Protein AF-A0A943UGW1-F1 (afdb_monomer_lite)

Structure (mmCIF, N/CA/C/O backbone):
data_AF-A0A943UGW1-F1
#
_entry.id   AF-A0A943UGW1-F1
#
loop_
_atom_site.group_PDB
_atom_site.id
_atom_site.type_symbol
_atom_site.label_atom_id
_atom_site.label_alt_id
_atom_site.label_comp_id
_atom_site.label_asym_id
_atom_site.label_entity_id
_atom_site.label_seq_id
_atom_site.pdbx_PDB_ins_code
_atom_site.Cartn_x
_atom_site.Cartn_y
_atom_site.Cartn_z
_atom_site.occupancy
_atom_site.B_iso_or_equiv
_atom_site.auth_seq_id
_atom_site.auth_comp_id
_atom_site.auth_asym_id
_atom_site.auth_atom_id
_atom_site.pdbx_PDB_model_num
ATOM 1 N N . MET A 1 1 ? -48.524 35.074 48.589 1.00 34.19 1 MET A N 1
ATOM 2 C CA . MET A 1 1 ? -49.690 34.802 47.723 1.00 34.19 1 MET A CA 1
ATOM 3 C C . MET A 1 1 ? -49.495 33.424 47.123 1.00 34.19 1 MET A C 1
ATOM 5 O O . MET A 1 1 ? -48.397 33.167 46.643 1.00 34.19 1 MET A O 1
ATOM 9 N N . ALA A 1 2 ? -50.483 32.529 47.225 1.00 37.31 2 ALA A N 1
ATOM 10 C CA . ALA A 1 2 ? -50.438 31.266 46.491 1.00 37.31 2 ALA A CA 1
ATOM 11 C C . ALA A 1 2 ? -50.436 31.585 44.988 1.00 37.31 2 ALA A C 1
ATOM 13 O O . ALA A 1 2 ? -51.188 32.453 44.552 1.00 37.31 2 ALA A O 1
ATOM 14 N N . PHE A 1 3 ? -49.550 30.943 44.224 1.00 41.66 3 PHE A N 1
ATOM 15 C CA . PHE A 1 3 ? -49.362 31.214 42.793 1.00 41.66 3 PHE A CA 1
ATOM 16 C C . PHE A 1 3 ? -50.618 30.885 41.964 1.00 41.66 3 PHE A C 1
ATOM 18 O O . PHE A 1 3 ? -50.866 31.520 40.945 1.00 41.66 3 PHE A O 1
ATOM 25 N N . CYS A 1 4 ? -51.458 29.970 42.451 1.00 32.62 4 CYS A N 1
ATOM 26 C CA . CYS A 1 4 ? -52.822 29.731 41.986 1.00 32.62 4 CYS A CA 1
ATOM 27 C C . CYS A 1 4 ? -53.700 29.392 43.205 1.00 32.62 4 CYS A C 1
ATOM 29 O O . CYS A 1 4 ? -53.227 28.736 44.135 1.00 32.62 4 CYS A O 1
ATOM 31 N N . ALA A 1 5 ? -54.960 29.829 43.203 1.00 43.31 5 ALA A N 1
ATOM 32 C CA . ALA A 1 5 ? -55.982 29.439 44.174 1.00 43.31 5 ALA A CA 1
ATOM 33 C C . ALA A 1 5 ? -57.243 29.015 43.409 1.00 43.31 5 ALA A C 1
ATOM 35 O O . ALA A 1 5 ? -57.564 29.618 42.384 1.00 43.31 5 ALA A O 1
ATOM 36 N N . PHE A 1 6 ? -57.913 27.964 43.878 1.00 42.53 6 PHE A N 1
ATOM 37 C CA . PHE A 1 6 ? -59.184 27.523 43.308 1.00 42.53 6 PHE A CA 1
ATOM 38 C C . PHE A 1 6 ? -60.318 28.466 43.726 1.00 42.53 6 PHE A C 1
ATOM 40 O O . PHE A 1 6 ? -60.272 29.054 44.804 1.00 42.53 6 PHE A O 1
ATOM 47 N N . ASP A 1 7 ? -61.321 28.597 42.860 1.00 43.94 7 ASP A N 1
ATOM 48 C CA . ASP A 1 7 ? -62.597 29.238 43.179 1.00 43.94 7 ASP A CA 1
ATOM 49 C C . ASP A 1 7 ? -63.376 28.374 44.192 1.00 43.94 7 ASP A C 1
ATOM 51 O O . ASP A 1 7 ? -63.390 27.145 44.071 1.00 43.94 7 ASP A O 1
ATOM 55 N N . ASP A 1 8 ? -64.027 29.002 45.177 1.00 47.88 8 ASP A N 1
ATOM 56 C CA . ASP A 1 8 ? -64.747 28.324 46.271 1.00 47.88 8 ASP A CA 1
ATOM 57 C C . ASP A 1 8 ? -65.938 27.460 45.790 1.00 47.88 8 ASP A C 1
ATOM 59 O O . ASP A 1 8 ? -66.496 26.688 46.570 1.00 47.88 8 ASP A O 1
ATOM 63 N N . SER A 1 9 ? -66.313 27.532 44.504 1.00 50.03 9 SER A N 1
ATOM 64 C CA . SER A 1 9 ? -67.327 26.669 43.879 1.00 50.03 9 SER A CA 1
ATOM 65 C C . SER A 1 9 ? -66.772 25.451 43.117 1.00 50.03 9 SER A C 1
ATOM 67 O O . SER A 1 9 ? -67.551 24.630 42.636 1.00 50.03 9 SER A O 1
ATOM 69 N N . ALA A 1 10 ? -65.446 25.280 43.030 1.00 49.12 10 ALA A N 1
ATOM 70 C CA . ALA A 1 10 ? -64.809 24.182 42.285 1.00 49.12 10 ALA A CA 1
ATOM 71 C C . ALA A 1 10 ? -64.511 22.925 43.132 1.00 49.12 10 ALA A C 1
ATOM 73 O O . ALA A 1 10 ? -63.944 21.948 42.636 1.00 49.12 10 ALA A O 1
ATOM 74 N N . ALA A 1 11 ? -64.869 22.929 44.417 1.00 44.19 11 ALA A N 1
ATOM 75 C CA . ALA A 1 11 ? -64.666 21.787 45.295 1.00 44.19 11 ALA A CA 1
ATOM 76 C C . ALA A 1 11 ? -65.793 20.752 45.114 1.00 44.19 11 ALA A C 1
ATOM 78 O O . ALA A 1 11 ? -66.938 21.002 45.477 1.00 44.19 11 ALA A O 1
ATOM 79 N N . LEU A 1 12 ? -65.407 19.566 44.630 1.00 49.34 12 LEU A N 1
ATOM 80 C CA . LEU A 1 12 ? -66.184 18.322 44.495 1.00 49.34 12 LEU A CA 1
ATOM 81 C C . LEU A 1 12 ? -67.041 18.145 43.230 1.00 49.34 12 LEU A C 1
ATOM 83 O O . LEU A 1 12 ? -68.251 17.965 43.311 1.00 49.34 12 LEU A O 1
ATOM 87 N N . PHE A 1 13 ? -66.385 18.005 42.076 1.00 47.66 13 PHE A N 1
ATOM 88 C CA . PHE A 1 13 ? -66.838 17.066 41.042 1.00 47.66 13 PHE A CA 1
ATOM 89 C C . PHE A 1 13 ? -65.620 16.311 40.485 1.00 47.66 13 PHE A C 1
ATOM 91 O O . PHE A 1 13 ? -64.728 16.928 39.916 1.00 47.66 13 PHE A O 1
ATOM 98 N N . ASP A 1 14 ? -65.571 14.992 40.703 1.00 59.84 14 ASP A N 1
ATOM 99 C CA . ASP A 1 14 ? -64.678 14.030 40.022 1.00 59.84 14 ASP A CA 1
ATOM 100 C C . ASP A 1 14 ? -63.171 14.379 39.970 1.00 59.84 14 ASP A C 1
ATOM 102 O O . ASP A 1 14 ? -62.486 14.174 38.969 1.00 59.84 14 ASP A O 1
ATOM 106 N N . SER A 1 15 ? -62.626 14.925 41.061 1.00 72.06 15 SER A N 1
ATOM 107 C CA . SER A 1 15 ? -61.204 15.260 41.168 1.00 72.06 15 SER A CA 1
ATOM 108 C C . SER A 1 15 ? -60.415 14.191 41.928 1.00 72.06 15 SER A C 1
ATOM 110 O O . SER A 1 15 ? -60.808 13.746 43.003 1.00 72.06 15 SER A O 1
ATOM 112 N N . THR A 1 16 ? -59.250 13.811 41.393 1.00 80.62 16 THR A N 1
ATOM 113 C CA . THR A 1 16 ? -58.281 12.945 42.083 1.00 80.62 16 THR A CA 1
ATOM 114 C C . THR A 1 16 ? -57.236 13.814 42.790 1.00 80.62 16 THR A C 1
ATOM 116 O O . THR A 1 16 ? -56.400 14.422 42.114 1.00 80.62 16 THR A O 1
ATOM 119 N N . PRO A 1 17 ? -57.257 13.923 44.131 1.00 80.94 17 PRO A N 1
ATOM 120 C CA . PRO A 1 17 ? -56.311 14.764 44.852 1.00 80.94 17 PRO A CA 1
ATOM 121 C C . PRO A 1 17 ? -54.914 14.132 44.857 1.00 80.94 17 PRO A C 1
ATOM 123 O O . PRO A 1 17 ? -54.716 13.029 45.364 1.00 80.94 17 PRO A O 1
ATOM 126 N N . VAL A 1 18 ? -53.930 14.863 44.330 1.00 84.50 18 VAL A N 1
ATOM 127 C CA . VAL A 1 18 ? -52.515 14.466 44.322 1.00 84.50 18 VAL A CA 1
ATOM 128 C C . VAL A 1 18 ? -51.774 15.225 45.420 1.00 84.50 18 VAL A C 1
ATOM 130 O O . VAL A 1 18 ? -51.888 16.444 45.531 1.00 84.50 18 VAL A O 1
ATOM 133 N N . GLU A 1 19 ? -51.002 14.520 46.247 1.00 80.81 19 GLU A N 1
ATOM 134 C CA . GLU A 1 19 ? -50.220 15.160 47.306 1.00 80.81 19 GLU A CA 1
ATOM 135 C C . GLU A 1 19 ? -49.104 16.042 46.717 1.00 80.81 19 GLU A C 1
ATOM 137 O O . GLU A 1 19 ? -48.306 15.579 45.905 1.00 80.81 19 GLU A O 1
ATOM 142 N N . ASN A 1 20 ? -48.973 17.292 47.181 1.00 77.94 20 ASN A N 1
ATOM 143 C CA . ASN A 1 20 ? -47.905 18.197 46.721 1.00 77.94 20 ASN A CA 1
ATOM 144 C C . ASN A 1 20 ? -46.498 17.600 46.900 1.00 77.94 20 ASN A C 1
ATOM 146 O O . ASN A 1 20 ? -45.624 17.859 46.084 1.00 77.94 20 ASN A O 1
ATOM 150 N N . MET A 1 21 ? -46.300 16.764 47.926 1.00 73.75 21 MET A N 1
ATOM 151 C CA . MET A 1 21 ? -45.043 16.044 48.163 1.00 73.75 21 MET A CA 1
ATOM 152 C C . MET A 1 21 ? -44.702 15.077 47.021 1.00 73.75 21 MET A C 1
ATOM 154 O O . MET A 1 21 ? -43.543 14.966 46.634 1.00 73.75 21 MET A O 1
ATOM 158 N N . PHE A 1 22 ? -45.703 14.403 46.444 1.00 81.75 22 PHE A N 1
ATOM 159 C CA . PHE A 1 22 ? -45.497 13.559 45.267 1.00 81.75 22 PHE A CA 1
ATOM 160 C C . PHE A 1 22 ? -44.980 14.400 44.096 1.00 81.75 22 PHE A C 1
ATOM 162 O O . PHE A 1 22 ? -43.992 14.042 43.460 1.00 81.75 22 PHE A O 1
ATOM 169 N N . ILE A 1 23 ? -45.613 15.551 43.861 1.00 78.38 23 ILE A N 1
ATOM 170 C CA . ILE A 1 23 ? -45.282 16.467 42.764 1.00 78.38 23 ILE A CA 1
ATOM 171 C C . ILE A 1 23 ? -43.858 17.010 42.909 1.00 78.38 23 ILE A C 1
ATOM 173 O O . ILE A 1 23 ? -43.111 17.015 41.935 1.00 78.38 23 ILE A O 1
ATOM 177 N N . THR A 1 24 ? -43.474 17.469 44.101 1.00 71.50 24 THR A N 1
ATOM 178 C CA . THR A 1 24 ? -42.177 18.126 44.304 1.00 71.50 24 THR A CA 1
ATOM 179 C C . THR A 1 24 ? -41.014 17.147 44.406 1.00 71.50 24 THR A C 1
ATOM 181 O O . THR A 1 24 ? -39.932 17.464 43.924 1.00 71.50 24 THR A O 1
ATOM 184 N N . GLU A 1 25 ? -41.212 15.964 44.998 1.00 68.31 25 GLU A N 1
ATOM 185 C CA . GLU A 1 25 ? -40.101 15.051 45.303 1.00 68.31 25 GLU A CA 1
ATOM 186 C C . GLU A 1 25 ? -39.972 13.873 44.334 1.00 68.31 25 GLU A C 1
ATOM 188 O O . GLU A 1 25 ? -38.848 13.479 44.009 1.00 68.31 25 GLU A O 1
ATOM 193 N N . TYR A 1 26 ? -41.091 13.326 43.856 1.00 78.19 26 TYR A N 1
ATOM 194 C CA . TYR A 1 26 ? -41.121 12.053 43.130 1.00 78.19 26 TYR A CA 1
ATOM 195 C C . TYR A 1 26 ? -41.411 12.243 41.638 1.00 78.19 26 TYR A C 1
ATOM 197 O O . TYR A 1 26 ? -40.672 11.753 40.786 1.00 78.19 26 TYR A O 1
ATOM 205 N N . MET A 1 27 ? -42.438 13.027 41.307 1.00 81.31 27 MET A N 1
ATOM 206 C CA . MET A 1 27 ? -42.908 13.225 39.935 1.00 81.31 27 MET A CA 1
ATOM 207 C C . MET A 1 27 ? -41.826 13.792 39.006 1.00 81.31 27 MET A C 1
ATOM 209 O O . MET A 1 27 ? -41.733 13.373 37.858 1.00 81.31 27 MET A O 1
ATOM 213 N N . LEU A 1 28 ? -40.987 14.716 39.491 1.00 73.31 28 LEU A N 1
ATOM 214 C CA . LEU A 1 28 ? -39.965 15.388 38.672 1.00 73.31 28 LEU A CA 1
ATOM 215 C C . LEU A 1 28 ? -38.855 14.453 38.163 1.00 73.31 28 LEU A C 1
ATOM 217 O O . LEU A 1 28 ? -38.166 14.802 37.207 1.00 73.31 28 LEU A O 1
ATOM 221 N N . ARG A 1 29 ? -38.649 13.302 38.816 1.00 72.56 29 ARG A N 1
ATOM 222 C CA . ARG A 1 29 ? -37.562 12.350 38.521 1.00 72.56 29 ARG A CA 1
ATOM 223 C C . ARG A 1 29 ? -38.050 11.063 37.851 1.00 72.56 29 ARG A C 1
ATOM 225 O O . ARG A 1 29 ? -37.226 10.275 37.394 1.00 72.56 29 ARG A O 1
ATOM 232 N N . ALA A 1 30 ? -39.361 10.842 37.806 1.00 75.38 30 ALA A N 1
ATOM 233 C CA . ALA A 1 30 ? -39.951 9.621 37.281 1.00 75.38 30 ALA A CA 1
ATOM 234 C C . ALA A 1 30 ? -40.209 9.700 35.764 1.00 75.38 30 ALA A C 1
ATOM 236 O O . ALA A 1 30 ? -40.543 10.773 35.254 1.00 75.38 30 ALA A O 1
ATOM 237 N N . PRO A 1 31 ? -40.108 8.573 35.028 1.00 82.50 31 PRO A N 1
ATOM 238 C CA . PRO A 1 31 ? -40.542 8.505 33.636 1.00 82.50 31 PRO A CA 1
ATOM 239 C C . PRO A 1 31 ? -42.007 8.930 33.489 1.00 82.50 31 PRO A C 1
ATOM 241 O O . PRO A 1 31 ? -42.850 8.575 34.315 1.00 82.50 31 PRO A O 1
ATOM 244 N N . GLY A 1 32 ? -42.331 9.655 32.415 1.00 81.81 32 GLY A N 1
ATOM 245 C CA . GLY A 1 32 ? -43.675 10.208 32.208 1.00 81.81 32 GLY A CA 1
ATOM 246 C C . GLY A 1 32 ? -44.781 9.149 32.247 1.00 81.81 32 GLY A C 1
ATOM 247 O O . GLY A 1 32 ? -45.823 9.373 32.859 1.00 81.81 32 GLY A O 1
ATOM 248 N N . ASP A 1 33 ? -44.540 7.969 31.677 1.00 87.38 33 ASP A N 1
ATOM 249 C CA . ASP A 1 33 ? -45.514 6.872 31.689 1.00 87.38 33 ASP A CA 1
ATOM 250 C C . ASP A 1 33 ? -45.711 6.275 33.087 1.00 87.38 33 ASP A C 1
ATOM 252 O O . ASP A 1 33 ? -46.815 5.876 33.446 1.00 87.38 33 ASP A O 1
ATOM 256 N N . PHE A 1 34 ? -44.688 6.309 33.940 1.00 87.25 34 PHE A N 1
ATOM 257 C CA . PHE A 1 34 ? -44.793 5.796 35.306 1.00 87.25 34 PHE A CA 1
ATOM 258 C C . PHE A 1 34 ? -45.604 6.764 36.172 1.00 87.25 34 PHE A C 1
ATOM 260 O O . PHE A 1 34 ? -46.391 6.332 37.016 1.00 87.25 34 PHE A O 1
ATOM 267 N N . VAL A 1 35 ? -45.476 8.073 35.917 1.00 90.00 35 VAL A N 1
ATOM 268 C CA . VAL A 1 35 ? -46.341 9.104 36.510 1.00 90.00 35 VAL A CA 1
ATOM 269 C C . VAL A 1 35 ? -47.793 8.902 36.077 1.00 90.00 35 VAL A C 1
ATOM 271 O O . VAL A 1 35 ? -48.682 8.956 36.927 1.00 90.00 35 VAL A O 1
ATOM 274 N N . LYS A 1 36 ? -48.050 8.610 34.792 1.00 90.50 36 LYS A N 1
ATOM 275 C CA . LYS A 1 36 ? -49.406 8.300 34.301 1.00 90.50 36 LYS A CA 1
ATOM 276 C C . LYS A 1 36 ? -50.005 7.099 35.032 1.00 90.50 36 LYS A C 1
ATOM 278 O O . LYS A 1 36 ? -51.126 7.205 35.524 1.00 90.50 36 LYS A O 1
ATOM 283 N N . VAL A 1 37 ? -49.250 6.003 35.165 1.00 89.88 37 VAL A N 1
ATOM 284 C CA . VAL A 1 37 ? -49.693 4.805 35.901 1.00 89.88 37 VAL A CA 1
ATOM 285 C C . VAL A 1 37 ? -50.018 5.143 37.357 1.00 89.88 37 VAL A C 1
ATOM 287 O O . VAL A 1 37 ? -51.068 4.739 37.852 1.00 89.88 37 VAL A O 1
ATOM 290 N N . TYR A 1 38 ? -49.178 5.931 38.037 1.00 88.06 38 TYR A N 1
ATOM 291 C CA . TYR A 1 38 ? -49.428 6.328 39.426 1.00 88.06 38 TYR A CA 1
ATOM 292 C C . TYR A 1 38 ? -50.707 7.153 39.582 1.00 88.06 38 TYR A C 1
ATOM 294 O O . TYR A 1 38 ? -51.528 6.863 40.449 1.00 88.06 38 TYR A O 1
ATOM 302 N N . LEU A 1 39 ? -50.895 8.173 38.740 1.00 89.44 39 LEU A N 1
ATOM 303 C CA . LEU A 1 39 ? -52.069 9.046 38.798 1.00 89.44 39 LEU A CA 1
ATOM 304 C C . LEU A 1 39 ? -53.357 8.293 38.453 1.00 89.44 39 LEU A C 1
ATOM 306 O O . LEU A 1 39 ? -54.382 8.512 39.098 1.00 89.44 39 LEU A O 1
ATOM 310 N N . TYR A 1 40 ? -53.300 7.379 37.483 1.00 87.31 40 TYR A N 1
ATOM 311 C CA . TYR A 1 40 ? -54.434 6.532 37.126 1.00 87.31 40 TYR A CA 1
ATOM 312 C C . TYR A 1 40 ? -54.786 5.554 38.252 1.00 87.31 40 TYR A C 1
ATOM 314 O O . TYR A 1 40 ? -55.949 5.440 38.634 1.00 87.31 40 TYR A O 1
ATOM 322 N N . ALA A 1 41 ? -53.784 4.905 38.852 1.00 85.50 41 ALA A N 1
ATOM 323 C CA . ALA A 1 41 ? -53.982 4.044 40.014 1.00 85.50 41 ALA A CA 1
ATOM 324 C C . ALA A 1 41 ? -54.555 4.822 41.211 1.00 85.50 41 ALA A C 1
ATOM 326 O O . ALA A 1 41 ? -55.469 4.344 41.879 1.00 85.50 41 ALA A O 1
ATOM 327 N N . LEU A 1 42 ? -54.072 6.046 41.448 1.00 85.88 42 LEU A N 1
ATOM 328 C CA . LEU A 1 42 ? -54.582 6.932 42.493 1.00 85.88 42 LEU A CA 1
ATOM 329 C C . LEU A 1 42 ? -56.050 7.304 42.248 1.00 85.88 42 LEU A C 1
ATOM 331 O O . LEU A 1 42 ? -56.855 7.254 43.175 1.00 85.88 42 LEU A O 1
ATOM 335 N N . MET A 1 43 ? -56.412 7.619 41.005 1.00 86.25 43 MET A N 1
ATOM 336 C CA . MET A 1 43 ? -57.791 7.900 40.605 1.00 86.25 43 MET A CA 1
ATOM 337 C C . MET A 1 43 ? -58.704 6.695 40.852 1.00 86.25 43 MET A C 1
ATOM 339 O O . MET A 1 43 ? -59.758 6.853 41.465 1.00 86.25 43 MET A O 1
ATOM 343 N N . LEU A 1 44 ? -58.261 5.481 40.509 1.00 81.31 44 LEU A N 1
ATOM 344 C CA . LEU A 1 44 ? -58.990 4.247 40.818 1.00 81.31 44 LEU A CA 1
ATOM 345 C C . LEU A 1 44 ? -59.154 3.994 42.327 1.00 81.31 44 LEU A C 1
ATOM 347 O O . LEU A 1 44 ? -60.157 3.412 42.737 1.00 81.31 44 LEU A O 1
ATOM 351 N N . CYS A 1 45 ? -58.216 4.440 43.173 1.00 78.06 45 CYS A N 1
ATOM 352 C CA . CYS A 1 45 ? -58.374 4.358 44.629 1.00 78.06 45 CYS A CA 1
ATOM 353 C C . CYS A 1 45 ? -59.493 5.274 45.156 1.00 78.06 45 CYS A C 1
ATOM 355 O O . CYS A 1 45 ? -60.193 4.890 46.092 1.00 78.06 45 CYS A O 1
ATOM 357 N N . TYR A 1 46 ? -59.667 6.466 44.573 1.00 72.94 46 TYR A N 1
ATOM 358 C CA . TYR A 1 46 ? -60.736 7.403 44.948 1.00 72.94 46 TYR A CA 1
ATOM 359 C C . TYR A 1 46 ? -62.076 7.084 44.274 1.00 72.94 46 TYR A C 1
ATOM 361 O O . TYR A 1 46 ? -63.130 7.349 44.853 1.00 72.94 46 TYR A O 1
ATOM 369 N N . HIS A 1 47 ? -62.039 6.465 43.093 1.00 78.62 47 HIS A N 1
ATOM 370 C CA . HIS A 1 47 ? -63.207 6.117 42.286 1.00 78.62 47 HIS A CA 1
ATOM 371 C C . HIS A 1 47 ? -63.163 4.630 41.874 1.00 78.62 47 HIS A C 1
ATOM 373 O O . HIS A 1 47 ? -62.905 4.315 40.708 1.00 78.62 47 HIS A O 1
ATOM 379 N N . PRO A 1 48 ? -63.406 3.684 42.807 1.00 71.06 48 PRO A N 1
ATOM 380 C CA . PRO A 1 48 ? -63.281 2.260 42.517 1.00 71.06 48 PRO A CA 1
ATOM 381 C C . PRO A 1 48 ? -64.279 1.807 41.451 1.00 71.06 48 PRO A C 1
ATOM 383 O O . PRO A 1 48 ? -65.488 2.010 41.584 1.00 71.06 48 PRO A O 1
ATOM 386 N N . THR A 1 49 ? -63.789 1.130 40.413 1.00 68.44 49 THR A N 1
ATOM 387 C CA . THR A 1 49 ? -64.636 0.549 39.365 1.00 68.44 49 THR A CA 1
ATOM 388 C C . THR A 1 49 ? -64.743 -0.976 39.510 1.00 68.44 49 THR A C 1
ATOM 390 O O . THR A 1 49 ? -63.804 -1.631 39.964 1.00 68.44 49 THR A O 1
ATOM 393 N N . PRO A 1 50 ? -65.852 -1.613 39.080 1.00 57.56 50 PRO A N 1
ATOM 394 C CA . PRO A 1 50 ? -66.027 -3.069 39.193 1.00 57.56 50 PRO A CA 1
ATOM 395 C C . PRO A 1 50 ? -65.051 -3.915 38.350 1.00 57.56 50 PRO A C 1
ATOM 397 O O . PRO A 1 50 ? -65.088 -5.140 38.431 1.00 57.56 50 PRO A O 1
ATOM 400 N N . ARG A 1 51 ? -64.219 -3.291 37.500 1.00 58.28 51 ARG A N 1
ATOM 401 C CA . ARG A 1 51 ? -63.286 -3.949 36.563 1.00 58.28 51 ARG A CA 1
ATOM 402 C C . ARG A 1 51 ? -61.820 -3.554 36.792 1.00 58.28 51 ARG A C 1
ATOM 404 O O . ARG A 1 51 ? -61.046 -3.519 35.833 1.00 58.28 51 ARG A O 1
ATOM 411 N N . MET A 1 52 ? -61.427 -3.261 38.032 1.00 67.81 52 MET A N 1
ATOM 412 C CA . MET A 1 52 ? -60.027 -2.983 38.374 1.00 67.81 52 MET A CA 1
ATOM 413 C C . MET A 1 52 ? -59.169 -4.243 38.196 1.00 67.81 52 MET A C 1
ATOM 415 O O . MET A 1 52 ? -59.169 -5.138 39.036 1.00 67.81 52 MET A O 1
ATOM 419 N N . SER A 1 53 ? -58.452 -4.312 37.076 1.00 78.31 53 SER A N 1
ATOM 420 C CA . SER A 1 53 ? -57.449 -5.338 36.797 1.00 78.31 53 SER A CA 1
ATOM 421 C C . SER A 1 53 ? -56.249 -4.703 36.107 1.00 78.31 53 SER A C 1
ATOM 423 O O . SER A 1 53 ? -56.385 -3.656 35.466 1.00 78.31 53 SER A O 1
ATOM 425 N N . LEU A 1 54 ? -55.089 -5.350 36.218 1.00 80.38 54 LEU A N 1
ATOM 426 C CA . LEU A 1 54 ? -53.866 -4.914 35.547 1.00 80.38 54 LEU A CA 1
ATOM 427 C C . LEU A 1 54 ? -54.073 -4.834 34.020 1.00 80.38 54 LEU A C 1
ATOM 429 O O . LEU A 1 54 ? -53.730 -3.824 33.413 1.00 80.38 54 LEU A O 1
ATOM 433 N N . SER A 1 55 ? -54.774 -5.812 33.434 1.00 84.81 55 SER A N 1
ATOM 434 C CA . SER A 1 55 ? -55.162 -5.838 32.016 1.00 84.81 55 SER A CA 1
ATOM 435 C C . SER A 1 55 ? -56.073 -4.680 31.598 1.00 84.81 55 SER A C 1
ATOM 437 O O . SER A 1 55 ? -55.952 -4.158 30.490 1.00 84.81 55 SER A O 1
ATOM 439 N N . SER A 1 56 ? -57.015 -4.279 32.461 1.00 83.62 56 SER A N 1
ATOM 440 C CA . SER A 1 56 ? -57.891 -3.129 32.192 1.00 83.62 56 SER A CA 1
ATOM 441 C C . SER A 1 56 ? -57.071 -1.843 32.138 1.00 83.62 56 SER A C 1
ATOM 443 O O . SER A 1 56 ? -57.182 -1.087 31.183 1.00 83.62 56 SER A O 1
ATOM 445 N N . MET A 1 57 ? -56.192 -1.639 33.121 1.00 87.81 57 MET A N 1
ATOM 446 C CA . MET A 1 57 ? -55.372 -0.434 33.212 1.00 87.81 57 MET A CA 1
ATOM 447 C C . MET A 1 57 ? -54.330 -0.344 32.094 1.00 87.81 57 MET A C 1
ATOM 449 O O . MET A 1 57 ? -54.130 0.732 31.545 1.00 87.81 57 MET A O 1
ATOM 453 N N . ALA A 1 58 ? -53.714 -1.467 31.717 1.00 88.94 58 ALA A N 1
ATOM 454 C CA . ALA A 1 58 ? -52.826 -1.546 30.560 1.00 88.94 58 ALA A CA 1
ATOM 455 C C . ALA A 1 58 ? -53.542 -1.090 29.278 1.00 88.94 58 ALA A C 1
ATOM 457 O O . ALA A 1 58 ? -53.032 -0.251 28.540 1.00 88.94 58 ALA A O 1
ATOM 458 N N . ARG A 1 59 ? -54.783 -1.551 29.069 1.00 88.62 59 ARG A N 1
ATOM 459 C CA . ARG A 1 59 ? -55.615 -1.111 27.943 1.00 88.62 59 ARG A CA 1
ATOM 460 C C . ARG A 1 59 ? -55.962 0.377 28.009 1.00 88.62 59 ARG A C 1
ATOM 462 O O . ARG A 1 59 ? -55.895 1.045 26.984 1.00 88.62 59 ARG A O 1
ATOM 469 N N . ASP A 1 60 ? -56.354 0.879 29.177 1.00 87.44 60 ASP A N 1
ATOM 470 C CA . ASP A 1 60 ? -56.798 2.270 29.341 1.00 87.44 60 ASP A CA 1
ATOM 471 C C . ASP A 1 60 ? -55.642 3.276 29.181 1.00 87.44 60 ASP A C 1
ATOM 473 O O . ASP A 1 60 ? -55.859 4.406 28.742 1.00 87.44 60 ASP A O 1
ATOM 477 N N . LEU A 1 61 ? -54.416 2.863 29.517 1.00 89.12 61 LEU A N 1
ATOM 478 C CA . LEU A 1 61 ? -53.203 3.680 29.423 1.00 89.12 61 LEU A CA 1
ATOM 479 C C . LEU A 1 61 ? -52.427 3.502 28.112 1.00 89.12 61 LEU A C 1
ATOM 481 O O . LEU A 1 61 ? -51.431 4.199 27.926 1.00 89.12 61 LEU A O 1
ATOM 485 N N . ASP A 1 62 ? -52.879 2.613 27.222 1.00 91.88 62 ASP A N 1
ATOM 486 C CA . ASP A 1 62 ? -52.171 2.225 25.991 1.00 91.88 62 ASP A CA 1
ATOM 487 C C . ASP A 1 62 ? -50.745 1.705 26.274 1.00 91.88 62 ASP A C 1
ATOM 489 O O . ASP A 1 62 ? -49.753 2.143 25.696 1.00 91.88 62 ASP A O 1
ATOM 493 N N . MET A 1 63 ? -50.643 0.784 27.238 1.00 91.69 63 MET A N 1
ATOM 494 C CA . MET A 1 63 ? -49.396 0.189 27.733 1.00 91.69 63 MET A CA 1
ATOM 495 C C . MET A 1 63 ? -49.500 -1.341 27.761 1.00 91.69 63 MET A C 1
ATOM 497 O O . MET A 1 63 ? -50.598 -1.901 27.779 1.00 91.69 63 MET A O 1
ATOM 501 N N . THR A 1 64 ? -48.367 -2.050 27.800 1.00 91.06 64 THR A N 1
ATOM 502 C CA . THR A 1 64 ? -48.386 -3.498 28.068 1.00 91.06 64 THR A CA 1
ATOM 503 C C . THR A 1 64 ? -48.597 -3.774 29.559 1.00 91.06 64 THR A C 1
ATOM 505 O O . THR A 1 64 ? -48.302 -2.939 30.415 1.00 91.06 64 THR A O 1
ATOM 508 N N . GLU A 1 65 ? -49.096 -4.964 29.900 1.00 86.50 65 GLU A N 1
ATOM 509 C CA . GLU A 1 65 ? -49.211 -5.396 31.302 1.00 86.50 65 GLU A CA 1
ATOM 510 C C . GLU A 1 65 ? -47.851 -5.364 32.020 1.00 86.50 65 GLU A C 1
ATOM 512 O O . GLU A 1 65 ? -47.758 -4.912 33.161 1.00 86.50 65 GLU A O 1
ATOM 517 N N . GLU A 1 66 ? -46.788 -5.740 31.309 1.00 82.75 66 GLU A N 1
ATOM 518 C CA . GLU A 1 66 ? -45.409 -5.689 31.793 1.00 82.75 66 GLU A CA 1
ATOM 519 C C . GLU A 1 66 ? -44.961 -4.250 32.099 1.00 82.75 66 GLU A C 1
ATOM 521 O O . GLU A 1 66 ? -44.337 -4.008 33.130 1.00 82.75 66 GLU A O 1
ATOM 526 N N . ASP A 1 67 ? -45.305 -3.265 31.260 1.00 84.00 67 ASP A N 1
ATOM 527 C CA . ASP A 1 67 ? -45.003 -1.845 31.508 1.00 84.00 67 ASP A CA 1
ATOM 528 C C . ASP A 1 67 ? -45.687 -1.317 32.770 1.00 84.00 67 ASP A C 1
ATOM 530 O O . ASP A 1 67 ? -45.080 -0.606 33.576 1.00 84.00 67 ASP A O 1
ATOM 534 N N . VAL A 1 68 ? -46.955 -1.682 32.951 1.00 86.56 68 VAL A N 1
ATOM 535 C CA . VAL A 1 68 ? -47.750 -1.285 34.113 1.00 86.56 68 VAL A CA 1
ATOM 536 C C . VAL A 1 68 ? -47.202 -1.928 35.389 1.00 86.56 68 VAL A C 1
ATOM 538 O O . VAL A 1 68 ? -47.074 -1.262 36.419 1.00 86.56 68 VAL A O 1
ATOM 541 N N . GLU A 1 69 ? -46.815 -3.203 35.328 1.00 81.88 69 GLU A N 1
ATOM 542 C CA . GLU A 1 69 ? -46.178 -3.895 36.447 1.00 81.88 69 GLU A CA 1
ATOM 543 C C . GLU A 1 69 ? -44.805 -3.289 36.780 1.00 81.88 69 GLU A C 1
ATOM 545 O O . GLU A 1 69 ? -44.490 -3.068 37.953 1.00 81.88 69 GLU A O 1
ATOM 550 N N . ARG A 1 70 ? -44.003 -2.942 35.763 1.00 78.69 70 ARG A N 1
ATOM 551 C CA . ARG A 1 70 ? -42.725 -2.232 35.934 1.00 78.69 70 ARG A CA 1
ATOM 552 C C . ARG A 1 70 ? -42.912 -0.883 36.621 1.00 78.69 70 ARG A C 1
ATOM 554 O O . ARG A 1 70 ? -42.154 -0.567 37.538 1.00 78.69 70 ARG A O 1
ATOM 561 N N . ALA A 1 71 ? -43.936 -0.121 36.242 1.00 81.19 71 ALA A N 1
ATOM 562 C CA . ALA A 1 71 ? -44.256 1.142 36.896 1.00 81.19 71 ALA A CA 1
ATOM 563 C C . ALA A 1 71 ? -44.644 0.942 38.374 1.00 81.19 71 ALA A C 1
ATOM 565 O O . ALA A 1 71 ? -44.175 1.684 39.236 1.00 81.19 71 ALA A O 1
ATOM 566 N N . PHE A 1 72 ? -45.430 -0.086 38.715 1.00 80.75 72 PHE A N 1
ATOM 567 C CA . PHE A 1 72 ? -45.727 -0.385 40.121 1.00 80.75 72 PHE A CA 1
ATOM 568 C C . PHE A 1 72 ? -44.508 -0.842 40.919 1.00 80.75 72 PHE A C 1
ATOM 570 O O . PHE A 1 72 ? -44.357 -0.414 42.063 1.00 80.75 72 PHE A O 1
ATOM 577 N N . LYS A 1 73 ? -43.624 -1.659 40.336 1.00 76.25 73 LYS A N 1
ATOM 578 C CA . LYS A 1 73 ? -42.352 -2.052 40.967 1.00 76.25 73 LYS A CA 1
ATOM 579 C C . LYS A 1 73 ? -41.462 -0.837 41.224 1.00 76.25 73 LYS A C 1
ATOM 581 O O . LYS A 1 73 ? -40.913 -0.699 42.314 1.00 76.25 73 LYS A O 1
ATOM 586 N N . TYR A 1 74 ? -41.395 0.092 40.271 1.00 76.44 74 TYR A N 1
ATOM 587 C CA . TYR A 1 74 ? -40.694 1.364 40.440 1.00 76.44 74 TYR A CA 1
ATOM 588 C C . TYR A 1 74 ? -41.232 2.165 41.635 1.00 76.44 74 TYR A C 1
ATOM 590 O O . TYR A 1 74 ? -40.462 2.577 42.502 1.00 76.44 74 TYR A O 1
ATOM 598 N N . TRP A 1 75 ? -42.555 2.328 41.745 1.00 77.81 75 TRP A N 1
ATOM 599 C CA . TRP A 1 75 ? -43.157 3.039 42.878 1.00 77.81 75 TRP A CA 1
ATOM 600 C C . TRP A 1 75 ? -43.081 2.264 44.199 1.00 77.81 75 TRP A C 1
ATOM 602 O O . TRP A 1 75 ? -43.087 2.872 45.271 1.00 77.81 75 TRP A O 1
ATOM 612 N N . ALA A 1 76 ? -42.978 0.935 44.150 1.00 71.56 76 ALA A N 1
ATOM 613 C CA . ALA A 1 76 ? -42.779 0.109 45.333 1.00 71.56 76 ALA A CA 1
ATOM 614 C C . ALA A 1 76 ? -41.386 0.286 45.956 1.00 71.56 76 ALA A C 1
ATOM 616 O O . ALA A 1 76 ? -41.284 0.360 47.187 1.00 71.56 76 ALA A O 1
ATOM 617 N N . ARG A 1 77 ? -40.354 0.466 45.121 1.00 64.25 77 ARG A N 1
ATOM 618 C CA . ARG A 1 77 ? -38.984 0.798 45.545 1.00 64.25 77 ARG A CA 1
ATOM 619 C C . ARG A 1 77 ? -38.924 2.125 46.294 1.00 64.25 77 ARG A C 1
ATOM 621 O O . ARG A 1 77 ? -38.275 2.233 47.332 1.00 64.25 77 ARG A O 1
ATOM 628 N N . ASP A 1 78 ? -39.649 3.119 45.790 1.00 65.00 78 ASP A N 1
ATOM 629 C CA . ASP A 1 78 ? -39.707 4.464 46.370 1.00 65.00 78 ASP A CA 1
ATOM 630 C C . ASP A 1 78 ? -40.670 4.543 47.581 1.00 65.00 78 ASP A C 1
ATOM 632 O O . ASP A 1 78 ? -40.862 5.607 48.175 1.00 65.00 78 ASP A O 1
ATOM 636 N N . GLY A 1 79 ? -41.261 3.404 47.975 1.00 67.38 79 GLY A N 1
ATOM 637 C CA . GLY A 1 79 ? -42.120 3.242 49.152 1.00 67.38 79 GLY A CA 1
ATOM 638 C C . GLY A 1 79 ? -43.562 3.717 48.965 1.00 67.38 79 GLY A C 1
ATOM 639 O O . GLY A 1 79 ? -44.355 3.640 49.900 1.00 67.38 79 GLY A O 1
ATOM 640 N N . LEU A 1 80 ? -43.917 4.184 47.768 1.00 72.88 80 LEU A N 1
ATOM 641 C CA . LEU A 1 80 ? -45.225 4.749 47.430 1.00 72.88 80 LEU A CA 1
ATOM 642 C C . LEU A 1 80 ? -46.306 3.679 47.234 1.00 72.88 80 LEU A C 1
ATOM 644 O O . LEU A 1 80 ? -47.486 3.943 47.467 1.00 72.88 80 LEU A O 1
ATOM 648 N N . VAL A 1 81 ? -45.911 2.474 46.818 1.00 76.19 81 VAL A N 1
ATOM 649 C CA . VAL A 1 81 ? -46.816 1.351 46.536 1.00 76.19 81 VAL A CA 1
ATOM 650 C C . VAL A 1 81 ? -46.346 0.078 47.251 1.00 76.19 81 VAL A C 1
ATOM 652 O O . VAL A 1 81 ? -45.159 -0.137 47.481 1.00 76.19 81 VAL A O 1
ATOM 655 N N . ARG A 1 82 ? -47.272 -0.813 47.610 1.00 71.88 82 ARG A N 1
ATOM 656 C CA . ARG A 1 82 ? -46.960 -2.192 48.014 1.00 71.88 82 ARG A CA 1
ATOM 657 C C . ARG A 1 82 ? -47.884 -3.179 47.332 1.00 71.88 82 ARG A C 1
ATOM 659 O O . ARG A 1 82 ? -49.091 -2.971 47.280 1.00 71.88 82 ARG A O 1
ATOM 666 N N . GLN A 1 83 ? -47.311 -4.277 46.863 1.00 70.25 83 GLN A N 1
ATOM 667 C CA . GLN A 1 83 ? -48.066 -5.430 46.399 1.00 70.25 83 GLN A CA 1
ATOM 668 C C . GLN A 1 83 ? -48.566 -6.233 47.606 1.00 70.25 83 GLN A C 1
ATOM 670 O O . GLN A 1 83 ? -47.794 -6.553 48.509 1.00 70.25 83 GLN A O 1
ATOM 675 N N . VAL A 1 84 ? -49.870 -6.505 47.650 1.00 64.44 84 VAL A N 1
ATOM 676 C CA . VAL A 1 84 ? -50.544 -7.177 48.781 1.00 64.44 84 VAL A CA 1
ATOM 677 C C . VAL A 1 84 ? -51.078 -8.562 48.393 1.00 64.44 84 VAL A C 1
ATOM 679 O O . VAL A 1 84 ? -51.398 -9.364 49.265 1.00 64.44 84 VAL A O 1
ATOM 682 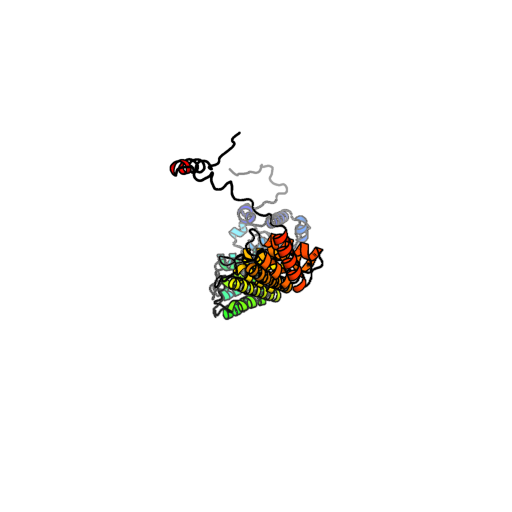N N . GLY A 1 85 ? -51.114 -8.890 47.099 1.00 57.66 85 GLY A N 1
ATOM 683 C CA . GLY A 1 85 ? -51.545 -10.200 46.612 1.00 57.66 85 GLY A CA 1
ATOM 684 C C . GLY A 1 85 ? -50.868 -10.569 45.298 1.00 57.66 85 GLY A C 1
ATOM 685 O O . GLY A 1 85 ? -50.602 -9.685 44.483 1.00 57.66 85 GLY A O 1
ATOM 686 N N . ASP A 1 86 ? -50.606 -11.864 45.115 1.00 55.09 86 ASP A N 1
ATOM 687 C CA . ASP A 1 86 ? -49.974 -12.419 43.909 1.00 55.09 86 ASP A CA 1
ATOM 688 C C . ASP A 1 86 ? -51.000 -12.959 42.901 1.00 55.09 86 ASP A C 1
ATOM 690 O O . ASP A 1 86 ? -50.712 -13.021 41.710 1.00 55.09 86 ASP A O 1
ATOM 694 N N . ASN A 1 87 ? -52.213 -13.331 43.342 1.00 52.28 87 ASN A N 1
ATOM 695 C CA . ASN A 1 87 ? -53.280 -13.770 42.437 1.00 52.28 87 ASN A CA 1
ATOM 696 C C . ASN A 1 87 ? -54.695 -13.626 43.059 1.00 52.28 87 ASN A C 1
ATOM 698 O O . ASN A 1 87 ? -55.071 -14.452 43.895 1.00 52.28 87 ASN A O 1
ATOM 702 N N . PRO A 1 88 ? -55.504 -12.623 42.667 1.00 55.38 88 PRO A N 1
ATOM 703 C CA . PRO A 1 88 ? -55.193 -11.588 41.681 1.00 55.38 88 PRO A CA 1
ATOM 704 C C . PRO A 1 88 ? -54.158 -10.587 42.214 1.00 55.38 88 PRO A C 1
ATOM 706 O O . PRO A 1 88 ? -54.147 -10.266 43.404 1.00 55.38 88 PRO A O 1
ATOM 709 N N . VAL A 1 89 ? -53.296 -10.092 41.321 1.00 63.16 89 VAL A N 1
ATOM 710 C CA . VAL A 1 89 ? -52.296 -9.069 41.650 1.00 63.16 89 VAL A CA 1
ATOM 711 C C . VAL A 1 89 ? -53.008 -7.812 42.149 1.00 63.16 89 VAL A C 1
ATOM 713 O O . VAL A 1 89 ? -53.833 -7.234 41.440 1.00 63.16 89 VAL A O 1
ATOM 716 N N . SER A 1 90 ? -52.706 -7.394 43.380 1.00 66.62 90 SER A N 1
ATOM 717 C CA . SER A 1 90 ? -53.309 -6.205 43.993 1.00 66.62 90 SER A CA 1
ATOM 718 C C . SER A 1 90 ? -52.247 -5.308 44.612 1.00 66.62 90 SER A C 1
ATOM 720 O O . SER A 1 90 ? -51.350 -5.787 45.312 1.00 66.62 90 SER A O 1
ATOM 722 N N . PHE A 1 91 ? -52.373 -4.005 44.374 1.00 73.25 91 PHE A N 1
ATOM 723 C CA . PHE A 1 91 ? -51.457 -2.985 44.867 1.00 73.25 91 PHE A CA 1
ATOM 724 C C . PHE A 1 91 ? -52.176 -2.047 45.838 1.00 73.25 91 PHE A C 1
ATOM 726 O O . PHE A 1 91 ? -53.356 -1.745 45.679 1.00 73.25 91 PHE A O 1
ATOM 733 N N . THR A 1 92 ? -51.463 -1.578 46.855 1.00 73.19 92 THR A N 1
ATOM 734 C CA . THR A 1 92 ? -51.924 -0.571 47.812 1.00 73.19 92 THR A CA 1
ATOM 735 C C . THR A 1 92 ? -51.006 0.638 47.732 1.00 73.19 92 THR A C 1
ATOM 737 O O . THR A 1 92 ? -49.794 0.498 47.896 1.00 73.19 92 THR A O 1
ATOM 740 N N . LEU A 1 93 ? -51.578 1.814 47.472 1.00 75.81 93 LEU A N 1
ATOM 741 C CA . LEU A 1 93 ? -50.864 3.090 47.523 1.00 75.81 93 LEU A CA 1
ATOM 742 C C . LEU A 1 93 ? -50.811 3.578 48.975 1.00 75.81 93 LEU A C 1
ATOM 744 O O . LEU A 1 93 ? -51.805 3.500 49.701 1.00 75.81 93 LEU A O 1
ATOM 748 N N . PHE A 1 94 ? -49.661 4.093 49.402 1.00 69.62 94 PHE A N 1
ATOM 749 C CA . PHE A 1 94 ? -49.495 4.663 50.736 1.00 69.62 94 PHE A CA 1
ATOM 750 C C . PHE A 1 94 ? -49.638 6.179 50.738 1.00 69.62 94 PHE A C 1
ATOM 752 O O . PHE A 1 94 ? -49.249 6.871 49.802 1.00 69.62 94 PHE A O 1
ATOM 759 N N . ASN A 1 95 ? -50.143 6.701 51.855 1.00 64.19 95 ASN A N 1
ATOM 760 C CA . ASN A 1 95 ? -50.166 8.133 52.104 1.00 64.19 95 ASN A CA 1
ATOM 761 C C . ASN A 1 95 ? -48.753 8.647 52.443 1.00 64.19 95 ASN A C 1
ATOM 763 O O . ASN A 1 95 ? -48.103 8.140 53.365 1.00 64.19 95 ASN A O 1
ATOM 767 N N . LEU A 1 96 ? -48.291 9.689 51.745 1.00 63.16 96 LEU A N 1
ATOM 768 C CA . LEU A 1 96 ? -46.927 10.218 51.896 1.00 63.16 96 LEU A CA 1
ATOM 769 C C . LEU A 1 96 ? -46.686 10.880 53.265 1.00 63.16 96 LEU A C 1
ATOM 771 O O . LEU A 1 96 ? -45.568 10.834 53.794 1.00 63.16 96 LEU A O 1
ATOM 775 N N . LYS A 1 97 ? -47.729 11.428 53.909 1.00 54.19 97 LYS A N 1
ATOM 776 C CA . LYS A 1 97 ? -47.633 11.918 55.300 1.00 54.19 97 LYS A CA 1
ATOM 777 C C . LYS A 1 97 ? -47.467 10.773 56.298 1.00 54.19 97 LYS A C 1
ATOM 779 O O . LYS A 1 97 ? -46.794 10.930 57.311 1.00 54.19 97 LYS A O 1
ATOM 784 N N . GLN A 1 98 ? -48.034 9.603 56.012 1.00 51.12 98 GLN A N 1
ATOM 785 C CA . GLN A 1 98 ? -47.857 8.420 56.850 1.00 51.12 98 GLN A CA 1
ATOM 786 C C . GLN A 1 98 ? -46.475 7.781 56.637 1.00 51.12 98 GLN A C 1
ATOM 788 O O . GLN A 1 98 ? -45.843 7.372 57.607 1.00 51.12 98 GLN A O 1
ATOM 793 N N . LEU A 1 99 ? -45.930 7.774 55.418 1.00 52.78 99 LEU A N 1
ATOM 794 C CA . LEU A 1 99 ? -44.561 7.299 55.152 1.00 52.78 99 LEU A CA 1
ATOM 795 C C . LEU A 1 99 ? -43.492 8.126 55.889 1.00 52.78 99 LEU A C 1
ATOM 797 O O . LEU A 1 99 ? -42.577 7.559 56.491 1.00 52.78 99 LEU A O 1
ATOM 801 N N . THR A 1 100 ? -43.655 9.451 55.926 1.00 49.84 100 THR A N 1
ATOM 802 C CA . THR A 1 100 ? -42.763 10.365 56.666 1.00 49.84 100 THR A CA 1
ATOM 803 C C . THR A 1 100 ? -42.876 10.221 58.189 1.00 49.84 100 THR A C 1
ATOM 805 O O . THR A 1 100 ? -41.872 10.366 58.885 1.00 49.84 100 THR A O 1
ATOM 808 N N . LEU A 1 101 ? -44.060 9.880 58.712 1.00 45.12 101 LEU A N 1
ATOM 809 C CA . LEU A 1 101 ? -44.295 9.656 60.146 1.00 45.12 101 LEU A CA 1
ATOM 810 C C . LEU A 1 101 ? -43.901 8.252 60.634 1.00 45.12 101 LEU A C 1
ATOM 812 O O . LEU A 1 101 ? -43.489 8.108 61.782 1.00 45.12 101 LEU A O 1
ATOM 816 N N . THR A 1 102 ? -44.021 7.219 59.793 1.00 45.94 102 THR A N 1
ATOM 817 C CA . THR A 1 102 ? -43.871 5.816 60.229 1.00 45.94 102 THR A CA 1
ATOM 818 C C . THR A 1 102 ? -42.545 5.164 59.826 1.00 45.94 102 THR A C 1
ATOM 820 O O . THR A 1 102 ? -42.286 4.059 60.293 1.00 45.94 102 THR A O 1
ATOM 823 N N . ARG A 1 103 ? -41.703 5.791 58.977 1.00 46.00 103 ARG A N 1
ATOM 824 C CA . ARG A 1 103 ? -40.481 5.162 58.407 1.00 46.00 103 ARG A CA 1
ATOM 825 C C . ARG A 1 103 ? -40.726 3.700 57.980 1.00 46.00 103 ARG A C 1
ATOM 827 O O . ARG A 1 103 ? -39.925 2.811 58.257 1.00 46.00 103 ARG A O 1
ATOM 834 N N . ALA A 1 104 ? -41.877 3.425 57.371 1.00 42.78 104 ALA A N 1
ATOM 835 C CA . ALA A 1 104 ? -42.253 2.066 57.003 1.00 42.78 104 ALA A CA 1
ATOM 836 C C . ALA A 1 104 ? -41.536 1.677 55.702 1.00 42.78 104 ALA A C 1
ATOM 838 O O . ALA A 1 104 ? -42.035 1.915 54.608 1.00 42.78 104 ALA A O 1
ATOM 839 N N . GLU A 1 105 ? -40.335 1.124 55.841 1.00 45.06 105 GLU A N 1
ATOM 840 C CA . GLU A 1 105 ? -39.510 0.615 54.744 1.00 45.06 105 GLU A CA 1
ATOM 841 C C . GLU A 1 105 ? -40.092 -0.694 54.172 1.00 45.06 105 GLU A C 1
ATOM 843 O O . GLU A 1 105 ? -40.568 -1.547 54.925 1.00 45.06 105 GLU A O 1
ATOM 848 N N . ASN A 1 106 ? -40.050 -0.872 52.845 1.00 40.09 106 ASN A N 1
ATOM 849 C CA . ASN A 1 106 ? -40.421 -2.125 52.174 1.00 40.09 106 ASN A CA 1
ATOM 850 C C . ASN A 1 106 ? -39.291 -3.171 52.357 1.00 40.09 106 ASN A C 1
ATOM 852 O O . ASN A 1 106 ? -38.175 -2.939 51.888 1.00 40.09 106 ASN A O 1
ATOM 856 N N . PRO A 1 107 ? -39.532 -4.329 53.005 1.00 39.22 107 PRO A N 1
ATOM 857 C CA . PRO A 1 107 ? -38.477 -5.315 53.282 1.00 39.22 107 PRO A CA 1
ATOM 858 C C . PRO A 1 107 ? -37.994 -6.110 52.053 1.00 39.22 107 PRO A C 1
ATOM 860 O O . PRO A 1 107 ? -36.875 -6.614 52.061 1.00 39.22 107 PRO A O 1
ATOM 863 N N . GLY A 1 108 ? -38.827 -6.242 51.010 1.00 37.44 108 GLY A N 1
ATOM 864 C CA . GLY A 1 108 ? -38.570 -7.104 49.844 1.00 37.44 108 GLY A CA 1
ATOM 865 C C . GLY A 1 108 ? -37.48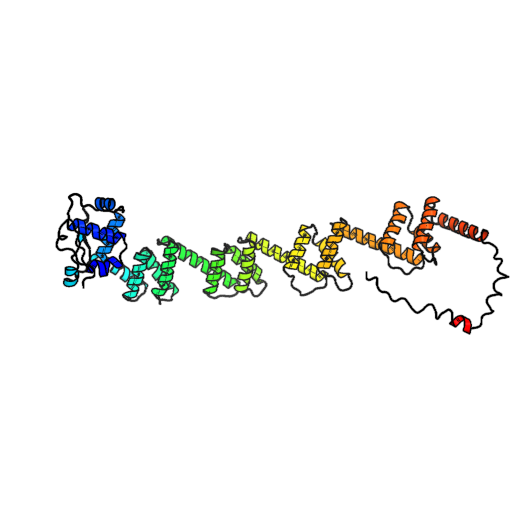5 -6.586 48.892 1.00 37.44 108 GLY A C 1
ATOM 866 O O . GLY A 1 108 ? -36.574 -7.335 48.549 1.00 37.44 108 GLY A O 1
ATOM 867 N N . ASP A 1 109 ? -37.524 -5.295 48.546 1.00 42.09 109 ASP A N 1
ATOM 868 C CA . ASP A 1 109 ? -36.531 -4.663 47.657 1.00 42.09 109 ASP A CA 1
ATOM 869 C C . ASP A 1 109 ? -35.159 -4.493 48.325 1.00 42.09 109 ASP A C 1
ATOM 871 O O . ASP A 1 109 ? -34.125 -4.592 47.662 1.00 42.09 109 ASP A O 1
ATOM 875 N N . LYS A 1 110 ? -35.124 -4.311 49.656 1.00 46.09 110 LYS A N 1
ATOM 876 C CA . LYS A 1 110 ? -33.866 -4.332 50.417 1.00 46.09 110 LYS A CA 1
ATOM 877 C C . LYS A 1 110 ? -33.191 -5.699 50.341 1.00 46.09 110 LYS A C 1
ATOM 879 O O . LYS A 1 110 ? -31.987 -5.751 50.138 1.00 46.09 110 LYS A O 1
ATOM 884 N N . LEU A 1 111 ? -33.945 -6.792 50.474 1.00 42.56 111 LEU A N 1
ATOM 885 C CA . LEU A 1 111 ? -33.374 -8.140 50.553 1.00 42.56 111 LEU A CA 1
ATOM 886 C C . LEU A 1 111 ? -32.801 -8.631 49.210 1.00 42.56 111 LEU A C 1
ATOM 888 O O . LEU A 1 111 ? -31.810 -9.360 49.201 1.00 42.56 111 LEU A O 1
ATOM 892 N N . TYR A 1 112 ? -33.414 -8.243 48.086 1.00 47.12 112 TYR A N 1
ATOM 893 C CA . TYR A 1 112 ? -32.954 -8.619 46.745 1.00 47.12 112 TYR A CA 1
ATOM 894 C C . TYR A 1 112 ? -31.698 -7.832 46.333 1.00 47.12 112 TYR A C 1
ATOM 896 O O . TYR A 1 112 ? -30.694 -8.433 45.956 1.00 47.12 112 TYR A O 1
ATOM 904 N N . ASN A 1 113 ? -31.692 -6.509 46.540 1.00 66.06 113 ASN A N 1
ATOM 905 C CA . ASN A 1 113 ? -30.517 -5.671 46.279 1.00 66.06 113 ASN A CA 1
ATOM 906 C C . ASN A 1 113 ? -29.353 -6.012 47.233 1.00 66.06 113 ASN A C 1
ATOM 908 O O . ASN A 1 113 ? -28.195 -6.056 46.831 1.00 66.06 113 ASN A O 1
ATOM 912 N N . GLN A 1 114 ? -29.652 -6.364 48.488 1.00 71.38 114 GLN A N 1
ATOM 913 C CA . GLN A 1 114 ? -28.631 -6.747 49.462 1.00 71.38 114 GLN A CA 1
ATOM 914 C C . GLN A 1 114 ? -27.818 -7.972 49.020 1.00 71.38 114 GLN A C 1
ATOM 916 O O . GLN A 1 114 ? -26.597 -7.936 49.121 1.00 71.38 114 GLN A O 1
ATOM 921 N N . LYS A 1 115 ? -28.450 -9.024 48.481 1.00 78.69 115 LYS A N 1
ATOM 922 C CA . LYS A 1 115 ? -27.722 -10.217 48.005 1.00 78.69 115 LYS A CA 1
ATOM 923 C C . LYS A 1 115 ? -26.779 -9.904 46.845 1.00 78.69 115 LYS A C 1
ATOM 925 O O . LYS A 1 115 ? -25.650 -10.384 46.829 1.00 78.69 115 LYS A O 1
ATOM 930 N N . PHE A 1 116 ? -27.240 -9.103 45.888 1.00 84.44 116 PHE A N 1
ATOM 931 C CA . PHE A 1 116 ? -26.426 -8.682 44.752 1.00 84.44 116 PHE A CA 1
ATOM 932 C C . PHE A 1 116 ? -25.225 -7.835 45.205 1.00 84.44 116 PHE A C 1
ATOM 934 O O . PHE A 1 116 ? -24.091 -8.098 44.802 1.00 84.44 116 PHE A O 1
ATOM 941 N N . ILE A 1 117 ? -25.448 -6.868 46.103 1.00 86.62 117 ILE A N 1
ATOM 942 C CA . ILE A 1 117 ? -24.374 -6.036 46.660 1.00 86.62 117 ILE A CA 1
ATOM 943 C C . ILE A 1 117 ? -23.395 -6.869 47.492 1.00 86.62 117 ILE A C 1
ATOM 945 O O . ILE A 1 117 ? -22.192 -6.678 47.352 1.00 86.62 117 ILE A O 1
ATOM 949 N N . GLU A 1 118 ? -23.866 -7.836 48.282 1.00 87.25 118 GLU A N 1
ATOM 950 C CA . GLU A 1 118 ? -22.998 -8.772 49.012 1.00 87.25 118 GLU A CA 1
ATOM 951 C C . GLU A 1 118 ? -22.088 -9.572 48.062 1.00 87.25 118 GLU A C 1
ATOM 953 O O . GLU A 1 118 ? -20.909 -9.784 48.361 1.00 87.25 118 GLU A O 1
ATOM 958 N N . GLU A 1 119 ? -22.596 -9.994 46.900 1.00 87.69 119 GLU A N 1
ATOM 959 C CA . GLU A 1 119 ? -21.788 -10.682 45.888 1.00 87.69 119 GLU A CA 1
ATOM 960 C C . GLU A 1 119 ? -20.786 -9.729 45.216 1.00 87.69 119 GLU A C 1
ATOM 962 O O . GLU A 1 119 ? -19.608 -10.066 45.072 1.00 87.69 119 GLU A O 1
ATOM 967 N N . ALA A 1 120 ? -21.206 -8.506 44.881 1.00 89.31 120 ALA A N 1
ATOM 968 C CA . ALA A 1 120 ? -20.322 -7.474 44.343 1.00 89.31 120 ALA A CA 1
ATOM 969 C C . ALA A 1 120 ? -19.187 -7.123 45.326 1.00 89.31 120 ALA A C 1
ATOM 971 O O . ALA A 1 120 ? -18.017 -7.067 44.939 1.00 89.31 120 ALA A O 1
ATOM 972 N N . GLU A 1 121 ? -19.494 -6.955 46.615 1.00 91.69 121 GLU A N 1
ATOM 973 C CA . GLU A 1 121 ? -18.512 -6.733 47.681 1.00 91.69 121 GLU A CA 1
ATOM 974 C C . GLU A 1 121 ? -17.576 -7.934 47.860 1.00 91.69 121 GLU A C 1
ATOM 976 O O . GLU A 1 121 ? -16.368 -7.754 48.054 1.00 91.69 121 GLU A O 1
ATOM 981 N N . ARG A 1 122 ? -18.092 -9.167 47.739 1.00 91.25 122 ARG A N 1
ATOM 982 C CA . ARG A 1 122 ? -17.278 -10.392 47.783 1.00 91.25 122 ARG A CA 1
ATOM 983 C C . ARG A 1 122 ? -16.261 -10.430 46.643 1.00 91.25 122 ARG A C 1
ATOM 985 O O . ARG A 1 122 ? -15.091 -10.731 46.894 1.00 91.25 122 ARG A O 1
ATOM 992 N N . ILE A 1 123 ? -16.678 -10.103 45.419 1.00 90.19 123 ILE A N 1
ATOM 993 C CA . ILE A 1 123 ? -15.795 -10.031 44.243 1.00 90.19 123 ILE A CA 1
ATOM 994 C C . ILE A 1 123 ? -14.724 -8.956 44.446 1.00 90.19 123 ILE A C 1
ATOM 996 O O . ILE A 1 123 ? -13.533 -9.212 44.246 1.00 90.19 123 ILE A O 1
ATOM 1000 N N . LEU A 1 124 ? -15.135 -7.766 44.890 1.00 89.50 124 LEU A N 1
ATOM 1001 C CA . LEU A 1 124 ? -14.255 -6.613 45.089 1.00 89.50 124 LEU A CA 1
ATOM 1002 C C . LEU A 1 124 ? -13.384 -6.713 46.349 1.00 89.50 124 LEU A C 1
ATOM 1004 O O . LEU A 1 124 ? -12.428 -5.949 46.496 1.00 89.50 124 LEU A O 1
ATOM 1008 N N . LYS A 1 125 ? -13.690 -7.657 47.248 1.00 90.06 125 LYS A N 1
ATOM 1009 C CA . LYS A 1 125 ? -13.018 -7.885 48.538 1.00 90.06 125 LYS A CA 1
ATOM 1010 C C . LYS A 1 125 ? -12.980 -6.637 49.426 1.00 90.06 125 LYS A C 1
ATOM 1012 O O . LYS A 1 125 ? -12.031 -6.440 50.188 1.00 90.06 125 LYS A O 1
ATOM 1017 N N . ARG A 1 126 ? -13.997 -5.784 49.316 1.00 89.56 126 ARG A N 1
ATOM 1018 C CA . ARG A 1 126 ? -14.166 -4.567 50.116 1.00 89.56 126 ARG A CA 1
ATOM 1019 C C . ARG A 1 126 ? -15.637 -4.203 50.210 1.00 89.56 126 ARG A C 1
ATOM 1021 O O . ARG A 1 126 ? -16.416 -4.584 49.344 1.00 89.56 126 ARG A O 1
ATOM 1028 N N . THR A 1 127 ? -15.966 -3.397 51.209 1.00 87.25 127 THR A N 1
ATOM 1029 C CA . THR A 1 127 ? -17.286 -2.783 51.297 1.00 87.25 127 THR A CA 1
ATOM 1030 C C . THR A 1 127 ? -17.430 -1.657 50.274 1.00 87.25 127 THR A C 1
ATOM 1032 O O . THR A 1 127 ? -16.470 -0.930 49.970 1.00 87.25 127 THR A O 1
ATOM 1035 N N . LEU A 1 128 ? -18.626 -1.538 49.711 1.00 85.06 128 LEU A N 1
ATOM 1036 C CA . LEU A 1 128 ? -18.994 -0.500 48.758 1.00 85.06 128 LEU A CA 1
ATOM 1037 C C . LEU A 1 128 ? -19.604 0.690 49.498 1.00 85.06 128 LEU A C 1
ATOM 1039 O O . LEU A 1 128 ? -20.374 0.534 50.445 1.00 85.06 128 LEU A O 1
ATOM 1043 N N . GLN A 1 129 ? -19.251 1.901 49.072 1.00 82.69 129 GLN A N 1
ATOM 1044 C CA . GLN A 1 129 ? -19.896 3.105 49.600 1.00 82.69 129 GLN A CA 1
ATOM 1045 C C . GLN A 1 129 ? -21.298 3.278 48.993 1.00 82.69 129 GLN A C 1
ATOM 1047 O O . GLN A 1 129 ? -21.523 2.820 47.869 1.00 82.69 129 GLN A O 1
ATOM 1052 N N . PRO A 1 130 ? -22.236 3.967 49.670 1.00 74.81 130 PRO A N 1
ATOM 1053 C CA . PRO A 1 130 ? -23.585 4.201 49.149 1.00 74.81 130 PRO A CA 1
ATOM 1054 C C . PRO A 1 130 ? -23.604 4.799 47.736 1.00 74.81 130 PRO A C 1
ATOM 1056 O O . PRO A 1 130 ? -24.415 4.406 46.903 1.00 74.81 130 PRO A O 1
ATOM 1059 N N . GLU A 1 131 ? -22.674 5.703 47.428 1.00 73.62 131 GLU A N 1
ATOM 1060 C CA . GLU A 1 131 ? -22.534 6.303 46.100 1.00 73.62 131 GLU A CA 1
ATOM 1061 C C . GLU A 1 131 ? -22.104 5.278 45.041 1.00 73.62 131 GLU A C 1
ATOM 1063 O O . GLU A 1 131 ? -22.579 5.317 43.909 1.00 73.62 131 GLU A O 1
ATOM 1068 N N . GLU A 1 132 ? -21.228 4.337 45.398 1.00 82.69 132 GLU A N 1
ATOM 1069 C CA . GLU A 1 132 ? -20.790 3.260 44.505 1.00 82.69 132 GLU A CA 1
ATOM 1070 C C . GLU A 1 132 ? -21.898 2.229 44.280 1.00 82.69 132 GLU A C 1
ATOM 1072 O O . GLU A 1 132 ? -22.084 1.771 43.156 1.00 82.69 132 GLU A O 1
ATOM 1077 N N . ILE A 1 133 ? -22.660 1.912 45.331 1.00 82.25 133 ILE A N 1
ATOM 1078 C CA . ILE A 1 133 ? -23.852 1.060 45.254 1.00 82.25 133 ILE A CA 1
ATOM 1079 C C . ILE A 1 133 ? -24.865 1.674 44.284 1.00 82.25 133 ILE A C 1
ATOM 1081 O O . ILE A 1 133 ? -25.378 0.977 43.412 1.00 82.25 133 ILE A O 1
ATOM 1085 N N . ASN A 1 134 ? -25.114 2.982 44.387 1.00 76.25 134 ASN A N 1
ATOM 1086 C CA . ASN A 1 134 ? -26.010 3.687 43.471 1.00 76.25 134 ASN A CA 1
ATOM 1087 C C . ASN A 1 134 ? -25.517 3.609 42.021 1.00 76.25 134 ASN A C 1
ATOM 1089 O O . ASN A 1 134 ? -26.298 3.267 41.143 1.00 76.25 134 ASN A O 1
ATOM 1093 N N . LEU A 1 135 ? -24.219 3.825 41.773 1.00 81.75 135 LEU A N 1
ATOM 1094 C CA . LEU A 1 135 ? -23.651 3.709 40.424 1.00 81.75 135 LEU A CA 1
ATOM 1095 C C . LEU A 1 135 ? -23.808 2.303 39.830 1.00 81.75 135 LEU A C 1
ATOM 1097 O O . LEU A 1 135 ? -24.120 2.178 38.651 1.00 81.75 135 LEU A O 1
ATOM 1101 N N . ILE A 1 136 ? -23.586 1.250 40.620 1.00 84.81 136 ILE A N 1
ATOM 1102 C CA . ILE A 1 136 ? -23.749 -0.133 40.149 1.00 84.81 136 ILE A CA 1
ATOM 1103 C C . ILE A 1 136 ? -25.232 -0.433 39.890 1.00 84.81 136 ILE A C 1
ATOM 1105 O O . ILE A 1 136 ? -25.567 -1.042 38.875 1.00 84.81 136 ILE A O 1
ATOM 1109 N N . ASN A 1 137 ? -26.130 0.047 40.754 1.00 79.00 137 ASN A N 1
ATOM 1110 C CA . ASN A 1 137 ? -27.573 -0.067 40.545 1.00 79.00 137 ASN A CA 1
ATOM 1111 C C . ASN A 1 137 ? -28.030 0.660 39.274 1.00 79.00 137 ASN A C 1
ATOM 1113 O O . ASN A 1 137 ? -28.877 0.138 38.548 1.00 79.00 137 ASN A O 1
ATOM 1117 N N . ASP A 1 138 ? -27.433 1.811 38.953 1.00 78.38 138 ASP A N 1
ATOM 1118 C CA . ASP A 1 138 ? -27.698 2.519 37.700 1.00 78.38 138 ASP A CA 1
ATOM 1119 C C . ASP A 1 138 ? -27.294 1.677 36.479 1.00 78.38 138 ASP A C 1
ATOM 1121 O O . ASP A 1 138 ? -27.944 1.751 35.439 1.00 78.38 138 ASP A O 1
ATOM 1125 N N . TRP A 1 139 ? -26.270 0.820 36.565 1.00 86.94 139 TRP A N 1
ATOM 1126 C CA . TRP A 1 139 ? -25.922 -0.070 35.448 1.00 86.94 139 TRP A CA 1
ATOM 1127 C C . TRP A 1 139 ? -27.004 -1.119 35.184 1.00 86.94 139 TRP A C 1
ATOM 1129 O O . TRP A 1 139 ? -27.272 -1.449 34.033 1.00 86.94 139 TRP A O 1
ATOM 1139 N N . ILE A 1 140 ? -27.671 -1.604 36.228 1.00 78.38 140 ILE A N 1
ATOM 1140 C CA . ILE A 1 140 ? -28.772 -2.560 36.076 1.00 78.38 140 ILE A CA 1
ATOM 1141 C C . ILE A 1 140 ? -30.035 -1.846 35.592 1.00 78.38 140 ILE A C 1
ATOM 1143 O O . ILE A 1 140 ? -30.712 -2.318 34.686 1.00 78.38 140 ILE A O 1
ATOM 1147 N N . GLN A 1 141 ? -30.358 -0.693 36.179 1.00 69.62 141 GLN A N 1
ATOM 1148 C CA . GLN A 1 141 ? -31.659 -0.046 35.982 1.00 69.62 141 GLN A CA 1
ATOM 1149 C C . GLN A 1 141 ? -31.688 0.928 34.804 1.00 69.62 141 GLN A C 1
ATOM 1151 O O . GLN A 1 141 ? -32.706 1.034 34.129 1.00 69.62 141 GLN A O 1
ATOM 1156 N N . VAL A 1 142 ? -30.591 1.652 34.563 1.00 75.75 142 VAL A N 1
ATOM 1157 C CA . VAL A 1 142 ? -30.489 2.662 33.496 1.00 75.75 142 VAL A CA 1
ATOM 1158 C C . VAL A 1 142 ? -29.833 2.078 32.252 1.00 75.75 142 VAL A C 1
ATOM 1160 O O . VAL A 1 142 ? -30.275 2.364 31.143 1.00 75.75 142 VAL A O 1
ATOM 1163 N N . LEU A 1 143 ? -28.778 1.272 32.415 1.00 77.00 143 LEU A N 1
ATOM 1164 C CA . LEU A 1 143 ? -28.117 0.614 31.279 1.00 77.00 143 LEU A CA 1
ATOM 1165 C C . LEU A 1 143 ? -28.750 -0.740 30.917 1.00 77.00 143 LEU A C 1
ATOM 1167 O O . LEU A 1 143 ? -28.362 -1.330 29.908 1.00 77.00 143 LEU A O 1
ATOM 1171 N N . GLU A 1 144 ? -29.724 -1.211 31.705 1.00 81.06 144 GLU A N 1
ATOM 1172 C CA . GLU A 1 144 ? -30.433 -2.483 31.500 1.00 81.06 144 GLU A CA 1
ATOM 1173 C C . GLU A 1 144 ? -29.478 -3.681 31.352 1.00 81.06 144 GLU A C 1
ATOM 1175 O O . GLU A 1 144 ? -29.691 -4.573 30.523 1.00 81.06 144 GLU A O 1
ATOM 1180 N N . LEU A 1 145 ? -28.380 -3.678 32.113 1.00 81.94 145 LEU A N 1
ATOM 1181 C CA . LEU A 1 145 ? -27.452 -4.803 32.166 1.00 81.94 145 LEU A CA 1
ATOM 1182 C C . LEU A 1 145 ? -27.938 -5.838 33.189 1.00 81.94 145 LEU A C 1
ATOM 1184 O O . LEU A 1 145 ? -28.217 -5.465 34.329 1.00 81.94 145 LEU A O 1
ATOM 1188 N N . PRO A 1 146 ? -27.993 -7.134 32.837 1.00 84.88 146 PRO A N 1
ATOM 1189 C CA . PRO A 1 146 ? -28.308 -8.177 33.809 1.00 84.88 146 PRO A CA 1
ATOM 1190 C C . PRO A 1 146 ? -27.279 -8.264 34.939 1.00 84.88 146 PRO A C 1
ATOM 1192 O O . PRO A 1 146 ? -26.095 -7.973 34.748 1.00 84.88 146 PRO A O 1
ATOM 1195 N N . GLU A 1 147 ? -27.729 -8.689 36.119 1.00 84.38 147 GLU A N 1
ATOM 1196 C CA . GLU A 1 147 ? -26.910 -8.760 37.334 1.00 84.38 147 GLU A CA 1
ATOM 1197 C C . GLU A 1 147 ? -25.656 -9.613 37.131 1.00 84.38 147 GLU A C 1
ATOM 1199 O O . GLU A 1 147 ? -24.555 -9.205 37.500 1.00 84.38 147 GLU A O 1
ATOM 1204 N N . GLU A 1 148 ? -25.793 -10.760 36.468 1.00 85.06 148 GLU A N 1
ATOM 1205 C CA . GLU A 1 148 ? -24.689 -11.677 36.191 1.00 85.06 148 GLU A CA 1
ATOM 1206 C C . GLU A 1 148 ? -23.614 -11.019 35.314 1.00 85.06 148 GLU A C 1
ATOM 1208 O O . GLU A 1 148 ? -22.417 -11.184 35.559 1.00 85.06 148 GLU A O 1
ATOM 1213 N N . VAL A 1 149 ? -24.028 -10.213 34.330 1.00 88.00 149 VAL A N 1
ATOM 1214 C CA . VAL A 1 149 ? -23.121 -9.459 33.451 1.00 88.00 149 VAL A CA 1
ATOM 1215 C C . VAL A 1 149 ? -22.379 -8.383 34.239 1.00 88.00 149 VAL A C 1
ATOM 1217 O O . VAL A 1 149 ? -21.172 -8.204 34.056 1.00 88.00 149 VAL A O 1
ATOM 1220 N N . VAL A 1 150 ? -23.064 -7.695 35.157 1.00 90.19 150 VAL A N 1
ATOM 1221 C CA . VAL A 1 150 ? -22.439 -6.698 36.036 1.00 90.19 150 VAL A CA 1
ATOM 1222 C C . VAL A 1 150 ? -21.425 -7.349 36.984 1.00 90.19 150 VAL A C 1
ATOM 1224 O O . VAL A 1 150 ? -20.319 -6.829 37.143 1.00 90.19 150 VAL A O 1
ATOM 1227 N N . LEU A 1 151 ? -21.745 -8.507 37.568 1.00 90.38 151 LEU A N 1
ATOM 1228 C CA . LEU A 1 151 ? -20.813 -9.250 38.423 1.00 90.38 151 LEU A CA 1
ATOM 1229 C C . LEU A 1 151 ? -19.574 -9.714 37.642 1.00 90.38 151 LEU A C 1
ATOM 1231 O O . LEU A 1 151 ? -18.450 -9.527 38.115 1.00 90.38 151 LEU A O 1
ATOM 1235 N N . MET A 1 152 ? -19.746 -10.234 36.419 1.00 87.56 152 MET A N 1
ATOM 1236 C CA . MET A 1 152 ? -18.614 -10.584 35.551 1.00 87.56 152 MET A CA 1
ATOM 1237 C C . MET A 1 152 ? -17.757 -9.365 35.200 1.00 87.56 152 MET A C 1
ATOM 1239 O O . MET A 1 152 ? -16.529 -9.462 35.205 1.00 87.56 152 MET A O 1
ATOM 1243 N N . LEU A 1 153 ? -18.372 -8.209 34.932 1.00 90.12 153 LEU A N 1
ATOM 1244 C CA . LEU A 1 153 ? -17.647 -6.963 34.680 1.00 90.12 153 LEU A CA 1
ATOM 1245 C C . LEU A 1 153 ? -16.754 -6.598 35.869 1.00 90.12 153 LEU A C 1
ATOM 1247 O O . LEU A 1 153 ? -15.567 -6.322 35.683 1.00 90.12 153 LEU A O 1
ATOM 1251 N N . LEU A 1 154 ? -17.295 -6.632 37.091 1.00 90.81 154 LEU A N 1
ATOM 1252 C CA . LEU A 1 154 ? -16.531 -6.347 38.310 1.00 90.81 154 LEU A CA 1
ATOM 1253 C C . LEU A 1 154 ? -15.391 -7.353 38.516 1.00 90.81 154 LEU A C 1
ATOM 1255 O O . LEU A 1 154 ? -14.290 -6.964 38.913 1.00 90.81 154 LEU A O 1
ATOM 1259 N N . GLN A 1 155 ? -15.621 -8.629 38.201 1.00 88.00 155 GLN A N 1
ATOM 1260 C CA . GLN A 1 155 ? -14.594 -9.665 38.277 1.00 88.00 155 GLN A CA 1
ATOM 1261 C C . GLN A 1 155 ? -13.453 -9.419 37.277 1.00 88.00 155 GLN A C 1
ATOM 1263 O O . GLN A 1 155 ? -12.282 -9.462 37.657 1.00 88.00 155 GLN A O 1
ATOM 1268 N N . ILE A 1 156 ? -13.773 -9.078 36.027 1.00 85.12 156 ILE A N 1
ATOM 1269 C CA . ILE A 1 156 ? -12.783 -8.738 34.993 1.00 85.12 156 ILE A CA 1
ATOM 1270 C C . ILE A 1 156 ? -11.992 -7.482 35.382 1.00 85.12 156 ILE A C 1
ATOM 1272 O O . ILE A 1 156 ? -10.772 -7.428 35.214 1.00 85.12 156 ILE A O 1
ATOM 1276 N N . GLU A 1 157 ? -12.655 -6.469 35.940 1.00 86.81 157 GLU A N 1
ATOM 1277 C CA . GLU A 1 157 ? -11.987 -5.262 36.434 1.00 86.81 157 GLU A CA 1
ATOM 1278 C C . GLU A 1 157 ? -11.032 -5.562 37.597 1.00 86.81 157 GLU A C 1
ATOM 1280 O O . GLU A 1 157 ? -9.936 -4.993 37.655 1.00 86.81 157 GLU A O 1
ATOM 1285 N N . MET A 1 158 ? -11.390 -6.494 38.486 1.00 85.81 158 MET A N 1
ATOM 1286 C CA . MET A 1 158 ? -10.510 -6.961 39.563 1.00 85.81 158 MET A CA 1
ATOM 1287 C C . MET A 1 158 ? -9.259 -7.661 39.030 1.00 85.81 158 MET A C 1
ATOM 1289 O O . MET A 1 158 ? -8.157 -7.394 39.528 1.00 85.81 158 MET A O 1
ATOM 1293 N N . GLU A 1 159 ? -9.415 -8.520 38.017 1.00 81.44 159 GLU A N 1
ATOM 1294 C CA . GLU A 1 159 ? -8.304 -9.210 37.349 1.00 81.44 159 GLU A CA 1
ATOM 1295 C C . GLU A 1 159 ? -7.356 -8.214 36.664 1.00 81.44 159 GLU A C 1
ATOM 1297 O O . GLU A 1 159 ? -6.137 -8.282 36.852 1.00 81.44 159 GLU A O 1
ATOM 1302 N N . ASN A 1 160 ? -7.906 -7.233 35.946 1.00 76.88 160 ASN A N 1
ATOM 1303 C CA . ASN A 1 160 ? -7.125 -6.243 35.203 1.00 76.88 160 ASN A CA 1
ATOM 1304 C C . ASN A 1 160 ? -6.426 -5.222 36.113 1.00 76.88 160 ASN A C 1
ATOM 1306 O O . ASN A 1 160 ? -5.292 -4.815 35.851 1.00 76.88 160 ASN A O 1
ATOM 1310 N N . SER A 1 161 ? -7.071 -4.824 37.212 1.00 75.06 161 SER A N 1
ATOM 1311 C CA . SER A 1 161 ? -6.604 -3.732 38.079 1.00 75.06 161 SER A CA 1
ATOM 1312 C C . SER A 1 161 ? -5.725 -4.194 39.250 1.00 75.06 161 SER A C 1
ATOM 1314 O O . SER A 1 161 ? -5.487 -3.428 40.188 1.00 75.06 161 SER A O 1
ATOM 1316 N N . ARG A 1 162 ? -5.251 -5.452 39.245 1.00 70.69 162 ARG A N 1
ATOM 1317 C CA . ARG A 1 162 ? -4.461 -6.060 40.342 1.00 70.69 162 ARG A CA 1
ATOM 1318 C C . ARG A 1 162 ? -5.120 -5.877 41.721 1.00 70.69 162 ARG A C 1
ATOM 1320 O O . ARG A 1 162 ? -4.435 -5.653 42.721 1.00 70.69 162 ARG A O 1
ATOM 1327 N N . GLY A 1 163 ? -6.452 -5.946 41.765 1.00 72.69 163 GLY A N 1
ATOM 1328 C CA . GLY A 1 163 ? -7.243 -5.866 42.995 1.00 72.69 163 GLY A CA 1
ATOM 1329 C C . GLY A 1 163 ? -7.628 -4.466 43.489 1.00 72.69 163 GLY A C 1
ATOM 1330 O O . GLY A 1 163 ? -8.123 -4.361 44.608 1.00 72.69 163 GLY A O 1
ATOM 1331 N N . ARG A 1 164 ? -7.426 -3.387 42.713 1.00 78.19 164 ARG A N 1
ATOM 1332 C CA . ARG A 1 164 ? -7.950 -2.045 43.051 1.00 78.19 164 ARG A CA 1
ATOM 1333 C C . ARG A 1 164 ? -8.888 -1.521 41.972 1.00 78.19 164 ARG A C 1
ATOM 1335 O O . ARG A 1 164 ? -8.439 -0.916 41.006 1.00 78.19 164 ARG A O 1
ATOM 1342 N N . VAL A 1 165 ? -10.187 -1.707 42.170 1.00 82.19 165 VAL A N 1
ATOM 1343 C CA . VAL A 1 165 ? -11.212 -1.274 41.211 1.00 82.19 165 VAL A CA 1
ATOM 1344 C C . VAL A 1 165 ? -11.873 0.025 41.661 1.00 82.19 165 VAL A C 1
ATOM 1346 O O . VAL A 1 165 ? -12.402 0.122 42.772 1.00 82.19 165 VAL A O 1
ATOM 1349 N N . SER A 1 166 ? -11.868 1.014 40.766 1.00 87.38 166 SER A N 1
ATOM 1350 C CA . SER A 1 166 ? -12.689 2.221 40.877 1.00 87.38 166 SER A CA 1
ATOM 1351 C C . SER A 1 166 ? -14.001 2.003 40.131 1.00 87.38 166 SER A C 1
ATOM 1353 O O . SER A 1 166 ? -13.997 1.828 38.912 1.00 87.38 166 SER A O 1
ATOM 1355 N N . ILE A 1 167 ? -15.123 2.060 40.850 1.00 88.44 167 ILE A N 1
ATOM 1356 C CA . ILE A 1 167 ? -16.459 1.857 40.271 1.00 88.44 167 ILE A CA 1
ATOM 1357 C C . ILE A 1 167 ? -16.780 2.920 39.215 1.00 88.44 167 ILE A C 1
ATOM 1359 O O . ILE A 1 167 ? -17.328 2.607 38.165 1.00 88.44 167 ILE A O 1
ATOM 1363 N N . SER A 1 168 ? -16.334 4.162 39.415 1.00 82.88 168 SER A N 1
ATOM 1364 C CA . SER A 1 168 ? -16.488 5.222 38.411 1.00 82.88 168 SER A CA 1
ATOM 1365 C C . SER A 1 168 ? -15.773 4.897 37.088 1.00 82.88 168 SER A C 1
ATOM 1367 O O . SER A 1 168 ? -16.322 5.139 36.013 1.00 82.88 168 SER A O 1
ATOM 1369 N N . ILE A 1 169 ? -14.574 4.298 37.140 1.00 83.06 169 ILE A N 1
ATOM 1370 C CA . ILE A 1 169 ? -13.844 3.872 35.935 1.00 83.06 169 ILE A CA 1
ATOM 1371 C C . ILE A 1 169 ? -14.534 2.670 35.286 1.00 83.06 169 ILE A C 1
ATOM 1373 O O . ILE A 1 169 ? -14.735 2.684 34.070 1.00 83.06 169 ILE A O 1
ATOM 1377 N N . ALA A 1 170 ? -14.936 1.682 36.091 1.00 88.06 170 ALA A N 1
ATOM 1378 C CA . ALA A 1 170 ? -15.667 0.501 35.637 1.00 88.06 170 ALA A CA 1
ATOM 1379 C C . ALA A 1 170 ? -16.991 0.870 34.936 1.00 88.06 170 ALA A C 1
ATOM 1381 O O . ALA A 1 170 ? -17.364 0.239 33.948 1.00 88.06 170 ALA A O 1
ATOM 1382 N N . GLY A 1 171 ? -17.632 1.970 35.347 1.00 86.81 171 GLY A N 1
ATOM 1383 C CA . GLY A 1 171 ? -18.839 2.494 34.707 1.00 86.81 171 GLY A CA 1
ATOM 1384 C C . GLY A 1 171 ? -18.668 2.867 33.232 1.00 86.81 171 GLY A C 1
ATOM 1385 O O . GLY A 1 171 ? -19.628 2.779 32.466 1.00 86.81 171 GLY A O 1
ATOM 1386 N N . ARG A 1 172 ? -17.451 3.210 32.778 1.00 89.31 172 ARG A N 1
ATOM 1387 C CA . ARG A 1 172 ? -17.191 3.408 31.339 1.00 89.31 172 ARG A CA 1
ATOM 1388 C C . ARG A 1 172 ? -17.332 2.105 30.560 1.00 89.31 172 ARG A C 1
ATOM 1390 O O . ARG A 1 172 ? -17.965 2.110 29.508 1.00 89.31 172 ARG A O 1
ATOM 1397 N N . ARG A 1 173 ? -16.795 1.003 31.094 1.00 88.62 173 ARG A N 1
ATOM 1398 C CA . ARG A 1 173 ? -16.926 -0.321 30.477 1.00 88.62 173 ARG A CA 1
ATOM 1399 C C . ARG A 1 173 ? -18.373 -0.801 30.514 1.00 88.62 173 ARG A C 1
ATOM 1401 O O . ARG A 1 173 ? -18.841 -1.330 29.518 1.00 88.62 173 ARG A O 1
ATOM 1408 N N . ALA A 1 174 ? -19.098 -0.547 31.607 1.00 88.50 174 ALA A N 1
ATOM 1409 C CA . ALA A 1 174 ? -20.520 -0.884 31.700 1.00 88.50 174 ALA A CA 1
ATOM 1410 C C . ALA A 1 174 ? -21.328 -0.177 30.600 1.00 88.50 174 ALA A C 1
ATOM 1412 O O . ALA A 1 174 ? -22.119 -0.800 29.895 1.00 88.50 174 ALA A O 1
ATOM 1413 N N . LYS A 1 175 ? -21.059 1.114 30.377 1.00 87.88 175 LYS A N 1
ATOM 1414 C CA . LYS A 1 175 ? -21.685 1.876 29.292 1.00 87.88 175 LYS A CA 1
ATOM 1415 C C . LYS A 1 175 ? -21.326 1.333 27.904 1.00 87.88 175 LYS A C 1
ATOM 1417 O O . LYS A 1 175 ? -22.219 1.193 27.075 1.00 87.88 175 LYS A O 1
ATOM 1422 N N . GLU A 1 176 ? -20.055 1.013 27.654 1.00 88.44 176 GLU A N 1
ATOM 1423 C CA . GLU A 1 176 ? -19.607 0.403 26.390 1.00 88.44 176 GLU A CA 1
ATOM 1424 C C . GLU A 1 176 ? -20.282 -0.956 26.152 1.00 88.44 176 GLU A C 1
ATOM 1426 O O . GLU A 1 176 ? -20.700 -1.254 25.031 1.00 88.44 176 GLU A O 1
ATOM 1431 N N . TRP A 1 177 ? -20.446 -1.757 27.210 1.00 89.88 177 TRP A N 1
ATOM 1432 C CA . TRP A 1 177 ? -21.082 -3.066 27.124 1.00 89.88 177 TRP A CA 1
ATOM 1433 C C . TRP A 1 177 ? -22.559 -2.977 26.767 1.00 89.88 177 TRP A C 1
ATOM 1435 O O . TRP A 1 177 ? -23.007 -3.640 25.831 1.00 89.88 177 TRP A O 1
ATOM 1445 N N . ALA A 1 178 ? -23.284 -2.090 27.447 1.00 87.44 178 ALA A N 1
ATOM 1446 C CA . ALA A 1 178 ? -24.683 -1.823 27.148 1.00 87.44 178 ALA A CA 1
ATOM 1447 C C . ALA A 1 178 ? -24.868 -1.312 25.709 1.00 87.44 178 ALA A C 1
ATOM 1449 O O . ALA A 1 178 ? -25.746 -1.786 24.991 1.00 87.44 178 ALA A O 1
ATOM 1450 N N . GLN A 1 179 ? -24.001 -0.401 25.250 1.00 87.31 179 GLN A N 1
ATOM 1451 C CA . GLN A 1 179 ? -24.034 0.131 23.880 1.00 87.31 179 GLN A CA 1
ATOM 1452 C C . GLN A 1 179 ? -23.715 -0.922 22.813 1.00 87.31 179 GLN A C 1
ATOM 1454 O O . GLN A 1 179 ? -24.261 -0.859 21.715 1.00 87.31 179 GLN A O 1
ATOM 1459 N N . SER A 1 180 ? -22.858 -1.891 23.136 1.00 83.25 180 SER A N 1
ATOM 1460 C CA . SER A 1 180 ? -22.493 -2.990 22.234 1.00 83.25 180 SER A CA 1
ATOM 1461 C C . SER A 1 180 ? -23.475 -4.169 22.299 1.00 83.25 180 SER A C 1
ATOM 1463 O O . SER A 1 180 ? -23.256 -5.179 21.635 1.00 83.25 180 SER A O 1
ATOM 1465 N N . GLY A 1 181 ? -24.549 -4.060 23.093 1.00 85.25 181 GLY A N 1
ATOM 1466 C CA . GLY A 1 181 ? -25.593 -5.081 23.211 1.00 85.25 181 GLY A CA 1
ATOM 1467 C C . GLY A 1 181 ? -25.202 -6.314 24.031 1.00 85.25 181 GLY A C 1
ATOM 1468 O O . GLY A 1 181 ? -25.852 -7.348 23.911 1.00 85.25 181 GLY A O 1
ATOM 1469 N N . ILE A 1 182 ? -24.161 -6.228 24.862 1.00 86.44 182 ILE A N 1
ATOM 1470 C CA . ILE A 1 182 ? -23.674 -7.350 25.676 1.00 86.44 182 ILE A CA 1
ATOM 1471 C C . ILE A 1 182 ? -24.590 -7.505 26.886 1.00 86.44 182 ILE A C 1
ATOM 1473 O O . ILE A 1 182 ? -24.536 -6.705 27.821 1.00 86.44 182 ILE A O 1
ATOM 1477 N N . ARG A 1 183 ? -25.453 -8.524 26.853 1.00 86.75 183 ARG A N 1
ATOM 1478 C CA . ARG A 1 183 ? -26.463 -8.761 27.897 1.00 86.75 183 ARG A CA 1
ATOM 1479 C C . ARG A 1 183 ? -26.461 -10.175 28.459 1.00 86.75 183 ARG A C 1
ATOM 1481 O O . ARG A 1 183 ? -27.163 -10.422 29.427 1.00 86.75 183 ARG A O 1
ATOM 1488 N N . THR A 1 184 ? -25.679 -11.098 27.915 1.00 83.06 184 THR A N 1
ATOM 1489 C CA . THR A 1 184 ? -25.622 -12.472 28.431 1.00 83.06 184 THR A CA 1
ATOM 1490 C C . THR A 1 184 ? -24.226 -12.837 28.914 1.00 83.06 184 THR A C 1
ATOM 1492 O O . THR A 1 184 ? -23.232 -12.260 28.473 1.00 83.06 184 THR A O 1
ATOM 1495 N N . VAL A 1 185 ? -24.149 -13.824 29.809 1.00 81.19 185 VAL A N 1
ATOM 1496 C CA . VAL A 1 185 ? -22.878 -14.425 30.247 1.00 81.19 185 VAL A CA 1
ATOM 1497 C C . VAL A 1 185 ? -22.082 -14.934 29.041 1.00 81.19 185 VAL A C 1
ATOM 1499 O O . VAL A 1 185 ? -20.890 -14.657 28.945 1.00 81.19 185 VAL A O 1
ATOM 1502 N N . ASP A 1 186 ? -22.746 -15.566 28.069 1.00 78.81 186 ASP A N 1
ATOM 1503 C CA . ASP A 1 186 ? -22.118 -16.055 26.835 1.00 78.81 186 ASP A CA 1
ATOM 1504 C C . ASP A 1 186 ? -21.486 -14.923 26.005 1.00 78.81 186 ASP A C 1
ATOM 1506 O O . ASP A 1 186 ? -20.408 -15.094 25.431 1.00 78.81 186 ASP A O 1
ATOM 1510 N N . ASP A 1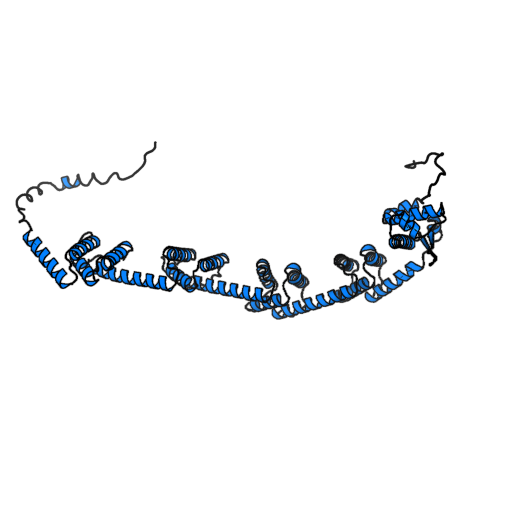 187 ? -22.127 -13.752 25.930 1.00 83.81 187 ASP A N 1
ATOM 1511 C CA . ASP A 1 187 ? -21.572 -12.590 25.221 1.00 83.81 187 ASP A CA 1
ATOM 1512 C C . ASP A 1 187 ? -20.320 -12.055 25.922 1.00 83.81 187 ASP A C 1
ATOM 1514 O O . ASP A 1 187 ? -19.330 -11.708 25.269 1.00 83.81 187 ASP A O 1
ATOM 1518 N N . VAL A 1 188 ? -20.335 -12.036 27.257 1.00 83.50 188 VAL A N 1
ATOM 1519 C CA . VAL A 1 188 ? -19.168 -11.652 28.054 1.00 83.50 188 VAL A CA 1
ATOM 1520 C C . VAL A 1 188 ? -18.035 -12.659 27.874 1.00 83.50 188 VAL A C 1
ATOM 1522 O O . VAL A 1 188 ? -16.893 -12.256 27.640 1.00 83.50 188 VAL A O 1
ATOM 1525 N N . GLU A 1 189 ? -18.325 -13.961 27.936 1.00 79.19 189 GLU A N 1
ATOM 1526 C CA . GLU A 1 189 ? -17.333 -15.014 27.713 1.00 79.19 189 GLU A CA 1
ATOM 1527 C C . GLU A 1 189 ? -16.686 -14.888 26.335 1.00 79.19 189 GLU A C 1
ATOM 1529 O O . GLU A 1 189 ? -15.456 -14.907 26.241 1.00 79.19 189 GLU A O 1
ATOM 1534 N N . LYS A 1 190 ? -17.473 -14.661 25.274 1.00 78.94 190 LYS A N 1
ATOM 1535 C CA . LYS A 1 190 ? -16.940 -14.418 23.924 1.00 78.94 190 LYS A CA 1
ATOM 1536 C C . LYS A 1 190 ? -15.962 -13.250 23.906 1.00 78.94 190 LYS A C 1
ATOM 1538 O O . LYS A 1 190 ? -14.886 -13.378 23.332 1.00 78.94 190 LYS A O 1
ATOM 1543 N N . ILE A 1 191 ? -16.277 -12.135 24.562 1.00 81.25 191 ILE A N 1
ATOM 1544 C CA . ILE A 1 191 ? -15.391 -10.961 24.599 1.00 81.25 191 ILE A CA 1
ATOM 1545 C C . ILE A 1 191 ? -14.113 -11.241 25.377 1.00 81.25 191 ILE A C 1
ATOM 1547 O O . ILE A 1 191 ? -13.032 -10.840 24.943 1.00 81.25 191 ILE A O 1
ATOM 1551 N N . VAL A 1 192 ? -14.208 -11.936 26.510 1.00 79.62 192 VAL A N 1
ATOM 1552 C CA . VAL A 1 192 ? -13.034 -12.318 27.303 1.00 79.62 192 VAL A CA 1
ATOM 1553 C C . VAL A 1 192 ? -12.138 -13.268 26.509 1.00 79.62 192 VAL A C 1
ATOM 1555 O O . VAL A 1 192 ? -10.919 -13.085 26.491 1.00 79.62 192 VAL A O 1
ATOM 1558 N N . VAL A 1 193 ? -12.721 -14.254 25.825 1.00 77.50 193 VAL A N 1
ATOM 1559 C CA . VAL A 1 193 ? -11.996 -15.205 24.973 1.00 77.50 193 VAL A CA 1
ATOM 1560 C C . VAL A 1 193 ? -11.345 -14.481 23.796 1.00 77.50 193 VAL A C 1
ATOM 1562 O O . VAL A 1 193 ? -10.124 -14.552 23.654 1.00 77.50 193 VAL A O 1
ATOM 1565 N N . MET A 1 194 ? -12.109 -13.706 23.021 1.00 76.69 194 MET A N 1
ATOM 1566 C CA . MET A 1 194 ? -11.592 -12.932 21.887 1.00 76.69 194 MET A CA 1
ATOM 1567 C C . MET A 1 194 ? -10.512 -11.932 22.322 1.00 76.69 194 MET A C 1
ATOM 1569 O O . MET A 1 194 ? -9.497 -11.775 21.646 1.00 76.69 194 MET A O 1
ATOM 1573 N N . GLY A 1 195 ? -10.685 -11.274 23.470 1.00 78.88 195 GLY A N 1
ATOM 1574 C CA . GLY A 1 195 ? -9.687 -10.371 24.041 1.00 78.88 195 GLY A CA 1
ATOM 1575 C C . GLY A 1 195 ? -8.382 -11.090 24.394 1.00 78.88 195 GLY A C 1
ATOM 1576 O O . GLY A 1 195 ? -7.302 -10.621 24.028 1.00 78.88 195 GLY A O 1
ATOM 1577 N N . ARG A 1 196 ? -8.468 -12.262 25.041 1.00 80.44 196 ARG A N 1
ATOM 1578 C CA . ARG A 1 196 ? -7.301 -13.105 25.361 1.00 80.44 196 ARG A CA 1
ATOM 1579 C C . ARG A 1 196 ? -6.599 -13.607 24.100 1.00 80.44 196 ARG A C 1
ATOM 1581 O O . ARG A 1 196 ? -5.369 -13.607 24.060 1.00 80.44 196 ARG A O 1
ATOM 1588 N N . GLU A 1 197 ? -7.345 -14.016 23.078 1.00 83.50 197 GLU A N 1
ATOM 1589 C CA . GLU A 1 197 ? -6.787 -14.443 21.790 1.00 83.50 197 GLU A CA 1
ATOM 1590 C C . GLU A 1 197 ? -6.036 -13.306 21.095 1.00 83.50 197 GLU A C 1
ATOM 1592 O O . GLU A 1 197 ? -4.878 -13.488 20.711 1.00 83.50 197 GLU A O 1
ATOM 1597 N N . ARG A 1 198 ? -6.637 -12.111 21.018 1.00 83.94 198 ARG A N 1
ATOM 1598 C CA . ARG A 1 198 ? -6.000 -10.910 20.453 1.00 83.94 198 ARG A CA 1
ATOM 1599 C C . ARG A 1 198 ? -4.727 -10.537 21.204 1.00 83.94 198 ARG A C 1
ATOM 1601 O O . ARG A 1 198 ? -3.704 -10.255 20.585 1.00 83.94 198 ARG A O 1
ATOM 1608 N N . GLU A 1 199 ? -4.739 -10.590 22.535 1.00 85.00 199 GLU A N 1
ATOM 1609 C CA . GLU A 1 199 ? -3.541 -10.314 23.333 1.00 85.00 199 GLU A CA 1
ATOM 1610 C C . GLU A 1 199 ? -2.446 -11.370 23.109 1.00 85.00 199 GLU A C 1
ATOM 1612 O O . GLU A 1 199 ? -1.264 -11.030 23.002 1.00 85.00 199 GLU A O 1
ATOM 1617 N N . GLN A 1 200 ? -2.810 -12.649 22.967 1.00 86.56 200 GLN A N 1
ATOM 1618 C CA . GLN A 1 200 ? -1.858 -13.702 22.603 1.00 86.56 200 GLN A CA 1
ATOM 1619 C C . GLN A 1 200 ? -1.278 -13.497 21.199 1.00 86.56 200 GLN A C 1
ATOM 1621 O O . GLN A 1 200 ? -0.072 -13.680 21.009 1.00 86.56 200 GLN A O 1
ATOM 1626 N N . GLN A 1 201 ? -2.099 -13.114 20.219 1.00 88.06 201 GLN A N 1
ATOM 1627 C CA . GLN A 1 201 ? -1.659 -12.795 18.859 1.00 88.06 201 GLN A CA 1
ATOM 1628 C C . GLN A 1 201 ? -0.703 -11.596 18.858 1.00 88.06 201 GLN A C 1
ATOM 1630 O O . GLN A 1 201 ? 0.394 -11.683 18.301 1.00 88.06 201 GLN A O 1
ATOM 1635 N N . LEU A 1 202 ? -1.049 -10.525 19.574 1.00 89.38 202 LEU A N 1
ATOM 1636 C CA . LEU A 1 202 ? -0.201 -9.348 19.742 1.00 89.38 202 LEU A CA 1
ATOM 1637 C C . LEU A 1 202 ? 1.116 -9.688 20.452 1.00 89.38 202 LEU A C 1
ATOM 1639 O O . LEU A 1 202 ? 2.183 -9.231 20.051 1.00 89.38 202 LEU A O 1
ATOM 1643 N N . ARG A 1 203 ? 1.088 -10.562 21.461 1.00 87.75 203 ARG A N 1
ATOM 1644 C CA . ARG A 1 203 ? 2.302 -11.030 22.143 1.00 87.75 203 ARG A CA 1
ATOM 1645 C C . ARG A 1 203 ? 3.202 -11.860 21.227 1.00 87.75 203 ARG A C 1
ATOM 1647 O O . ARG A 1 203 ? 4.423 -11.719 21.298 1.00 87.75 203 ARG A O 1
ATOM 1654 N N . LYS A 1 204 ? 2.631 -12.708 20.362 1.00 87.50 204 LYS A N 1
ATOM 1655 C CA . LYS A 1 204 ? 3.388 -13.436 19.325 1.00 87.50 204 LYS A CA 1
ATOM 1656 C C . LYS A 1 204 ? 4.041 -12.459 18.346 1.00 87.50 204 LYS A C 1
ATOM 1658 O O . LYS A 1 204 ? 5.210 -12.637 18.012 1.00 87.50 204 LYS A O 1
ATOM 1663 N N . LEU A 1 205 ? 3.318 -11.418 17.939 1.00 88.50 205 LEU A N 1
ATOM 1664 C CA . LEU A 1 205 ? 3.823 -10.362 17.066 1.00 88.50 205 LEU A CA 1
ATOM 1665 C C . LEU A 1 205 ? 4.978 -9.587 17.717 1.00 88.50 205 LEU A C 1
ATOM 1667 O O . LEU A 1 205 ? 6.058 -9.500 17.139 1.00 88.50 205 LEU A O 1
ATOM 1671 N N . LEU A 1 206 ? 4.814 -9.120 18.956 1.00 87.12 206 LEU A N 1
ATOM 1672 C CA . LEU A 1 206 ? 5.875 -8.434 19.702 1.00 87.12 206 LEU A CA 1
ATOM 1673 C C . LEU A 1 206 ? 7.109 -9.319 19.911 1.00 87.12 206 LEU A C 1
ATOM 1675 O O . LEU A 1 206 ? 8.238 -8.853 19.764 1.00 87.12 206 LEU A O 1
ATOM 1679 N N . ALA A 1 207 ? 6.913 -10.610 20.190 1.00 86.19 207 ALA A N 1
ATOM 1680 C CA . ALA A 1 207 ? 8.016 -11.556 20.315 1.00 86.19 207 ALA A CA 1
ATOM 1681 C C . ALA A 1 207 ? 8.815 -11.701 19.007 1.00 86.19 207 ALA A C 1
ATOM 1683 O O . ALA A 1 207 ? 10.040 -11.825 19.073 1.00 86.19 207 ALA A O 1
ATOM 1684 N N . ARG A 1 208 ? 8.156 -11.643 17.838 1.00 83.38 208 ARG A N 1
ATOM 1685 C CA . ARG A 1 208 ? 8.822 -11.619 16.520 1.00 83.38 208 ARG A CA 1
ATOM 1686 C C . ARG A 1 208 ? 9.587 -10.318 16.275 1.00 83.38 208 ARG A C 1
ATOM 1688 O O . ARG A 1 208 ? 10.670 -10.365 15.706 1.00 83.38 208 ARG A O 1
ATOM 1695 N N . LEU A 1 209 ? 9.088 -9.191 16.783 1.00 82.62 209 LEU A N 1
ATOM 1696 C CA . LEU A 1 209 ? 9.795 -7.901 16.793 1.00 82.62 209 LEU A CA 1
ATOM 1697 C C . LEU A 1 209 ? 10.958 -7.847 17.809 1.00 82.62 209 LEU A C 1
ATOM 1699 O O . LEU A 1 209 ? 11.560 -6.795 18.012 1.00 82.62 209 LEU A O 1
ATOM 1703 N N . GLY A 1 210 ? 11.262 -8.953 18.497 1.00 80.19 210 GLY A N 1
ATOM 1704 C CA . GLY A 1 210 ? 12.301 -9.021 19.528 1.00 80.19 210 GLY A CA 1
ATOM 1705 C C . GLY A 1 210 ? 11.888 -8.440 20.886 1.00 80.19 210 GLY A C 1
ATOM 1706 O O . GLY A 1 210 ? 12.688 -8.432 21.820 1.00 80.19 210 GLY A O 1
ATOM 1707 N N . GLN A 1 211 ? 10.637 -7.999 21.044 1.00 80.38 211 GLN A N 1
ATOM 1708 C CA . GLN A 1 211 ? 10.115 -7.408 22.274 1.00 80.38 211 GLN A CA 1
ATOM 1709 C C . GLN A 1 211 ? 9.361 -8.451 23.106 1.00 80.38 211 GLN A C 1
ATOM 1711 O O . GLN A 1 211 ? 8.158 -8.660 22.964 1.00 80.38 211 GLN A O 1
ATOM 1716 N N . ARG A 1 212 ? 10.057 -9.108 24.039 1.00 79.38 212 ARG A N 1
ATOM 1717 C CA . ARG A 1 212 ? 9.451 -10.085 24.965 1.00 79.38 212 ARG A CA 1
ATOM 1718 C C . ARG A 1 212 ? 8.847 -9.415 26.206 1.00 79.38 212 ARG A C 1
ATOM 1720 O O . ARG A 1 212 ? 9.211 -9.751 27.330 1.00 79.38 212 ARG A O 1
ATOM 1727 N N . ARG A 1 213 ? 7.934 -8.462 26.002 1.00 82.00 213 ARG A N 1
ATOM 1728 C CA . ARG A 1 213 ? 7.219 -7.731 27.066 1.00 82.00 213 ARG A CA 1
ATOM 1729 C C . ARG A 1 213 ? 5.704 -7.909 26.962 1.00 82.00 213 ARG A C 1
ATOM 1731 O O . ARG A 1 213 ? 5.205 -8.464 25.986 1.00 82.00 213 ARG A O 1
ATOM 1738 N N . THR A 1 214 ? 4.977 -7.454 27.978 1.00 78.75 214 THR A N 1
ATOM 1739 C CA . THR A 1 214 ? 3.518 -7.300 27.894 1.00 78.75 214 THR A CA 1
ATOM 1740 C C . THR A 1 214 ? 3.171 -6.150 26.938 1.00 78.75 214 THR A C 1
ATOM 1742 O O . THR A 1 214 ? 3.851 -5.115 27.006 1.00 78.75 214 THR A O 1
ATOM 1745 N N . PRO A 1 215 ? 2.148 -6.299 26.075 1.00 86.12 215 PRO A N 1
ATOM 1746 C CA . PRO A 1 215 ? 1.722 -5.222 25.184 1.00 86.12 215 PRO A CA 1
ATOM 1747 C C . PRO A 1 215 ? 1.290 -3.977 25.966 1.00 86.12 215 PRO A C 1
ATOM 1749 O O . PRO A 1 215 ? 0.629 -4.104 27.001 1.00 86.12 215 PRO A O 1
ATOM 1752 N N . SER A 1 216 ? 1.660 -2.784 25.497 1.00 85.06 216 SER A N 1
ATOM 1753 C CA . SER A 1 216 ? 1.132 -1.526 26.042 1.00 85.06 216 SER A CA 1
ATOM 1754 C C . SER A 1 216 ? -0.298 -1.270 25.563 1.00 85.06 216 SER A C 1
ATOM 1756 O O . SER A 1 216 ? -0.750 -1.854 24.579 1.00 85.06 216 SER A O 1
ATOM 1758 N N . GLU A 1 217 ? -1.014 -0.371 26.242 1.00 78.75 217 GLU A N 1
ATOM 1759 C CA . GLU A 1 217 ? -2.367 0.027 25.829 1.00 78.75 217 GLU A CA 1
ATOM 1760 C C . GLU A 1 217 ? -2.383 0.638 24.419 1.00 78.75 217 GLU A C 1
ATOM 1762 O O . GLU A 1 217 ? -3.262 0.306 23.629 1.00 78.75 217 GLU A O 1
ATOM 1767 N N . ASP A 1 218 ? -1.358 1.415 24.049 1.00 82.12 218 ASP A N 1
ATOM 1768 C CA . ASP A 1 218 ? -1.221 1.955 22.687 1.00 82.12 218 ASP A CA 1
ATOM 1769 C C . ASP A 1 218 ? -1.061 0.844 21.633 1.00 82.12 218 ASP A C 1
ATOM 1771 O O . ASP A 1 218 ? -1.642 0.913 20.553 1.00 82.12 218 ASP A O 1
ATOM 1775 N N . GLU A 1 219 ? -0.310 -0.219 21.945 1.00 87.88 219 GLU A N 1
ATOM 1776 C CA . GLU A 1 219 ? -0.126 -1.367 21.046 1.00 87.88 219 GLU A CA 1
ATOM 1777 C C . GLU A 1 219 ? -1.414 -2.181 20.902 1.00 87.88 219 GLU A C 1
ATOM 1779 O O . GLU A 1 219 ? -1.725 -2.656 19.809 1.00 87.88 219 GLU A O 1
ATOM 1784 N N . LYS A 1 220 ? -2.183 -2.320 21.989 1.00 86.88 220 LYS A N 1
ATOM 1785 C CA . LYS A 1 220 ? -3.511 -2.947 21.955 1.00 86.88 220 LYS A CA 1
ATOM 1786 C C . LYS A 1 220 ? -4.486 -2.126 21.115 1.00 86.88 220 LYS A C 1
ATOM 1788 O O . LYS A 1 220 ? -5.229 -2.711 20.333 1.00 86.88 220 LYS A O 1
ATOM 1793 N N . ALA A 1 221 ? -4.465 -0.799 21.248 1.00 85.88 221 ALA A N 1
ATOM 1794 C CA . ALA A 1 221 ? -5.291 0.101 20.451 1.00 85.88 221 ALA A CA 1
ATOM 1795 C C . ALA A 1 221 ? -4.937 0.013 18.958 1.00 85.88 221 ALA A C 1
ATOM 1797 O O . ALA A 1 221 ? -5.832 -0.192 18.144 1.00 85.88 221 ALA A O 1
ATOM 1798 N N . MET A 1 222 ? -3.645 0.049 18.606 1.00 88.62 222 MET A N 1
ATOM 1799 C CA . MET A 1 222 ? -3.190 -0.155 17.222 1.00 88.62 222 MET A CA 1
ATOM 1800 C C . MET A 1 222 ? -3.674 -1.492 16.656 1.00 88.62 222 MET A C 1
ATOM 1802 O O . MET A 1 222 ? -4.254 -1.533 15.575 1.00 88.62 222 MET A O 1
ATOM 1806 N N . TYR A 1 223 ? -3.484 -2.583 17.403 1.00 91.00 223 TYR A N 1
ATOM 1807 C CA . TYR A 1 223 ? -3.916 -3.908 16.964 1.00 91.00 223 TYR A CA 1
ATOM 1808 C C . TYR A 1 223 ? -5.438 -3.992 16.791 1.00 91.00 223 TYR A C 1
ATOM 1810 O O . TYR A 1 223 ? -5.912 -4.583 15.823 1.00 91.00 223 TYR A O 1
ATOM 1818 N N . LYS A 1 224 ? -6.207 -3.362 17.690 1.00 89.12 224 LYS A N 1
ATOM 1819 C CA . LYS A 1 224 ? -7.667 -3.256 17.573 1.00 89.12 224 LYS A CA 1
ATOM 1820 C C . LYS A 1 224 ? -8.059 -2.554 16.273 1.00 89.12 224 LYS A C 1
ATOM 1822 O O . LYS A 1 224 ? -8.859 -3.106 15.530 1.00 89.12 224 LYS A O 1
ATOM 1827 N N . THR A 1 225 ? -7.456 -1.409 15.958 1.00 89.75 225 THR A N 1
ATOM 1828 C CA . THR A 1 225 ? -7.708 -0.687 14.701 1.00 89.75 225 THR A CA 1
ATOM 1829 C C . THR A 1 225 ? -7.381 -1.547 13.478 1.00 89.75 225 THR A C 1
ATOM 1831 O O . THR A 1 225 ? -8.165 -1.590 12.536 1.00 89.75 225 THR A O 1
ATOM 1834 N N . TRP A 1 226 ? -6.278 -2.303 13.487 1.00 92.94 226 TRP A N 1
ATOM 1835 C CA . TRP A 1 226 ? -5.919 -3.155 12.346 1.00 92.94 226 TRP A CA 1
ATOM 1836 C C . TRP A 1 226 ? -6.950 -4.250 12.066 1.00 92.94 226 TRP A C 1
ATOM 1838 O O . TRP A 1 226 ? -7.269 -4.509 10.909 1.00 92.94 226 TRP A O 1
ATOM 1848 N N . ILE A 1 227 ? -7.463 -4.897 13.111 1.00 90.56 227 ILE A N 1
ATOM 1849 C CA . ILE A 1 227 ? -8.401 -6.013 12.962 1.00 90.56 227 ILE A CA 1
ATOM 1850 C C . ILE A 1 227 ? -9.834 -5.506 12.762 1.00 90.56 227 ILE A C 1
ATOM 1852 O O . ILE A 1 227 ? -10.505 -5.932 11.827 1.00 90.56 227 ILE A O 1
ATOM 1856 N N . ASP A 1 228 ? -10.299 -4.594 13.617 1.00 86.06 228 ASP A N 1
ATOM 1857 C CA . ASP A 1 228 ? -11.711 -4.199 13.681 1.00 86.06 228 ASP A CA 1
ATOM 1858 C C . ASP A 1 228 ? -12.059 -3.096 12.672 1.00 86.06 228 ASP A C 1
ATOM 1860 O O . ASP A 1 228 ? -13.124 -3.142 12.062 1.00 86.06 228 ASP A O 1
ATOM 1864 N N . GLU A 1 229 ? -11.182 -2.104 12.491 1.00 88.50 229 GLU A N 1
ATOM 1865 C CA . GLU A 1 229 ? -11.455 -0.960 11.608 1.00 88.50 229 GLU A CA 1
ATOM 1866 C C . GLU A 1 229 ? -10.916 -1.193 10.193 1.00 88.50 229 GLU A C 1
ATOM 1868 O O . GLU A 1 229 ? -11.606 -0.920 9.213 1.00 88.50 229 GLU A O 1
ATOM 1873 N N . TRP A 1 230 ? -9.685 -1.702 10.069 1.00 89.31 230 TRP A N 1
ATOM 1874 C CA . TRP A 1 230 ? -9.045 -1.935 8.769 1.00 89.31 230 TRP A CA 1
ATOM 1875 C C . TRP A 1 230 ? -9.363 -3.312 8.174 1.00 89.31 230 TRP A C 1
ATOM 1877 O O . TRP A 1 230 ? -9.130 -3.525 6.985 1.00 89.31 230 TRP A O 1
ATOM 1887 N N . GLY A 1 231 ? -9.904 -4.237 8.973 1.00 88.06 231 GLY A N 1
ATOM 1888 C CA . GLY A 1 231 ? -10.350 -5.552 8.511 1.00 88.06 231 GLY A CA 1
ATOM 1889 C C . GLY A 1 231 ? -9.225 -6.543 8.202 1.00 88.06 231 GLY A C 1
ATOM 1890 O O . GLY A 1 231 ? -9.449 -7.494 7.452 1.00 88.06 231 GLY A O 1
ATOM 1891 N N . PHE A 1 232 ? -8.014 -6.346 8.732 1.00 90.50 232 PHE A N 1
ATOM 1892 C CA . PHE A 1 232 ? -6.924 -7.302 8.534 1.00 90.50 232 PHE A CA 1
ATOM 1893 C C . PHE A 1 232 ? -7.184 -8.618 9.262 1.00 90.50 232 PHE A C 1
ATOM 1895 O O . PHE A 1 232 ? -7.642 -8.654 10.403 1.00 90.50 232 PHE A O 1
ATOM 1902 N N . THR A 1 233 ? -6.774 -9.716 8.632 1.00 88.31 233 THR A N 1
ATOM 1903 C CA . THR A 1 233 ? -6.677 -11.005 9.328 1.00 88.31 233 THR A CA 1
ATOM 1904 C C . THR A 1 233 ? -5.451 -11.026 10.256 1.00 88.31 233 THR A C 1
ATOM 1906 O O . THR A 1 233 ? -4.405 -10.462 9.908 1.00 88.31 233 THR A O 1
ATOM 1909 N N . PRO A 1 234 ? -5.514 -11.688 11.427 1.00 86.56 234 PRO A N 1
ATOM 1910 C CA . PRO A 1 234 ? -4.363 -11.826 12.324 1.00 86.56 234 PRO A CA 1
ATOM 1911 C C . PRO A 1 234 ? -3.125 -12.426 11.647 1.00 86.56 234 PRO A C 1
ATOM 1913 O O . PRO A 1 234 ? -1.990 -12.080 11.986 1.00 86.56 234 PRO A O 1
ATOM 1916 N N . GLU A 1 235 ? -3.339 -13.321 10.687 1.00 87.62 235 GLU A N 1
ATOM 1917 C CA . GLU A 1 235 ? -2.309 -13.954 9.873 1.00 87.62 235 GLU A CA 1
ATOM 1918 C C . GLU A 1 235 ? -1.645 -12.939 8.933 1.00 87.62 235 GLU A C 1
ATOM 1920 O O . GLU A 1 235 ? -0.417 -12.913 8.846 1.00 87.62 235 GLU A O 1
ATOM 1925 N N . ALA A 1 236 ? -2.418 -12.047 8.300 1.00 86.75 236 ALA A N 1
ATOM 1926 C CA . ALA A 1 236 ? -1.880 -11.016 7.408 1.00 86.75 236 ALA A CA 1
ATOM 1927 C C . ALA A 1 236 ? -0.979 -10.032 8.167 1.00 86.75 236 ALA A C 1
ATOM 1929 O O . ALA A 1 236 ? 0.108 -9.687 7.703 1.00 86.75 236 ALA A O 1
ATOM 1930 N N . VAL A 1 237 ? -1.379 -9.646 9.383 1.00 88.81 237 VAL A N 1
ATOM 1931 C CA . VAL A 1 237 ? -0.558 -8.798 10.262 1.00 88.81 237 VAL A CA 1
ATOM 1932 C C . VAL A 1 237 ? 0.759 -9.501 10.632 1.00 88.81 237 VAL A C 1
ATOM 1934 O O . VAL A 1 237 ? 1.826 -8.878 10.662 1.00 88.81 237 VAL A O 1
ATOM 1937 N N . GLN A 1 238 ? 0.718 -10.810 10.899 1.00 85.69 238 GLN A N 1
ATOM 1938 C CA . GLN A 1 238 ? 1.921 -11.592 11.194 1.00 85.69 238 GLN A CA 1
ATOM 1939 C C . GLN A 1 238 ? 2.861 -11.731 9.991 1.00 85.69 238 GLN A C 1
ATOM 1941 O O . GLN A 1 238 ? 4.079 -11.758 10.200 1.00 85.69 238 GLN A O 1
ATOM 1946 N N . GLU A 1 239 ? 2.327 -11.812 8.771 1.00 83.94 239 GLU A N 1
ATOM 1947 C CA . GLU A 1 239 ? 3.130 -11.882 7.545 1.00 83.94 239 GLU A CA 1
ATOM 1948 C C . GLU A 1 239 ? 3.773 -10.531 7.216 1.00 83.94 239 GLU A C 1
ATOM 1950 O O . GLU A 1 239 ? 4.980 -10.464 6.980 1.00 83.94 239 GLU A O 1
ATOM 1955 N N . ALA A 1 240 ? 3.031 -9.429 7.363 1.00 84.56 240 ALA A N 1
ATOM 1956 C CA . ALA A 1 240 ? 3.593 -8.080 7.270 1.00 84.56 240 ALA A CA 1
ATOM 1957 C C . ALA A 1 240 ? 4.751 -7.876 8.268 1.00 84.56 240 ALA A C 1
ATOM 1959 O O . ALA A 1 240 ? 5.787 -7.287 7.949 1.00 84.56 240 ALA A O 1
ATOM 1960 N N . CYS A 1 241 ? 4.627 -8.416 9.485 1.00 82.38 241 CYS A N 1
ATOM 1961 C CA . CYS A 1 241 ? 5.717 -8.413 10.458 1.00 82.38 241 CYS A CA 1
ATOM 1962 C C . CYS A 1 241 ? 6.921 -9.261 10.004 1.00 82.38 241 CYS A C 1
ATOM 1964 O O . CYS A 1 241 ? 8.060 -8.906 10.297 1.00 82.38 241 CYS A O 1
ATOM 1966 N N . ARG A 1 242 ? 6.711 -10.382 9.308 1.00 78.19 242 ARG A N 1
ATOM 1967 C C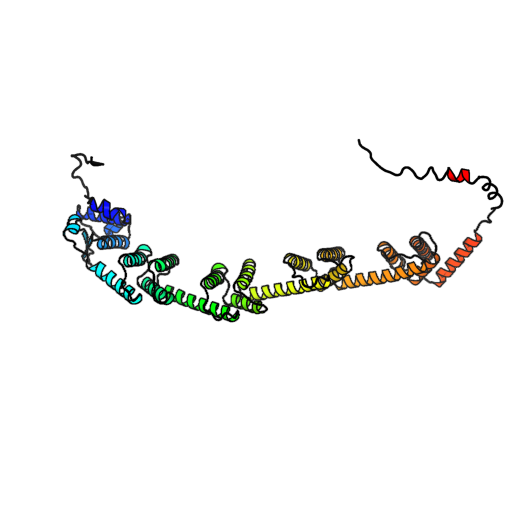A . ARG A 1 242 ? 7.798 -11.259 8.850 1.00 78.19 242 ARG A CA 1
ATOM 1968 C C . ARG A 1 242 ? 8.648 -10.573 7.787 1.00 78.19 242 ARG A C 1
ATOM 1970 O O . ARG A 1 242 ? 9.862 -10.495 7.956 1.00 78.19 242 ARG A O 1
ATOM 1977 N N . GLU A 1 243 ? 8.034 -10.000 6.760 1.00 69.19 243 GLU A N 1
ATOM 1978 C CA . GLU A 1 243 ? 8.778 -9.336 5.680 1.00 69.19 243 GLU A CA 1
ATOM 1979 C C . GLU A 1 243 ? 9.553 -8.092 6.150 1.00 69.19 243 GLU A C 1
ATOM 1981 O O . GLU A 1 243 ? 10.581 -7.724 5.578 1.00 69.19 243 GLU A O 1
ATOM 1986 N N . THR A 1 244 ? 9.133 -7.485 7.262 1.00 68.38 244 THR A N 1
ATOM 1987 C CA . THR A 1 244 ? 9.788 -6.303 7.849 1.00 68.38 244 THR A CA 1
ATOM 1988 C C . THR A 1 244 ? 10.973 -6.619 8.761 1.00 68.38 244 THR A C 1
ATOM 1990 O O . THR A 1 244 ? 11.759 -5.721 9.072 1.00 68.38 244 THR A O 1
ATOM 1993 N N . THR A 1 245 ? 11.180 -7.886 9.141 1.00 59.47 245 THR A N 1
ATOM 1994 C CA . THR A 1 245 ? 12.329 -8.305 9.976 1.00 59.47 245 THR A CA 1
ATOM 1995 C C . THR A 1 245 ? 13.688 -8.228 9.275 1.00 59.47 245 THR A C 1
ATOM 1997 O O . THR A 1 245 ? 14.715 -8.424 9.918 1.00 59.47 245 THR A O 1
ATOM 2000 N N . LYS A 1 246 ? 13.735 -7.848 7.990 1.00 60.38 246 LYS A N 1
ATOM 2001 C CA . LYS A 1 246 ? 14.985 -7.510 7.285 1.00 60.38 246 LYS A CA 1
ATOM 2002 C C . LYS A 1 246 ? 15.628 -6.185 7.786 1.00 60.38 246 LYS A C 1
ATOM 2004 O O . LYS A 1 246 ? 16.687 -5.817 7.286 1.00 60.38 246 LYS A O 1
ATOM 2009 N N . GLY A 1 247 ? 15.033 -5.486 8.772 1.00 59.25 247 GLY A N 1
ATOM 2010 C CA . GLY A 1 247 ? 15.569 -4.286 9.454 1.00 59.25 247 GLY A CA 1
ATOM 2011 C C . GLY A 1 247 ? 15.418 -4.303 10.992 1.00 59.25 247 GLY A C 1
ATOM 2012 O O . GLY A 1 247 ? 15.388 -5.370 11.597 1.00 59.25 247 GLY A O 1
ATOM 2013 N N . THR A 1 248 ? 15.313 -3.130 11.643 1.00 56.03 248 THR A N 1
ATOM 2014 C CA . THR A 1 248 ? 14.880 -2.957 13.055 1.00 56.03 248 THR A CA 1
ATOM 2015 C C . THR A 1 248 ? 13.381 -2.622 13.106 1.00 56.03 248 THR A C 1
ATOM 2017 O O . THR A 1 248 ? 13.012 -1.449 13.218 1.00 56.03 248 THR A O 1
ATOM 2020 N N . PRO A 1 249 ? 12.480 -3.611 12.969 1.00 66.62 249 PRO A N 1
ATOM 2021 C CA . PRO A 1 249 ? 11.057 -3.337 12.845 1.00 66.62 249 PRO A CA 1
ATOM 2022 C C . PRO A 1 249 ? 10.493 -2.825 14.175 1.00 66.62 249 PRO A C 1
ATOM 2024 O O . PRO A 1 249 ? 10.623 -3.450 15.228 1.00 66.62 249 PRO A O 1
ATOM 2027 N N . THR A 1 250 ? 9.858 -1.657 14.125 1.00 80.62 250 THR A N 1
ATOM 2028 C CA . THR A 1 250 ? 9.106 -1.076 15.242 1.00 80.62 250 THR A CA 1
ATOM 2029 C C . THR A 1 250 ? 7.611 -1.213 14.980 1.00 80.62 250 THR A C 1
ATOM 2031 O O . THR A 1 250 ? 7.186 -1.340 13.830 1.00 80.62 250 THR A O 1
ATOM 2034 N N . MET A 1 251 ? 6.791 -1.130 16.031 1.00 84.69 251 MET A N 1
ATOM 2035 C CA . MET A 1 251 ? 5.332 -1.139 15.874 1.00 84.69 251 MET A CA 1
ATOM 2036 C C . MET A 1 251 ? 4.846 0.005 14.968 1.00 84.69 251 MET A C 1
ATOM 2038 O O . MET A 1 251 ? 3.958 -0.185 14.145 1.00 84.69 251 MET A O 1
ATOM 2042 N N . ALA A 1 252 ? 5.484 1.177 15.057 1.00 85.12 252 ALA A N 1
ATOM 2043 C CA . ALA A 1 252 ? 5.177 2.325 14.207 1.00 85.12 252 ALA A CA 1
ATOM 2044 C C . ALA A 1 252 ? 5.493 2.063 12.725 1.00 85.12 252 ALA A C 1
ATOM 2046 O O . ALA A 1 252 ? 4.713 2.440 11.851 1.00 85.12 252 ALA A O 1
ATOM 2047 N N . TYR A 1 253 ? 6.610 1.387 12.435 1.00 83.75 253 TYR A N 1
ATOM 2048 C CA . TYR A 1 253 ? 6.954 0.999 11.067 1.00 83.75 253 TYR A CA 1
ATOM 2049 C C . TYR A 1 253 ? 5.954 -0.015 10.499 1.00 83.75 253 TYR A C 1
ATOM 2051 O O . TYR A 1 253 ? 5.471 0.162 9.380 1.00 83.75 253 TYR A O 1
ATOM 2059 N N . LEU A 1 254 ? 5.581 -1.025 11.294 1.00 86.88 254 LEU A N 1
ATOM 2060 C CA . LEU A 1 254 ? 4.558 -2.000 10.913 1.00 86.88 254 LEU A CA 1
ATOM 2061 C C . LEU A 1 254 ? 3.204 -1.324 10.654 1.00 86.88 254 LEU A C 1
ATOM 2063 O O . LEU A 1 254 ? 2.568 -1.604 9.641 1.00 86.88 254 LEU A O 1
ATOM 2067 N N . ASN A 1 255 ? 2.809 -0.379 11.511 1.00 89.94 255 ASN A N 1
ATOM 2068 C CA . ASN A 1 255 ? 1.601 0.417 11.313 1.00 89.94 255 ASN A CA 1
ATOM 2069 C C . ASN A 1 255 ? 1.621 1.166 9.974 1.00 89.94 255 ASN A C 1
ATOM 2071 O O . ASN A 1 255 ? 0.628 1.159 9.257 1.00 89.94 255 ASN A O 1
ATOM 2075 N N . GLY A 1 256 ? 2.751 1.782 9.609 1.00 86.75 256 GLY A N 1
ATOM 2076 C CA . GLY A 1 256 ? 2.890 2.486 8.330 1.00 86.75 256 GLY A CA 1
ATOM 2077 C C . GLY A 1 256 ? 2.727 1.570 7.112 1.00 86.75 256 GLY A C 1
ATOM 2078 O O . GLY A 1 256 ? 2.140 1.976 6.110 1.00 86.75 256 GLY A O 1
ATOM 2079 N N . ILE A 1 257 ? 3.196 0.324 7.206 1.00 85.44 257 ILE A N 1
ATOM 2080 C CA . ILE A 1 257 ? 3.030 -0.675 6.142 1.00 85.44 257 ILE A CA 1
ATOM 2081 C C . ILE A 1 257 ? 1.576 -1.117 6.039 1.00 85.44 257 ILE A C 1
ATOM 2083 O O . ILE A 1 257 ? 1.015 -1.077 4.947 1.00 85.44 257 ILE A O 1
ATOM 2087 N N . LEU A 1 258 ? 0.956 -1.485 7.159 1.00 89.50 258 LEU A N 1
ATOM 2088 C CA . LEU A 1 258 ? -0.442 -1.917 7.181 1.00 89.50 258 LEU A CA 1
ATOM 2089 C C . LEU A 1 258 ? -1.383 -0.798 6.727 1.00 89.50 258 LEU A C 1
ATOM 2091 O O . LEU A 1 258 ? -2.283 -1.055 5.939 1.00 89.50 258 LEU A O 1
ATOM 2095 N N . MET A 1 259 ? -1.118 0.452 7.113 1.00 89.69 259 MET A N 1
ATOM 2096 C CA . MET A 1 259 ? -1.883 1.611 6.649 1.00 89.69 259 MET A CA 1
ATOM 2097 C C . MET A 1 259 ? -1.821 1.758 5.123 1.00 89.69 259 MET A C 1
ATOM 2099 O O . MET A 1 259 ? -2.843 1.988 4.482 1.00 89.69 259 MET A O 1
ATOM 2103 N N . ARG A 1 260 ? -0.636 1.584 4.522 1.00 86.31 260 ARG A N 1
ATOM 2104 C CA . ARG A 1 260 ? -0.486 1.602 3.060 1.00 86.31 260 ARG A CA 1
ATOM 2105 C C . ARG A 1 260 ? -1.233 0.442 2.401 1.00 86.31 260 ARG A C 1
ATOM 2107 O O . ARG A 1 260 ? -1.921 0.659 1.412 1.00 86.31 260 ARG A O 1
ATOM 2114 N N . GLN A 1 261 ? -1.124 -0.775 2.937 1.00 87.19 261 GLN A N 1
ATOM 2115 C CA . GLN A 1 261 ? -1.832 -1.930 2.372 1.00 87.19 261 GLN A CA 1
ATOM 2116 C C . GLN A 1 261 ? -3.358 -1.799 2.518 1.00 87.19 261 GLN A C 1
ATOM 2118 O O . GLN A 1 261 ? -4.085 -2.206 1.615 1.00 87.19 261 GLN A O 1
ATOM 2123 N N . HIS A 1 262 ? -3.839 -1.158 3.587 1.00 89.44 262 HIS A N 1
ATOM 2124 C CA . HIS A 1 262 ? -5.254 -0.836 3.781 1.00 89.44 262 HIS A CA 1
ATOM 2125 C C . HIS A 1 262 ? -5.775 0.131 2.714 1.00 89.44 262 HIS A C 1
ATOM 2127 O O . HIS A 1 262 ? -6.819 -0.105 2.115 1.00 89.44 262 HIS A O 1
ATOM 2133 N N . GLN A 1 263 ? -5.008 1.180 2.400 1.00 87.69 263 GLN A N 1
ATOM 2134 C CA . GLN A 1 263 ? -5.345 2.113 1.315 1.00 87.69 263 GLN A CA 1
ATOM 2135 C C . GLN A 1 263 ? -5.423 1.425 -0.057 1.00 87.69 263 GLN A C 1
ATOM 2137 O O . GLN A 1 263 ? -6.167 1.872 -0.925 1.00 87.69 263 GLN A O 1
ATOM 2142 N N . LEU A 1 264 ? -4.682 0.329 -0.242 1.00 82.94 264 LEU A N 1
ATOM 2143 C CA . LEU A 1 264 ? -4.710 -0.507 -1.444 1.00 82.94 264 LEU A CA 1
ATOM 2144 C C . LEU A 1 264 ? -5.751 -1.644 -1.373 1.00 82.94 264 LEU A C 1
ATOM 2146 O O . LEU A 1 264 ? -5.841 -2.436 -2.309 1.00 82.94 264 LEU A O 1
ATOM 2150 N N . GLY A 1 265 ? -6.517 -1.755 -0.281 1.00 84.38 265 GLY A N 1
ATOM 2151 C CA . GLY A 1 265 ? -7.559 -2.771 -0.084 1.00 84.38 265 GLY A CA 1
ATOM 2152 C C . GLY A 1 265 ? -7.045 -4.198 0.149 1.00 84.38 265 GLY A C 1
ATOM 2153 O O . GLY A 1 265 ? -7.788 -5.159 -0.039 1.00 84.38 265 GLY A O 1
ATOM 2154 N N . ARG A 1 266 ? -5.773 -4.370 0.526 1.00 85.56 266 ARG A N 1
ATOM 2155 C CA . ARG A 1 266 ? -5.113 -5.682 0.656 1.00 85.56 266 ARG A CA 1
ATOM 2156 C C . ARG A 1 266 ? -5.107 -6.154 2.112 1.00 85.56 266 ARG A C 1
ATOM 2158 O O . ARG A 1 266 ? -4.093 -6.040 2.794 1.00 85.56 266 ARG A O 1
ATOM 2165 N N . HIS A 1 267 ? -6.238 -6.673 2.595 1.00 83.50 267 HIS A N 1
ATOM 2166 C CA . HIS A 1 267 ? -6.417 -7.064 4.010 1.00 83.50 267 HIS A CA 1
ATOM 2167 C C . HIS A 1 267 ? -6.179 -8.558 4.301 1.00 83.50 267 HIS A C 1
ATOM 2169 O O . HIS A 1 267 ? -6.017 -8.972 5.455 1.00 83.50 267 HIS A O 1
ATOM 2175 N N . GLU A 1 268 ? -6.145 -9.375 3.251 1.00 83.94 268 GLU A N 1
ATOM 2176 C CA . GLU A 1 268 ? -5.937 -10.821 3.326 1.00 83.94 268 GLU A CA 1
ATOM 2177 C C . GLU A 1 268 ? -4.468 -11.199 3.123 1.00 83.94 268 GLU A C 1
ATOM 2179 O O . GLU A 1 268 ? -3.728 -10.497 2.436 1.00 83.94 268 GLU A O 1
ATOM 2184 N N . VAL A 1 269 ? -4.061 -12.348 3.676 1.00 83.19 269 VAL A N 1
ATOM 2185 C CA . VAL A 1 269 ? -2.668 -12.835 3.650 1.00 83.19 269 VAL A CA 1
ATOM 2186 C C . VAL A 1 269 ? -2.103 -12.866 2.231 1.00 83.19 269 VAL A C 1
ATOM 2188 O O . VAL A 1 269 ? -1.067 -12.265 1.976 1.00 83.19 269 VAL A O 1
ATOM 2191 N N . ILE A 1 270 ? -2.804 -13.520 1.300 1.00 82.38 270 ILE A N 1
ATOM 2192 C CA . ILE A 1 270 ? -2.324 -13.723 -0.076 1.00 82.38 270 ILE A CA 1
ATOM 2193 C C . ILE A 1 270 ? -2.232 -12.389 -0.826 1.00 82.38 270 ILE A C 1
ATOM 2195 O O . ILE A 1 270 ? -1.249 -12.132 -1.522 1.00 82.38 270 ILE A O 1
ATOM 2199 N N . ALA A 1 271 ? -3.243 -11.528 -0.677 1.00 81.94 271 ALA A N 1
ATOM 2200 C CA . ALA A 1 271 ? -3.269 -10.216 -1.318 1.00 81.94 271 ALA A CA 1
ATOM 2201 C C . ALA A 1 271 ? -2.148 -9.308 -0.788 1.00 81.94 271 ALA A C 1
ATOM 2203 O O . ALA A 1 271 ? -1.509 -8.595 -1.564 1.00 81.94 271 ALA A O 1
ATOM 2204 N N . LEU A 1 272 ? -1.886 -9.363 0.521 1.00 84.25 272 LEU A N 1
ATOM 2205 C CA . LEU A 1 272 ? -0.801 -8.633 1.167 1.00 84.25 272 LEU A CA 1
ATOM 2206 C C . LEU A 1 272 ? 0.568 -9.164 0.734 1.00 84.25 272 LEU A C 1
ATOM 2208 O O . LEU A 1 272 ? 1.412 -8.368 0.338 1.00 84.25 272 LEU A O 1
ATOM 2212 N N . GLU A 1 273 ? 0.785 -10.480 0.755 1.00 81.31 273 GLU A N 1
ATOM 2213 C CA . GLU A 1 273 ? 2.047 -11.114 0.353 1.00 81.31 273 GLU A CA 1
ATOM 2214 C C . GLU A 1 273 ? 2.382 -10.801 -1.109 1.00 81.31 273 GLU A C 1
ATOM 2216 O O . GLU A 1 273 ? 3.456 -10.275 -1.406 1.00 81.31 273 GLU A O 1
ATOM 2221 N N . THR A 1 274 ? 1.424 -11.021 -2.014 1.00 82.31 274 THR A N 1
ATOM 2222 C CA . THR A 1 274 ? 1.583 -10.716 -3.444 1.00 82.31 274 THR A CA 1
ATOM 2223 C C . THR A 1 274 ? 1.858 -9.226 -3.645 1.00 82.31 274 THR A C 1
ATOM 2225 O O . THR A 1 274 ? 2.785 -8.839 -4.354 1.00 82.31 274 THR A O 1
ATOM 2228 N N . GLY A 1 275 ? 1.095 -8.365 -2.968 1.00 80.81 275 GLY A N 1
ATOM 2229 C CA . GLY A 1 275 ? 1.274 -6.920 -3.034 1.00 80.81 275 GLY A CA 1
ATOM 2230 C C . GLY A 1 275 ? 2.645 -6.452 -2.542 1.00 80.81 275 GLY A C 1
ATOM 2231 O O . GLY A 1 275 ? 3.295 -5.637 -3.194 1.00 80.81 275 GLY A O 1
ATOM 2232 N N . MET A 1 276 ? 3.124 -6.990 -1.424 1.00 79.69 276 MET A N 1
ATOM 2233 C CA . MET A 1 276 ? 4.445 -6.670 -0.886 1.00 79.69 276 MET A CA 1
ATOM 2234 C C . MET A 1 276 ? 5.575 -7.178 -1.783 1.00 79.69 276 MET A C 1
ATOM 2236 O O . MET A 1 276 ? 6.564 -6.466 -1.967 1.00 79.69 276 MET A O 1
ATOM 2240 N N . GLN A 1 277 ? 5.419 -8.365 -2.373 1.00 82.69 277 GLN A N 1
ATOM 2241 C CA . GLN A 1 277 ? 6.385 -8.921 -3.314 1.00 82.69 277 GLN A CA 1
ATOM 2242 C C . GLN A 1 277 ? 6.484 -8.063 -4.582 1.00 82.69 277 GLN A C 1
ATOM 2244 O O . GLN A 1 277 ? 7.584 -7.652 -4.947 1.00 82.69 277 GLN A O 1
ATOM 2249 N N . THR A 1 278 ? 5.349 -7.693 -5.186 1.00 83.38 278 THR A N 1
ATOM 2250 C CA . THR A 1 278 ? 5.327 -6.797 -6.359 1.00 83.38 278 THR A CA 1
ATOM 2251 C C . THR A 1 278 ? 5.947 -5.428 -6.058 1.00 83.38 278 THR A C 1
ATOM 2253 O O . THR A 1 278 ? 6.755 -4.933 -6.840 1.00 83.38 278 THR A O 1
ATOM 2256 N N . GLU A 1 279 ? 5.670 -4.830 -4.890 1.00 82.56 279 GLU A N 1
ATOM 2257 C CA . GLU A 1 279 ? 6.325 -3.585 -4.462 1.00 82.56 279 GLU A CA 1
ATOM 2258 C C . GLU A 1 279 ? 7.845 -3.746 -4.301 1.00 82.56 279 GLU A C 1
ATOM 2260 O O . GLU A 1 279 ? 8.609 -2.811 -4.566 1.00 82.56 279 GLU A O 1
ATOM 2265 N N . HIS A 1 280 ? 8.298 -4.896 -3.800 1.00 84.06 280 HIS A N 1
ATOM 2266 C CA . HIS A 1 280 ? 9.718 -5.179 -3.629 1.00 84.06 280 HIS A CA 1
ATOM 2267 C C . HIS A 1 280 ? 10.422 -5.345 -4.979 1.00 84.06 280 HIS A C 1
ATOM 2269 O O . HIS A 1 280 ? 11.482 -4.753 -5.186 1.00 84.06 280 HIS A O 1
ATOM 2275 N N . GLU A 1 281 ? 9.816 -6.093 -5.898 1.00 85.44 281 GLU A N 1
ATOM 2276 C CA . GLU A 1 281 ? 10.290 -6.286 -7.271 1.00 85.44 281 GLU A CA 1
ATOM 2277 C C . GLU A 1 281 ? 10.360 -4.955 -8.022 1.00 85.44 281 GLU A C 1
ATOM 2279 O O . GLU A 1 281 ? 11.429 -4.603 -8.520 1.00 85.44 281 GLU A O 1
ATOM 2284 N N . ALA A 1 282 ? 9.294 -4.149 -7.978 1.00 86.06 282 ALA A N 1
ATOM 2285 C CA . ALA A 1 282 ? 9.265 -2.822 -8.591 1.00 86.06 282 ALA A CA 1
ATOM 2286 C C . ALA A 1 282 ? 10.371 -1.904 -8.040 1.00 86.06 282 ALA A C 1
ATOM 2288 O O . ALA A 1 282 ? 11.074 -1.234 -8.797 1.00 86.06 282 ALA A O 1
ATOM 2289 N N . ARG A 1 283 ? 10.600 -1.906 -6.716 1.00 87.19 283 ARG A N 1
ATOM 2290 C CA . ARG A 1 283 ? 11.696 -1.129 -6.103 1.00 87.19 283 ARG A CA 1
ATOM 2291 C C . ARG A 1 283 ? 13.079 -1.641 -6.483 1.00 87.19 283 ARG A C 1
ATOM 2293 O O . ARG A 1 283 ? 14.000 -0.835 -6.610 1.00 87.19 283 ARG A O 1
ATOM 2300 N N . ASN A 1 284 ? 13.256 -2.951 -6.616 1.00 88.69 284 ASN A N 1
ATOM 2301 C CA . ASN A 1 284 ? 14.529 -3.525 -7.039 1.00 88.69 284 ASN A CA 1
ATOM 2302 C C . ASN A 1 284 ? 14.822 -3.185 -8.500 1.00 88.69 284 ASN A C 1
ATOM 2304 O O . ASN A 1 284 ? 15.930 -2.744 -8.797 1.00 88.69 284 ASN A O 1
ATOM 2308 N N . PHE A 1 285 ? 13.824 -3.284 -9.376 1.00 91.94 285 PHE A N 1
ATOM 2309 C CA . PHE A 1 285 ? 13.964 -2.887 -10.770 1.00 91.94 285 PHE A CA 1
ATOM 2310 C C . PHE A 1 285 ? 14.233 -1.381 -10.912 1.00 91.94 285 PHE A C 1
ATOM 2312 O O . PHE A 1 285 ? 15.156 -0.976 -11.612 1.00 91.94 285 PHE A O 1
ATOM 2319 N N . ALA A 1 286 ? 13.545 -0.530 -10.147 1.00 91.19 286 ALA A N 1
ATOM 2320 C CA . ALA A 1 286 ? 13.833 0.906 -10.119 1.00 91.19 286 ALA A CA 1
ATOM 2321 C C . ALA A 1 286 ? 15.274 1.222 -9.670 1.00 91.19 286 ALA A C 1
ATOM 2323 O O . ALA A 1 286 ? 15.915 2.134 -10.195 1.00 91.19 286 ALA A O 1
ATOM 2324 N N . ARG A 1 287 ? 15.830 0.445 -8.729 1.00 89.94 287 ARG A N 1
ATOM 2325 C CA . ARG A 1 287 ? 17.253 0.549 -8.359 1.00 89.94 287 ARG A CA 1
ATOM 2326 C C . ARG A 1 287 ? 18.179 0.112 -9.489 1.00 89.94 287 ARG A C 1
ATOM 2328 O O . ARG A 1 287 ? 19.252 0.692 -9.626 1.00 89.94 287 ARG A O 1
ATOM 2335 N N . GLU A 1 288 ? 17.792 -0.884 -10.279 1.00 92.06 288 GLU A N 1
ATOM 2336 C CA . GLU A 1 288 ? 18.542 -1.304 -11.464 1.00 92.06 288 GLU A CA 1
ATOM 2337 C C . GLU A 1 288 ? 18.545 -0.210 -12.539 1.00 92.06 288 GLU A C 1
ATOM 2339 O O . GLU A 1 288 ? 19.605 0.127 -13.069 1.00 92.06 288 GLU A O 1
ATOM 2344 N N . VAL A 1 289 ? 17.395 0.429 -12.780 1.00 91.62 289 VAL A N 1
ATOM 2345 C CA . VAL A 1 289 ? 17.268 1.608 -13.652 1.00 91.62 289 VAL A CA 1
ATOM 2346 C C . VAL A 1 289 ? 18.196 2.730 -13.180 1.00 91.62 289 VAL A C 1
ATOM 2348 O O . VAL A 1 289 ? 19.002 3.241 -13.958 1.00 91.62 289 VAL A O 1
ATOM 2351 N N . TYR A 1 290 ? 18.162 3.068 -11.889 1.00 90.56 290 TYR A N 1
ATOM 2352 C CA . TYR A 1 290 ? 19.050 4.071 -11.294 1.00 90.56 290 TYR A CA 1
ATOM 2353 C C . TYR A 1 290 ? 20.530 3.715 -11.448 1.00 90.56 290 TYR A C 1
ATOM 2355 O O . TYR A 1 290 ? 21.330 4.561 -11.852 1.00 90.56 290 TYR A O 1
ATOM 2363 N N . ALA A 1 291 ? 20.898 2.462 -11.177 1.00 89.50 291 ALA A N 1
ATOM 2364 C CA . ALA A 1 291 ? 22.263 1.985 -11.346 1.00 89.50 291 ALA A CA 1
ATOM 2365 C C . ALA A 1 291 ? 22.722 2.101 -12.808 1.00 89.50 291 ALA A C 1
ATOM 2367 O O . ALA A 1 291 ? 23.843 2.545 -13.058 1.00 89.50 291 ALA A O 1
ATOM 2368 N N . GLY A 1 292 ? 21.852 1.782 -13.771 1.00 87.88 292 GLY A N 1
ATOM 2369 C CA . GLY A 1 292 ? 22.126 1.943 -15.199 1.00 87.88 292 GLY A CA 1
ATOM 2370 C C . GLY A 1 292 ? 22.277 3.404 -15.641 1.00 87.88 292 GLY A C 1
ATOM 2371 O O . GLY A 1 292 ? 23.038 3.680 -16.566 1.00 87.88 292 GLY A O 1
ATOM 2372 N N . LEU A 1 293 ? 21.624 4.346 -14.953 1.00 88.31 293 LEU A N 1
ATOM 2373 C CA . LEU A 1 293 ? 21.822 5.788 -15.143 1.00 88.31 293 LEU A CA 1
ATOM 2374 C C . LEU A 1 293 ? 23.082 6.323 -14.436 1.00 88.31 293 LEU A C 1
ATOM 2376 O O . LEU A 1 293 ? 23.490 7.455 -14.693 1.00 88.31 293 LEU A O 1
ATOM 2380 N N . GLY A 1 294 ? 23.737 5.520 -13.591 1.00 85.25 294 GLY A N 1
ATOM 2381 C CA . GLY A 1 294 ? 24.900 5.922 -12.792 1.00 85.25 294 GLY A CA 1
ATOM 2382 C C . GLY A 1 294 ? 24.544 6.558 -11.443 1.00 85.25 294 GLY A C 1
ATOM 2383 O O . GLY A 1 294 ? 25.409 7.119 -10.771 1.00 85.25 294 GLY A O 1
ATOM 2384 N N . VAL A 1 295 ? 23.280 6.471 -11.021 1.00 85.38 295 VAL A N 1
ATOM 2385 C CA . VAL A 1 295 ? 22.790 6.974 -9.735 1.00 85.38 295 VAL A CA 1
ATOM 2386 C C . VAL A 1 295 ? 22.819 5.840 -8.710 1.00 85.38 295 VAL A C 1
ATOM 2388 O O . VAL A 1 295 ? 21.943 4.983 -8.677 1.00 85.38 295 VAL A O 1
ATOM 2391 N N . THR A 1 296 ? 23.818 5.832 -7.828 1.00 83.19 296 THR A N 1
ATOM 2392 C CA . THR A 1 296 ? 23.939 4.819 -6.765 1.00 83.19 296 THR A CA 1
ATOM 2393 C C . THR A 1 296 ? 23.559 5.378 -5.397 1.00 83.19 296 THR A C 1
ATOM 2395 O O . THR A 1 296 ? 23.879 6.521 -5.079 1.00 83.19 296 THR A O 1
ATOM 2398 N N . GLY A 1 297 ? 22.920 4.564 -4.553 1.00 78.25 297 GLY A N 1
ATOM 2399 C CA . GLY A 1 297 ? 22.633 4.911 -3.153 1.00 78.25 297 GLY A CA 1
ATOM 2400 C C . GLY A 1 297 ? 21.413 5.813 -2.931 1.00 78.25 297 GLY A C 1
ATOM 2401 O O . GLY A 1 297 ? 21.105 6.128 -1.784 1.00 78.25 297 GLY A O 1
ATOM 2402 N N . LYS A 1 298 ? 20.690 6.199 -3.991 1.00 85.31 298 LYS A N 1
ATOM 2403 C CA . LYS A 1 298 ? 19.377 6.845 -3.868 1.00 85.31 298 LYS A CA 1
ATOM 2404 C C . LYS A 1 298 ? 18.269 5.800 -3.781 1.00 85.31 298 LYS A C 1
ATOM 2406 O O . LYS A 1 298 ? 18.280 4.806 -4.503 1.00 85.31 298 LYS A O 1
ATOM 2411 N N . THR A 1 299 ? 17.305 6.048 -2.902 1.00 83.69 299 THR A N 1
ATOM 2412 C CA . THR A 1 299 ? 16.077 5.253 -2.817 1.00 83.69 299 THR A CA 1
ATOM 2413 C C . THR A 1 299 ? 15.094 5.763 -3.870 1.00 83.69 299 THR A C 1
ATOM 2415 O O . THR A 1 299 ? 14.822 6.964 -3.852 1.00 83.69 299 THR A O 1
ATOM 2418 N N . PRO A 1 300 ? 14.561 4.898 -4.754 1.00 88.38 300 PRO A N 1
ATOM 2419 C CA . PRO A 1 300 ? 13.525 5.292 -5.704 1.00 88.38 300 PRO A CA 1
ATOM 2420 C C . PRO A 1 300 ? 12.313 5.888 -4.984 1.00 88.38 300 PRO A C 1
ATOM 2422 O O . PRO A 1 300 ? 11.862 5.345 -3.967 1.00 88.38 300 PRO A O 1
ATOM 2425 N N . THR A 1 301 ? 11.816 7.012 -5.489 1.00 87.50 301 THR A N 1
ATOM 2426 C CA . THR A 1 301 ? 10.604 7.664 -4.989 1.00 87.50 301 THR A CA 1
ATOM 2427 C C . THR A 1 301 ? 9.357 6.953 -5.514 1.00 87.50 301 THR A C 1
ATOM 2429 O O . THR A 1 301 ? 9.435 6.053 -6.349 1.00 87.50 301 THR A O 1
ATOM 2432 N N . GLN A 1 302 ? 8.185 7.327 -5.001 1.00 83.62 302 GLN A N 1
ATOM 2433 C CA . GLN A 1 302 ? 6.930 6.755 -5.483 1.00 83.62 302 GLN A CA 1
ATOM 2434 C C . GLN A 1 302 ? 6.602 7.201 -6.917 1.00 83.62 302 GLN A C 1
ATOM 2436 O O . GLN A 1 302 ? 6.042 6.409 -7.669 1.00 83.62 302 GLN A O 1
ATOM 2441 N N . ASP A 1 303 ? 7.034 8.401 -7.313 1.00 84.56 303 ASP A N 1
ATOM 2442 C CA . ASP A 1 303 ? 6.868 8.912 -8.677 1.00 84.56 303 ASP A CA 1
ATOM 2443 C C . ASP A 1 303 ? 7.726 8.118 -9.676 1.00 84.56 303 ASP A C 1
ATOM 2445 O O . ASP A 1 303 ? 7.263 7.798 -10.768 1.00 84.56 303 ASP A O 1
ATOM 2449 N N . ASP A 1 304 ? 8.940 7.705 -9.282 1.00 88.31 304 ASP A N 1
ATOM 2450 C CA . ASP A 1 304 ? 9.787 6.843 -10.121 1.00 88.31 304 ASP A CA 1
ATOM 2451 C C . ASP A 1 304 ? 9.145 5.470 -10.362 1.00 88.31 304 ASP A C 1
ATOM 2453 O O . ASP A 1 304 ? 9.227 4.926 -11.462 1.00 88.31 304 ASP A O 1
ATOM 2457 N N . LEU A 1 305 ? 8.500 4.903 -9.335 1.00 88.94 305 LEU A N 1
ATOM 2458 C CA . LEU A 1 305 ? 7.787 3.629 -9.458 1.00 88.94 305 LEU A CA 1
ATOM 2459 C C . LEU A 1 305 ? 6.575 3.764 -10.386 1.00 88.94 305 LEU A C 1
ATOM 2461 O O . LEU A 1 305 ? 6.377 2.906 -11.242 1.00 88.94 305 LEU A O 1
ATOM 2465 N N . ALA A 1 306 ? 5.816 4.856 -10.259 1.00 88.75 306 ALA A N 1
ATOM 2466 C CA . ALA A 1 306 ? 4.675 5.140 -11.127 1.00 88.75 306 ALA A CA 1
ATOM 2467 C C . ALA A 1 306 ? 5.097 5.349 -12.593 1.00 88.75 306 ALA A C 1
ATOM 2469 O O . ALA A 1 306 ? 4.407 4.897 -13.508 1.00 88.75 306 ALA A O 1
ATOM 2470 N N . ALA A 1 307 ? 6.249 5.984 -12.836 1.00 91.38 307 ALA A N 1
ATOM 2471 C CA . ALA A 1 307 ? 6.804 6.134 -14.181 1.00 91.38 307 ALA A CA 1
ATOM 2472 C C . ALA A 1 307 ? 7.149 4.774 -14.812 1.00 91.38 307 ALA A C 1
ATOM 2474 O O . ALA A 1 307 ? 6.786 4.512 -15.957 1.00 91.38 307 ALA A O 1
ATOM 2475 N N . ILE A 1 308 ? 7.787 3.878 -14.053 1.00 91.88 308 ILE A N 1
ATOM 2476 C CA . ILE A 1 308 ? 8.112 2.516 -14.510 1.00 91.88 308 ILE A CA 1
ATOM 2477 C C . ILE A 1 308 ? 6.845 1.710 -14.805 1.00 91.88 308 ILE A C 1
ATOM 2479 O O . ILE A 1 308 ? 6.762 1.054 -15.842 1.00 91.88 308 ILE A O 1
ATOM 2483 N N . GLU A 1 309 ? 5.849 1.776 -13.921 1.00 90.31 309 GLU A N 1
ATOM 2484 C CA . GLU A 1 309 ? 4.553 1.122 -14.124 1.00 90.31 309 GLU A CA 1
ATOM 2485 C C . GLU A 1 309 ? 3.883 1.626 -15.407 1.00 90.31 309 GLU A C 1
ATOM 2487 O O . GLU A 1 309 ? 3.485 0.829 -16.256 1.00 90.31 309 GLU A O 1
ATOM 2492 N N . THR A 1 310 ? 3.898 2.943 -15.626 1.00 93.12 310 THR A N 1
ATOM 2493 C CA . THR A 1 310 ? 3.409 3.566 -16.861 1.00 93.12 310 THR A CA 1
ATOM 2494 C C . THR A 1 310 ? 4.147 3.030 -18.095 1.00 93.12 310 THR A C 1
ATOM 2496 O O . THR A 1 310 ? 3.532 2.768 -19.128 1.00 93.12 310 THR A O 1
ATOM 2499 N N . TRP A 1 311 ? 5.464 2.816 -18.031 1.00 93.62 311 TRP A N 1
ATOM 2500 C CA . TRP A 1 311 ? 6.213 2.230 -19.148 1.00 93.62 311 TRP A CA 1
ATOM 2501 C C . TRP A 1 311 ? 5.801 0.785 -19.444 1.00 93.62 311 TRP A C 1
ATOM 2503 O O . TRP A 1 311 ? 5.648 0.429 -20.619 1.00 93.62 311 TRP A O 1
ATOM 2513 N N . HIS A 1 312 ? 5.572 -0.023 -18.407 1.00 93.25 312 HIS A N 1
ATOM 2514 C CA . HIS A 1 312 ? 5.073 -1.391 -18.547 1.00 93.25 312 HIS A CA 1
ATOM 2515 C C . HIS A 1 312 ? 3.666 -1.444 -19.140 1.00 93.25 312 HIS A C 1
ATOM 2517 O O . HIS A 1 312 ? 3.435 -2.207 -20.079 1.00 93.25 312 HIS A O 1
ATOM 2523 N N . GLU A 1 313 ? 2.745 -0.602 -18.663 1.00 90.69 313 GLU A N 1
ATOM 2524 C CA . GLU A 1 313 ? 1.383 -0.489 -19.208 1.00 90.69 313 GLU A CA 1
ATOM 2525 C C . GLU A 1 313 ? 1.391 -0.134 -20.693 1.00 90.69 313 GLU A C 1
ATOM 2527 O O . GLU A 1 313 ? 0.579 -0.616 -21.483 1.00 90.69 313 GLU A O 1
ATOM 2532 N N . GLN A 1 314 ? 2.358 0.681 -21.098 1.00 90.19 314 GLN A N 1
ATOM 2533 C CA . GLN A 1 314 ? 2.533 1.050 -22.486 1.00 90.19 314 GLN A CA 1
ATOM 2534 C C . GLN A 1 314 ? 3.343 0.021 -23.313 1.00 90.19 314 GLN A C 1
ATOM 2536 O O . GLN A 1 314 ? 3.746 0.311 -24.448 1.00 90.19 314 GLN A O 1
ATOM 2541 N N . GLY A 1 315 ? 3.591 -1.170 -22.761 1.00 88.12 315 GLY A N 1
ATOM 2542 C CA . GLY A 1 315 ? 4.154 -2.329 -23.452 1.00 88.12 315 GLY A CA 1
ATOM 2543 C C . GLY A 1 315 ? 5.680 -2.444 -23.433 1.00 88.12 315 GLY A C 1
ATOM 2544 O O . GLY A 1 315 ? 6.217 -3.287 -24.150 1.00 88.12 315 GLY A O 1
ATOM 2545 N N . ALA A 1 316 ? 6.395 -1.624 -22.656 1.00 91.69 316 ALA A N 1
ATOM 2546 C CA . ALA A 1 316 ? 7.841 -1.770 -22.504 1.00 91.69 316 ALA A CA 1
ATOM 2547 C C . ALA A 1 316 ? 8.163 -2.836 -21.447 1.00 91.69 316 ALA A C 1
ATOM 2549 O O . ALA A 1 316 ? 7.805 -2.696 -20.281 1.00 91.69 316 ALA A O 1
ATOM 2550 N N . ASN A 1 317 ? 8.854 -3.906 -21.841 1.00 92.75 317 ASN A N 1
ATOM 2551 C CA . ASN A 1 317 ? 9.381 -4.877 -20.882 1.00 92.75 317 ASN A CA 1
ATOM 2552 C C . ASN A 1 317 ? 10.675 -4.363 -20.223 1.00 92.75 317 ASN A C 1
ATOM 2554 O O . ASN A 1 317 ? 11.304 -3.418 -20.708 1.00 92.75 317 ASN A O 1
ATOM 2558 N N . ASP A 1 318 ? 11.097 -5.020 -19.144 1.00 93.62 318 ASP A N 1
ATOM 2559 C CA . ASP A 1 318 ? 12.290 -4.675 -18.361 1.00 93.62 318 ASP A CA 1
ATOM 2560 C C . ASP A 1 318 ? 13.532 -4.506 -19.248 1.00 93.62 318 ASP A C 1
ATOM 2562 O O . ASP A 1 318 ? 14.284 -3.540 -19.128 1.00 93.62 318 ASP A O 1
ATOM 2566 N N . GLU A 1 319 ? 13.726 -5.413 -20.207 1.00 93.12 319 GLU A N 1
ATOM 2567 C CA . GLU A 1 319 ? 14.873 -5.385 -21.114 1.00 93.12 319 GLU A CA 1
ATOM 2568 C C . GLU A 1 319 ? 14.862 -4.159 -22.041 1.00 93.12 319 GLU A C 1
ATOM 2570 O O . GLU A 1 319 ? 15.911 -3.547 -22.264 1.00 93.12 319 GLU A O 1
ATOM 2575 N N . LEU A 1 320 ? 13.694 -3.771 -22.564 1.00 92.94 320 LEU A N 1
ATOM 2576 C CA . LEU A 1 320 ? 13.541 -2.578 -23.395 1.00 92.94 320 LEU A CA 1
ATOM 2577 C C . LEU A 1 320 ? 13.819 -1.308 -22.584 1.00 92.94 320 LEU A C 1
ATOM 2579 O O . LEU A 1 320 ? 14.539 -0.428 -23.057 1.00 92.94 320 LEU A O 1
ATOM 2583 N N . ILE A 1 321 ? 13.319 -1.239 -21.349 1.00 94.38 321 ILE A N 1
ATOM 2584 C CA . ILE A 1 321 ? 13.584 -0.124 -20.431 1.00 94.38 321 ILE A CA 1
ATOM 2585 C C . ILE A 1 321 ? 15.089 -0.025 -20.150 1.00 94.38 321 ILE A C 1
ATOM 2587 O O . ILE A 1 321 ? 15.673 1.048 -20.286 1.00 94.38 321 ILE A O 1
ATOM 2591 N N . LEU A 1 322 ? 15.767 -1.139 -19.860 1.00 94.19 322 LEU A N 1
ATOM 2592 C CA . LEU A 1 322 ? 17.216 -1.145 -19.630 1.00 94.19 322 LEU A CA 1
ATOM 2593 C C . LEU A 1 322 ? 18.029 -0.757 -20.877 1.00 94.19 322 LEU A C 1
ATOM 2595 O O . LEU A 1 322 ? 19.115 -0.181 -20.759 1.00 94.19 322 LEU A O 1
ATOM 2599 N N . LEU A 1 323 ? 17.534 -1.038 -22.087 1.00 92.44 323 LEU A N 1
ATOM 2600 C CA . LEU A 1 323 ? 18.136 -0.514 -23.316 1.00 92.44 323 LEU A CA 1
ATOM 2601 C C . LEU A 1 323 ? 17.980 1.009 -23.404 1.00 92.44 323 LEU A C 1
ATOM 2603 O O . LEU A 1 323 ? 18.942 1.687 -23.775 1.00 92.44 323 LEU A O 1
ATOM 2607 N N . ALA A 1 324 ? 16.810 1.547 -23.050 1.00 92.50 324 ALA A N 1
ATOM 2608 C CA . ALA A 1 324 ? 16.570 2.989 -23.029 1.00 92.50 324 ALA A CA 1
ATOM 2609 C C . ALA A 1 324 ? 17.447 3.682 -21.976 1.00 92.50 324 ALA A C 1
ATOM 2611 O O . ALA A 1 324 ? 18.062 4.704 -22.271 1.00 92.50 324 ALA A O 1
ATOM 2612 N N . VAL A 1 325 ? 17.627 3.068 -20.802 1.00 93.44 325 VAL A N 1
ATOM 2613 C CA . VAL A 1 325 ? 18.565 3.513 -19.756 1.00 93.44 325 VAL A CA 1
ATOM 2614 C C . VAL A 1 325 ? 19.993 3.621 -20.285 1.00 93.44 325 VAL A C 1
ATOM 2616 O O . VAL A 1 325 ? 20.649 4.646 -20.101 1.00 93.44 325 VAL A O 1
ATOM 2619 N N . LYS A 1 326 ? 20.475 2.606 -21.010 1.00 89.88 326 LYS A N 1
ATOM 2620 C CA . LYS A 1 326 ? 21.811 2.647 -21.631 1.00 89.88 326 LYS A CA 1
ATOM 2621 C C . LYS A 1 326 ? 21.934 3.766 -22.669 1.00 89.88 326 LYS A C 1
ATOM 2623 O O . LYS A 1 326 ? 22.983 4.404 -22.748 1.00 89.88 326 LYS A O 1
ATOM 2628 N N . ALA A 1 327 ? 20.887 4.011 -23.459 1.00 87.56 327 ALA A N 1
ATOM 2629 C CA . ALA A 1 327 ? 20.863 5.097 -24.439 1.00 87.56 327 ALA A CA 1
ATOM 2630 C C . ALA A 1 327 ? 20.833 6.487 -23.771 1.00 87.56 327 ALA A C 1
ATOM 2632 O O . ALA A 1 327 ? 21.534 7.399 -24.215 1.00 87.56 327 ALA A O 1
ATOM 2633 N N . ALA A 1 328 ? 20.081 6.630 -22.678 1.00 89.19 328 ALA A N 1
ATOM 2634 C CA . ALA A 1 328 ? 20.007 7.837 -21.860 1.00 89.19 328 ALA A CA 1
ATOM 2635 C C . ALA A 1 328 ? 21.343 8.156 -21.184 1.00 89.19 328 ALA A C 1
ATOM 2637 O O . ALA A 1 328 ? 21.821 9.286 -21.270 1.00 89.19 328 ALA A O 1
ATOM 2638 N N . HIS A 1 329 ? 22.003 7.158 -20.592 1.00 87.06 329 HIS A N 1
ATOM 2639 C CA . HIS A 1 329 ? 23.301 7.343 -19.942 1.00 87.06 329 HIS A CA 1
ATOM 2640 C C . HIS A 1 329 ? 24.389 7.857 -20.905 1.00 87.06 329 HIS A C 1
ATOM 2642 O O . HIS A 1 329 ? 25.290 8.581 -20.493 1.00 87.06 329 HIS A O 1
ATOM 2648 N N . GLY A 1 330 ? 24.286 7.537 -22.201 1.00 77.06 330 GLY A N 1
ATOM 2649 C CA . GLY A 1 330 ? 25.213 8.004 -23.234 1.00 77.06 330 GLY A CA 1
ATOM 2650 C C . GLY A 1 330 ? 25.126 9.499 -23.587 1.00 77.06 330 GLY A C 1
ATOM 2651 O O . GLY A 1 330 ? 25.962 9.970 -24.362 1.00 77.06 330 GLY A O 1
ATOM 2652 N N . LYS A 1 331 ? 24.145 10.256 -23.065 1.00 76.94 331 LYS A N 1
ATOM 2653 C CA . LYS A 1 331 ? 24.055 11.715 -23.265 1.00 76.94 331 LYS A CA 1
ATOM 2654 C C . LYS A 1 331 ? 25.096 12.475 -22.433 1.00 76.94 331 LYS A C 1
ATOM 2656 O O . LYS A 1 331 ? 25.451 12.100 -21.317 1.00 76.94 331 LYS A O 1
ATOM 2661 N N . SER A 1 332 ? 25.534 13.613 -22.970 1.00 58.19 332 SER A N 1
ATOM 2662 C CA . SER A 1 332 ? 26.388 14.581 -22.279 1.00 58.19 332 SER A CA 1
ATOM 2663 C C . SER A 1 332 ? 25.704 15.079 -20.997 1.00 58.19 332 SER A C 1
ATOM 2665 O O . SER A 1 332 ? 24.738 15.830 -21.084 1.00 58.19 332 SER A O 1
ATOM 2667 N N . GLY A 1 333 ? 26.200 14.669 -19.826 1.00 65.81 333 GLY A N 1
ATOM 2668 C CA . GLY A 1 333 ? 25.661 15.072 -18.516 1.00 65.81 333 GLY A CA 1
ATOM 2669 C C . GLY A 1 333 ? 25.156 13.928 -17.629 1.00 65.81 333 GLY A C 1
ATOM 2670 O O . GLY A 1 333 ? 24.892 14.175 -16.458 1.00 65.81 333 GLY A O 1
ATOM 2671 N N . GLY A 1 334 ? 25.093 12.694 -18.147 1.00 67.38 334 GLY A N 1
ATOM 2672 C CA . GLY A 1 334 ? 24.482 11.559 -17.449 1.00 67.38 334 GLY A CA 1
ATOM 2673 C C . GLY A 1 334 ? 22.957 11.625 -17.558 1.00 67.38 334 GLY A C 1
ATOM 2674 O O . GLY A 1 334 ? 22.351 12.640 -17.233 1.00 67.38 334 GLY A O 1
ATOM 2675 N N . GLY A 1 335 ? 22.341 10.571 -18.092 1.00 81.38 335 GLY A N 1
ATOM 2676 C CA . GLY A 1 335 ? 20.896 10.541 -18.327 1.00 81.38 335 GLY A CA 1
ATOM 2677 C C . GLY A 1 335 ? 20.070 10.562 -17.038 1.00 81.38 335 GLY A C 1
ATOM 2678 O O . GLY A 1 335 ? 20.547 10.172 -15.970 1.00 81.38 335 GLY A O 1
ATOM 2679 N N . ASN A 1 336 ? 18.809 10.971 -17.152 1.00 88.69 336 ASN A N 1
ATOM 2680 C CA . ASN A 1 336 ? 17.817 10.924 -16.075 1.00 88.69 336 ASN A CA 1
ATOM 2681 C C . ASN A 1 336 ? 16.576 10.092 -16.469 1.00 88.69 336 ASN A C 1
ATOM 2683 O O . ASN A 1 336 ? 16.523 9.513 -17.552 1.00 88.69 336 ASN A O 1
ATOM 2687 N N . MET A 1 337 ? 15.584 10.010 -15.577 1.00 89.50 337 MET A N 1
ATOM 2688 C CA . MET A 1 337 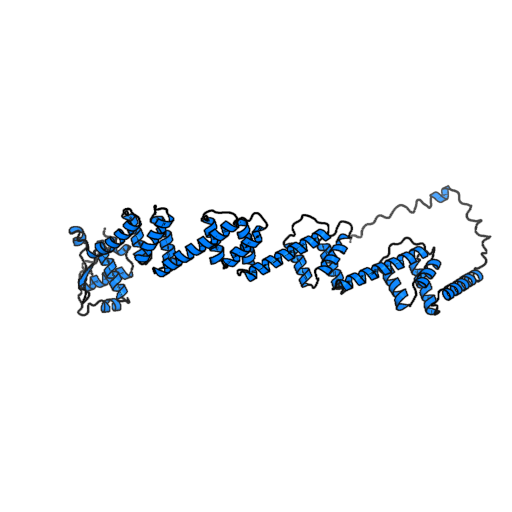? 14.345 9.256 -15.818 1.00 89.50 337 MET A CA 1
ATOM 2689 C C . MET A 1 337 ? 13.541 9.812 -17.008 1.00 89.50 337 MET A C 1
ATOM 2691 O O . MET A 1 337 ? 13.015 9.039 -17.807 1.00 89.50 337 MET A O 1
ATOM 2695 N N . ASP A 1 338 ? 13.524 11.136 -17.186 1.00 90.56 338 ASP A N 1
ATOM 2696 C CA . ASP A 1 338 ? 12.850 11.797 -18.312 1.00 90.56 338 ASP A CA 1
ATOM 2697 C C . ASP A 1 338 ? 13.531 11.477 -19.652 1.00 90.56 338 ASP A C 1
ATOM 2699 O O . ASP A 1 338 ? 12.879 11.346 -20.685 1.00 90.56 338 ASP A O 1
ATOM 2703 N N . ASP A 1 339 ? 14.857 11.328 -19.673 1.00 90.31 339 ASP A N 1
ATOM 2704 C CA . ASP A 1 339 ? 15.587 10.892 -20.862 1.00 90.31 339 ASP A CA 1
ATOM 2705 C C . ASP A 1 339 ? 15.186 9.470 -21.260 1.00 90.31 339 ASP A C 1
ATOM 2707 O O . ASP A 1 339 ? 15.007 9.202 -22.449 1.00 90.31 339 ASP A O 1
ATOM 2711 N N . VAL A 1 340 ? 15.030 8.571 -20.283 1.00 92.00 340 VAL A N 1
ATOM 2712 C CA . VAL A 1 340 ? 14.553 7.200 -20.523 1.00 92.00 340 VAL A CA 1
ATOM 2713 C C . VAL A 1 340 ? 13.153 7.230 -21.126 1.00 92.00 340 VAL A C 1
ATOM 2715 O O . VAL A 1 340 ? 12.929 6.591 -22.155 1.00 92.00 340 VAL A O 1
ATOM 2718 N N . ASP A 1 341 ? 12.251 8.029 -20.552 1.00 93.88 341 ASP A N 1
ATOM 2719 C CA . ASP A 1 341 ? 10.896 8.213 -21.074 1.00 93.88 341 ASP A CA 1
ATOM 2720 C C . ASP A 1 341 ? 10.911 8.720 -22.526 1.00 93.88 341 ASP A C 1
ATOM 2722 O O . ASP A 1 341 ? 10.292 8.124 -23.408 1.00 93.88 341 ASP A O 1
ATOM 2726 N N . ASN A 1 342 ? 11.716 9.744 -22.822 1.00 93.00 342 ASN A N 1
ATOM 2727 C CA . ASN A 1 342 ? 11.861 10.286 -24.174 1.00 93.00 342 ASN A CA 1
ATOM 2728 C C . ASN A 1 342 ? 12.339 9.234 -25.193 1.00 93.00 342 ASN A C 1
ATOM 2730 O O . ASN A 1 342 ? 11.834 9.198 -26.318 1.00 93.00 342 ASN A O 1
ATOM 2734 N N . TYR A 1 343 ? 13.289 8.366 -24.822 1.00 92.06 343 TYR A N 1
ATOM 2735 C CA . TYR A 1 343 ? 13.736 7.273 -25.695 1.00 92.06 343 TYR A CA 1
ATOM 2736 C C . TYR A 1 343 ? 12.642 6.228 -25.917 1.00 92.06 343 TYR A C 1
ATOM 2738 O O . TYR A 1 343 ? 12.429 5.811 -27.055 1.00 92.06 343 TYR A O 1
ATOM 2746 N N . LEU A 1 344 ? 11.923 5.828 -24.864 1.00 93.69 344 LEU A N 1
ATOM 2747 C CA . LEU A 1 344 ? 10.814 4.878 -24.978 1.00 93.69 344 LEU A CA 1
ATOM 2748 C C . LEU A 1 344 ? 9.683 5.438 -25.852 1.00 93.69 344 LEU A C 1
ATOM 2750 O O . LEU A 1 344 ? 9.139 4.721 -26.697 1.00 93.69 344 LEU A O 1
ATOM 2754 N N . GLN A 1 345 ? 9.372 6.730 -25.718 1.00 93.38 345 GLN A N 1
ATOM 2755 C CA . GLN A 1 345 ? 8.406 7.410 -26.575 1.00 93.38 345 GLN A CA 1
ATOM 2756 C C . GLN A 1 345 ? 8.871 7.487 -28.040 1.00 93.38 345 GLN A C 1
ATOM 2758 O O . GLN A 1 345 ? 8.072 7.200 -28.935 1.00 93.38 345 GLN A O 1
ATOM 2763 N N . ASP A 1 346 ? 10.137 7.839 -28.311 1.00 92.50 346 ASP A N 1
ATOM 2764 C CA . ASP A 1 346 ? 10.702 7.848 -29.674 1.00 92.50 346 ASP A CA 1
ATOM 2765 C C . ASP A 1 346 ? 10.627 6.459 -30.316 1.00 92.50 346 ASP A C 1
ATOM 2767 O O . ASP A 1 346 ? 10.132 6.299 -31.435 1.00 92.50 346 ASP A O 1
ATOM 2771 N N . TRP A 1 347 ? 11.056 5.432 -29.584 1.00 93.38 347 TRP A N 1
ATOM 2772 C CA . TRP A 1 347 ? 11.028 4.052 -30.055 1.00 93.38 347 TRP A CA 1
ATOM 2773 C C . TRP A 1 347 ? 9.612 3.592 -30.358 1.00 93.38 347 TRP A C 1
ATOM 2775 O O . TRP A 1 347 ? 9.379 3.020 -31.424 1.00 93.38 347 TRP A O 1
ATOM 2785 N N . ARG A 1 348 ? 8.638 3.928 -29.505 1.00 92.56 348 ARG A N 1
ATOM 2786 C CA . ARG A 1 348 ? 7.231 3.624 -29.777 1.00 92.56 348 ARG A CA 1
ATOM 2787 C C . ARG A 1 348 ? 6.719 4.330 -31.029 1.00 92.56 348 ARG A C 1
ATOM 2789 O O . ARG A 1 348 ? 6.085 3.680 -31.857 1.00 92.56 348 ARG A O 1
ATOM 2796 N N . ARG A 1 349 ? 7.014 5.623 -31.213 1.00 92.31 349 ARG A N 1
ATOM 2797 C CA . ARG A 1 349 ? 6.619 6.374 -32.425 1.00 92.31 349 ARG A CA 1
ATOM 2798 C C . ARG A 1 349 ? 7.194 5.755 -33.701 1.00 92.31 349 ARG A C 1
ATOM 2800 O O . ARG A 1 349 ? 6.569 5.836 -34.752 1.00 92.31 349 ARG A O 1
ATOM 2807 N N . ARG A 1 350 ? 8.360 5.113 -33.600 1.00 88.75 350 ARG A N 1
ATOM 2808 C CA . ARG A 1 350 ? 9.050 4.419 -34.698 1.00 88.75 350 ARG A CA 1
ATOM 2809 C C . ARG A 1 350 ? 8.675 2.937 -34.831 1.00 88.75 350 ARG A C 1
ATOM 2811 O O . ARG A 1 350 ? 9.219 2.263 -35.701 1.00 88.75 350 ARG A O 1
ATOM 2818 N N . GLY A 1 351 ? 7.778 2.420 -33.988 1.00 89.69 351 GLY A N 1
ATOM 2819 C CA . GLY A 1 351 ? 7.367 1.011 -33.987 1.00 89.69 351 GLY A CA 1
ATOM 2820 C C . GLY A 1 351 ? 8.411 0.036 -33.422 1.00 89.69 351 GLY A C 1
ATOM 2821 O O . GLY A 1 351 ? 8.298 -1.169 -33.624 1.00 89.69 351 GLY A O 1
ATOM 2822 N N . LEU A 1 352 ? 9.429 0.530 -32.714 1.00 90.69 352 LEU A N 1
ATOM 2823 C CA . LEU A 1 352 ? 10.486 -0.262 -32.079 1.00 90.69 352 LEU A CA 1
ATOM 2824 C C . LEU A 1 352 ? 10.054 -0.699 -30.670 1.00 90.69 352 LEU A C 1
ATOM 2826 O O . LEU A 1 352 ? 10.613 -0.262 -29.668 1.00 90.69 352 LEU A O 1
ATOM 2830 N N . THR A 1 353 ? 9.024 -1.537 -30.584 1.00 88.56 353 THR A N 1
ATOM 2831 C CA . THR A 1 353 ? 8.427 -1.951 -29.299 1.00 88.56 353 THR A CA 1
ATOM 2832 C C . THR A 1 353 ? 9.073 -3.192 -28.682 1.00 88.56 353 THR A C 1
ATOM 2834 O O . THR A 1 353 ? 8.652 -3.619 -27.613 1.00 88.56 353 THR A O 1
ATOM 2837 N N . THR A 1 354 ? 10.077 -3.789 -29.332 1.00 91.31 354 THR A N 1
ATOM 2838 C CA . THR A 1 354 ? 10.778 -4.979 -28.826 1.00 91.31 354 THR A CA 1
ATOM 2839 C C . THR A 1 354 ? 12.282 -4.734 -28.666 1.00 91.31 354 THR A C 1
ATOM 2841 O O . THR A 1 354 ? 12.876 -3.985 -29.457 1.00 91.31 354 THR A O 1
ATOM 2844 N N . PRO A 1 355 ? 12.940 -5.377 -27.679 1.00 91.00 355 PRO A N 1
ATOM 2845 C CA . PRO A 1 355 ? 14.389 -5.285 -27.502 1.00 91.00 355 PRO A CA 1
ATOM 2846 C C . PRO A 1 355 ? 15.180 -5.676 -28.757 1.00 91.00 355 PRO A C 1
ATOM 2848 O O . PRO A 1 355 ? 16.199 -5.056 -29.077 1.00 91.00 355 PRO A O 1
ATOM 2851 N N . GLU A 1 356 ? 14.714 -6.679 -29.504 1.00 89.88 356 GLU A N 1
ATOM 2852 C CA . GLU A 1 356 ? 15.346 -7.138 -30.741 1.00 89.88 356 GLU A CA 1
ATOM 2853 C C . GLU A 1 356 ? 15.288 -6.070 -31.832 1.00 89.88 356 GLU A C 1
ATOM 2855 O O . GLU A 1 356 ? 16.300 -5.823 -32.491 1.00 89.88 356 GLU A O 1
ATOM 2860 N N . ALA A 1 357 ? 14.142 -5.400 -31.997 1.00 90.50 357 ALA A N 1
ATOM 2861 C CA . ALA A 1 357 ? 13.978 -4.337 -32.985 1.00 90.50 357 ALA A CA 1
ATOM 2862 C C . ALA A 1 357 ? 14.921 -3.159 -32.694 1.00 90.50 357 ALA A C 1
ATOM 2864 O O . ALA A 1 357 ? 15.612 -2.676 -33.593 1.00 90.50 357 ALA A O 1
ATOM 2865 N N . VAL A 1 358 ? 15.035 -2.753 -31.425 1.00 91.44 358 VAL A N 1
ATOM 2866 C CA . VAL A 1 358 ? 15.965 -1.693 -30.999 1.00 91.44 358 VAL A CA 1
ATOM 2867 C C . VAL A 1 358 ? 17.424 -2.095 -31.227 1.00 91.44 358 VAL A C 1
ATOM 2869 O O . VAL A 1 358 ? 18.225 -1.288 -31.713 1.00 91.44 358 VAL A O 1
ATOM 2872 N N . ARG A 1 359 ? 17.799 -3.341 -30.910 1.00 90.06 359 ARG A N 1
ATOM 2873 C CA . ARG A 1 359 ? 19.159 -3.855 -31.148 1.00 90.06 359 ARG A CA 1
ATOM 2874 C C . ARG A 1 359 ? 19.493 -3.919 -32.633 1.00 90.06 359 ARG A C 1
ATOM 2876 O O . ARG A 1 359 ? 20.597 -3.519 -33.007 1.00 90.06 359 ARG A O 1
ATOM 2883 N N . ALA A 1 360 ? 18.563 -4.389 -33.462 1.00 89.62 360 ALA A N 1
ATOM 2884 C CA . ALA A 1 360 ? 18.717 -4.456 -34.910 1.00 89.62 360 ALA A CA 1
ATOM 2885 C C . ALA A 1 360 ? 18.897 -3.057 -35.509 1.00 89.62 360 ALA A C 1
ATOM 2887 O O . ALA A 1 360 ? 19.844 -2.832 -36.261 1.00 89.62 360 ALA A O 1
ATOM 2888 N N . GLU A 1 361 ? 18.076 -2.089 -35.100 1.00 89.06 361 GLU A N 1
ATOM 2889 C CA . GLU A 1 361 ? 18.184 -0.702 -35.558 1.00 89.06 361 GLU A CA 1
ATOM 2890 C C . GLU A 1 361 ? 19.489 -0.035 -35.088 1.00 89.06 361 GLU A C 1
ATOM 2892 O O . GLU A 1 361 ? 20.176 0.650 -35.853 1.00 89.06 361 GLU A O 1
ATOM 2897 N N . SER A 1 362 ? 19.901 -0.292 -33.845 1.00 87.06 362 SER A N 1
ATOM 2898 C CA . SER A 1 362 ? 21.182 0.182 -33.311 1.00 87.06 362 SER A CA 1
ATOM 2899 C C . SER A 1 362 ? 22.379 -0.448 -34.037 1.00 87.06 362 SER A C 1
ATOM 2901 O O . SER A 1 362 ? 23.396 0.211 -34.268 1.00 87.06 362 SER A O 1
ATOM 2903 N N . ALA A 1 363 ? 22.291 -1.728 -34.412 1.00 88.75 363 ALA A N 1
ATOM 2904 C CA . ALA A 1 363 ? 23.304 -2.416 -35.211 1.00 88.75 363 ALA A CA 1
ATOM 2905 C C . ALA A 1 363 ? 23.356 -1.868 -36.644 1.00 88.75 363 ALA A C 1
ATOM 2907 O O . ALA A 1 363 ? 24.442 -1.530 -37.117 1.00 88.75 363 ALA A O 1
ATOM 2908 N N . ARG A 1 364 ? 22.198 -1.680 -37.290 1.00 88.81 364 ARG A N 1
ATOM 2909 C CA . ARG A 1 364 ? 22.070 -1.049 -38.610 1.00 88.81 364 ARG A CA 1
ATOM 2910 C C . ARG A 1 364 ? 22.681 0.348 -38.611 1.00 88.81 364 ARG A C 1
ATOM 2912 O O . ARG A 1 364 ? 23.493 0.665 -39.473 1.00 88.81 364 ARG A O 1
ATOM 2919 N N . THR A 1 365 ? 22.367 1.156 -37.603 1.00 88.19 365 THR A N 1
ATOM 2920 C CA . THR A 1 365 ? 22.917 2.508 -37.455 1.00 88.19 365 THR A CA 1
ATOM 2921 C C . THR A 1 365 ? 24.438 2.486 -37.291 1.00 88.19 365 THR A C 1
ATOM 2923 O O . THR A 1 365 ? 25.132 3.287 -37.916 1.00 88.19 365 THR A O 1
ATOM 2926 N N . ARG A 1 366 ? 24.987 1.562 -36.488 1.00 89.12 366 ARG A N 1
ATOM 2927 C CA . ARG A 1 366 ? 26.445 1.392 -36.345 1.00 89.12 366 ARG A CA 1
ATOM 2928 C C . ARG A 1 366 ? 27.112 0.970 -37.653 1.00 89.12 366 ARG A C 1
ATOM 2930 O O . ARG A 1 366 ? 28.155 1.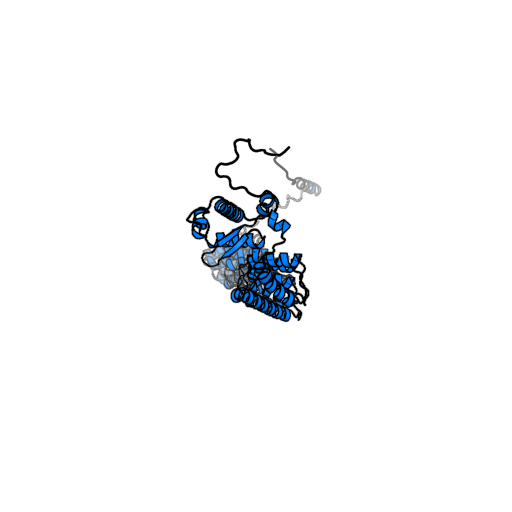529 -37.981 1.00 89.12 366 ARG A O 1
ATOM 2937 N N . MET A 1 367 ? 26.507 0.041 -38.391 1.00 90.50 367 MET A N 1
ATOM 2938 C CA . MET A 1 367 ? 26.987 -0.405 -39.700 1.00 90.50 367 MET A CA 1
ATOM 2939 C C . MET A 1 367 ? 27.019 0.757 -40.700 1.00 90.50 367 MET A C 1
ATOM 2941 O O . MET A 1 367 ? 28.083 1.060 -41.232 1.00 90.50 367 MET A O 1
ATOM 2945 N N . LEU A 1 368 ? 25.901 1.474 -40.874 1.00 90.25 368 LEU A N 1
ATOM 2946 C CA . LEU A 1 368 ? 25.813 2.639 -41.766 1.00 90.25 368 LEU A CA 1
ATOM 2947 C C . LEU A 1 368 ? 26.811 3.735 -41.372 1.00 90.25 368 LEU A C 1
ATOM 2949 O O . LEU A 1 368 ? 27.472 4.313 -42.228 1.00 90.25 368 LEU A O 1
ATOM 2953 N N . ASN A 1 369 ? 26.971 4.005 -40.073 1.00 91.38 369 ASN A N 1
ATOM 2954 C CA . ASN A 1 369 ? 27.972 4.958 -39.592 1.00 91.38 369 ASN A CA 1
ATOM 2955 C C . ASN A 1 369 ? 29.408 4.505 -39.917 1.00 91.38 369 ASN A C 1
ATOM 2957 O O . ASN A 1 369 ? 30.260 5.356 -40.156 1.00 91.38 369 ASN A O 1
ATOM 2961 N N . GLY A 1 370 ? 29.690 3.197 -39.899 1.00 91.19 370 GLY A N 1
ATOM 2962 C CA . GLY A 1 370 ? 30.974 2.632 -40.324 1.00 91.19 370 GLY A CA 1
ATOM 2963 C C . GLY A 1 370 ? 31.231 2.870 -41.811 1.00 91.19 370 GLY A C 1
ATOM 2964 O O . GLY A 1 370 ? 32.243 3.472 -42.161 1.00 91.19 370 GLY A O 1
ATOM 2965 N N . GLN A 1 371 ? 30.261 2.521 -42.658 1.00 90.94 371 GLN A N 1
ATOM 2966 C CA . GLN A 1 371 ? 30.323 2.745 -44.107 1.00 90.94 371 GLN A CA 1
ATOM 2967 C C . GLN A 1 371 ? 30.485 4.234 -44.454 1.00 90.94 371 GLN A C 1
ATOM 2969 O O . GLN A 1 371 ? 31.316 4.599 -45.280 1.00 90.94 371 GLN A O 1
ATOM 2974 N N . LEU A 1 372 ? 29.753 5.126 -43.775 1.00 91.50 372 LEU A N 1
ATOM 2975 C CA . LEU A 1 372 ? 29.896 6.572 -43.967 1.00 91.50 372 LEU A CA 1
ATOM 2976 C C . LEU A 1 372 ? 31.289 7.083 -43.597 1.00 91.50 372 LEU A C 1
ATOM 2978 O O . LEU A 1 372 ? 31.812 7.947 -44.292 1.00 91.50 372 LEU A O 1
ATOM 2982 N N . ARG A 1 373 ? 31.914 6.557 -42.535 1.00 91.31 373 ARG A N 1
ATOM 2983 C CA . ARG A 1 373 ? 33.290 6.943 -42.178 1.00 91.31 373 ARG A CA 1
ATOM 2984 C C . ARG A 1 373 ? 34.288 6.552 -43.262 1.00 91.31 373 ARG A C 1
ATOM 2986 O O . ARG A 1 373 ? 35.191 7.335 -43.534 1.00 91.31 373 ARG A O 1
ATOM 2993 N N . GLU A 1 374 ? 34.114 5.392 -43.890 1.00 90.50 374 GLU A N 1
ATOM 2994 C CA . GLU A 1 374 ? 34.945 4.977 -45.026 1.00 90.50 374 GLU A CA 1
ATOM 2995 C C . GLU A 1 374 ? 34.753 5.907 -46.231 1.00 90.50 374 GLU A C 1
ATOM 2997 O O . GLU A 1 374 ? 35.732 6.373 -46.810 1.00 90.50 374 GLU A O 1
ATOM 3002 N N . ILE A 1 375 ? 33.504 6.259 -46.552 1.00 90.00 375 ILE A N 1
ATOM 3003 C CA . ILE A 1 375 ? 33.168 7.200 -47.633 1.00 90.00 375 ILE A CA 1
ATOM 3004 C C . ILE A 1 375 ? 33.777 8.582 -47.366 1.00 90.00 375 ILE A C 1
ATOM 3006 O O . ILE A 1 375 ? 34.389 9.176 -48.254 1.00 90.00 375 ILE A O 1
ATOM 3010 N N . TYR A 1 376 ? 33.651 9.099 -46.142 1.00 90.88 376 TYR A N 1
ATOM 3011 C CA . TYR A 1 376 ? 34.236 10.385 -45.765 1.00 90.88 376 TYR A CA 1
ATOM 3012 C C . TYR A 1 376 ? 35.764 10.365 -45.843 1.00 90.88 376 TYR A C 1
ATOM 3014 O O . TYR A 1 376 ? 36.353 11.302 -46.382 1.00 90.88 376 TYR A O 1
ATOM 3022 N N . ALA A 1 377 ? 36.403 9.290 -45.370 1.00 90.00 377 ALA A N 1
ATOM 3023 C CA . ALA A 1 377 ? 37.850 9.123 -45.464 1.00 90.00 377 ALA A CA 1
ATOM 3024 C C . ALA A 1 377 ? 38.320 9.086 -46.929 1.00 90.00 377 ALA A C 1
ATOM 3026 O O . ALA A 1 377 ? 39.285 9.764 -47.285 1.00 90.00 377 ALA A O 1
ATOM 3027 N N . ALA A 1 378 ? 37.602 8.373 -47.801 1.00 88.88 378 ALA A N 1
ATOM 3028 C CA . ALA A 1 378 ? 37.895 8.312 -49.232 1.00 88.88 378 ALA A CA 1
ATOM 3029 C C . ALA A 1 378 ? 37.760 9.684 -49.918 1.00 88.88 378 ALA A C 1
ATOM 3031 O O . ALA A 1 378 ? 38.662 10.096 -50.660 1.00 88.88 378 ALA A O 1
ATOM 3032 N N . ALA A 1 379 ? 36.699 10.429 -49.588 1.00 88.06 379 ALA A N 1
ATOM 3033 C CA . ALA A 1 379 ? 36.458 11.795 -50.056 1.00 88.06 379 ALA A CA 1
ATOM 3034 C C . ALA A 1 379 ? 37.395 12.852 -49.439 1.00 88.06 379 ALA A C 1
ATOM 3036 O O . ALA A 1 379 ? 37.420 13.992 -49.905 1.00 88.06 379 ALA A O 1
ATOM 3037 N N . GLY A 1 380 ? 38.171 12.500 -48.408 1.00 86.31 380 GLY A N 1
ATOM 3038 C CA . GLY A 1 380 ? 39.056 13.427 -47.698 1.00 86.31 380 GLY A CA 1
ATOM 3039 C C . GLY A 1 380 ? 38.310 14.455 -46.840 1.00 86.31 380 GLY A C 1
ATOM 3040 O O . GLY A 1 380 ? 38.782 15.579 -46.693 1.00 86.31 380 GLY A O 1
ATOM 3041 N N . VAL A 1 381 ? 37.138 14.098 -46.308 1.00 86.56 381 VAL A N 1
ATOM 3042 C CA . VAL A 1 381 ? 36.313 14.971 -45.461 1.00 86.56 381 VAL A CA 1
ATOM 3043 C C . VAL A 1 381 ? 36.348 14.481 -44.020 1.00 86.56 381 VAL A C 1
ATOM 3045 O O . VAL A 1 381 ? 35.991 13.342 -43.735 1.00 86.56 381 VAL A O 1
ATOM 3048 N N . GLU A 1 382 ? 36.678 15.362 -43.080 1.00 83.38 382 GLU A N 1
ATOM 3049 C CA . GLU A 1 382 ? 36.477 15.088 -41.657 1.00 83.38 382 GLU A CA 1
ATOM 3050 C C . GLU A 1 382 ? 35.063 15.505 -41.240 1.00 83.38 382 GLU A C 1
ATOM 3052 O O . GLU A 1 382 ? 34.794 16.656 -40.896 1.00 83.38 382 GLU A O 1
ATOM 3057 N N . LYS A 1 383 ? 34.124 14.556 -41.295 1.00 84.81 383 LYS A N 1
ATOM 3058 C CA . LYS A 1 383 ? 32.725 14.758 -40.894 1.00 84.81 383 LYS A CA 1
ATOM 3059 C C . LYS A 1 383 ? 32.255 13.624 -39.987 1.00 84.81 383 LYS A C 1
ATOM 3061 O O . LYS A 1 383 ? 32.637 12.467 -40.153 1.00 84.81 383 LYS A O 1
ATOM 3066 N N . ARG A 1 384 ? 31.397 13.945 -39.013 1.00 86.00 384 ARG A N 1
ATOM 3067 C CA . ARG A 1 384 ? 30.703 12.932 -38.203 1.00 86.00 384 ARG A CA 1
ATOM 3068 C C . ARG A 1 384 ? 29.467 12.420 -38.955 1.00 86.00 384 ARG A C 1
ATOM 3070 O O . ARG A 1 384 ? 28.711 13.254 -39.454 1.00 86.00 384 ARG A O 1
ATOM 3077 N N . PRO A 1 385 ? 29.224 11.095 -38.993 1.00 90.62 385 PRO A N 1
ATOM 3078 C CA . PRO A 1 385 ? 28.008 10.541 -39.583 1.00 90.62 385 PRO A CA 1
ATOM 3079 C C . PRO A 1 385 ? 26.750 11.188 -39.000 1.00 90.62 385 PRO A C 1
ATOM 3081 O O . PRO A 1 385 ? 26.633 11.331 -37.780 1.00 90.62 385 PRO A O 1
ATOM 3084 N N . ASN A 1 386 ? 25.814 11.570 -39.863 1.00 89.44 386 ASN A N 1
ATOM 3085 C CA . ASN A 1 386 ? 24.551 12.201 -39.485 1.00 89.44 386 ASN A CA 1
ATOM 3086 C C . ASN A 1 386 ? 23.363 11.476 -40.145 1.00 89.44 386 ASN A C 1
ATOM 3088 O O . ASN A 1 386 ? 23.557 10.592 -40.977 1.00 89.44 386 ASN A O 1
ATOM 3092 N N . ALA A 1 387 ? 22.133 11.803 -39.736 1.00 86.69 387 ALA A N 1
ATOM 3093 C CA . ALA A 1 387 ? 20.941 11.138 -40.268 1.00 86.69 387 ALA A CA 1
ATOM 3094 C C . ALA A 1 387 ? 20.749 11.345 -41.789 1.00 86.69 387 ALA A C 1
ATOM 3096 O O . ALA A 1 387 ? 20.634 10.331 -42.472 1.00 86.69 387 ALA A O 1
ATOM 3097 N N . PRO A 1 388 ? 20.845 12.575 -42.344 1.00 89.81 388 PRO A N 1
ATOM 3098 C CA . PRO A 1 388 ? 20.680 12.784 -43.786 1.00 89.81 388 PRO A CA 1
ATOM 3099 C C . PRO A 1 388 ? 21.654 11.975 -44.653 1.00 89.81 388 PRO A C 1
ATOM 3101 O O . PRO A 1 388 ? 21.271 11.425 -45.683 1.00 89.81 388 PRO A O 1
ATOM 3104 N N . ASP A 1 389 ? 22.917 11.857 -44.236 1.00 89.56 389 ASP A N 1
ATOM 3105 C CA . ASP A 1 389 ? 23.913 11.100 -44.994 1.00 89.56 389 ASP A CA 1
ATOM 3106 C C . ASP A 1 389 ? 23.655 9.583 -44.913 1.00 89.56 389 ASP A C 1
ATOM 3108 O O . ASP A 1 389 ? 23.938 8.860 -45.869 1.00 89.56 389 ASP A O 1
ATOM 3112 N N . ARG A 1 390 ? 23.077 9.084 -43.806 1.00 92.00 390 ARG A N 1
ATOM 3113 C CA . ARG A 1 390 ? 22.631 7.681 -43.707 1.00 92.00 390 ARG A CA 1
ATOM 3114 C C . ARG A 1 390 ? 21.468 7.392 -44.650 1.00 92.00 390 ARG A C 1
ATOM 3116 O O . ARG A 1 390 ? 21.444 6.314 -45.241 1.00 92.00 390 ARG A O 1
ATOM 3123 N N . ASP A 1 391 ? 20.546 8.338 -44.803 1.00 89.06 391 ASP A N 1
ATOM 3124 C CA . ASP A 1 391 ? 19.417 8.209 -45.727 1.00 89.06 391 ASP A CA 1
ATOM 3125 C C . ASP A 1 391 ? 19.907 8.175 -47.180 1.00 89.06 391 ASP A C 1
ATOM 3127 O O . ASP A 1 391 ? 19.504 7.298 -47.945 1.00 89.06 391 ASP A O 1
ATOM 3131 N N . LEU A 1 392 ? 20.862 9.046 -47.538 1.00 89.75 392 LEU A N 1
ATOM 3132 C CA . LEU A 1 392 ? 21.534 9.008 -48.843 1.00 89.75 392 LEU A CA 1
ATOM 3133 C C . LEU A 1 392 ? 22.214 7.660 -49.098 1.00 89.75 392 LEU A C 1
ATOM 3135 O O . LEU A 1 392 ? 22.050 7.083 -50.170 1.00 89.75 392 LEU A O 1
ATOM 3139 N N . LEU A 1 393 ? 22.939 7.131 -48.110 1.00 89.56 393 LEU A N 1
ATOM 3140 C CA . LEU A 1 393 ? 23.587 5.827 -48.226 1.00 89.56 393 LEU A CA 1
ATOM 3141 C C . LEU A 1 393 ? 22.566 4.694 -48.415 1.00 89.56 393 LEU A C 1
ATOM 3143 O O . LEU A 1 393 ? 22.786 3.812 -49.243 1.00 89.56 393 LEU A O 1
ATOM 3147 N N . CYS A 1 394 ? 21.441 4.726 -47.694 1.00 89.12 394 CYS A N 1
ATOM 3148 C CA . CYS A 1 394 ? 20.365 3.749 -47.871 1.00 89.12 394 CYS A CA 1
ATOM 3149 C C . CYS A 1 394 ? 19.735 3.842 -49.267 1.00 89.12 394 CYS A C 1
ATOM 3151 O O . CYS A 1 394 ? 19.461 2.809 -49.871 1.00 89.12 394 CYS A O 1
ATOM 3153 N N . HIS A 1 395 ? 19.553 5.053 -49.798 1.00 89.25 395 HIS A N 1
ATOM 3154 C CA . HIS A 1 395 ? 19.061 5.267 -51.157 1.00 89.25 395 HIS A CA 1
ATOM 3155 C C . HIS A 1 395 ? 20.049 4.728 -52.210 1.00 89.25 395 HIS A C 1
ATOM 3157 O O . HIS A 1 395 ? 19.656 3.979 -53.103 1.00 89.25 395 HIS A O 1
ATOM 3163 N N . TRP A 1 396 ? 21.347 5.023 -52.077 1.00 90.69 396 TRP A N 1
ATOM 3164 C CA . TRP A 1 396 ? 22.377 4.540 -53.006 1.00 90.69 396 TRP A CA 1
ATOM 3165 C C . TRP A 1 396 ? 22.525 3.015 -52.982 1.00 90.69 396 TRP A C 1
ATOM 3167 O O . TRP A 1 396 ? 22.555 2.379 -54.034 1.00 90.69 396 TRP A O 1
ATOM 3177 N N . ALA A 1 397 ? 22.604 2.414 -51.796 1.00 87.31 397 ALA A N 1
ATOM 3178 C CA . ALA A 1 397 ? 22.787 0.971 -51.667 1.00 87.31 397 ALA A CA 1
ATOM 3179 C C . ALA A 1 397 ? 21.503 0.181 -51.973 1.00 87.31 397 ALA A C 1
ATOM 3181 O O . ALA A 1 397 ? 21.571 -0.909 -52.535 1.00 87.31 397 ALA A O 1
ATOM 3182 N N . GLY A 1 398 ? 20.339 0.719 -51.603 1.00 84.75 398 GLY A N 1
ATOM 3183 C CA . GLY A 1 398 ? 19.045 0.054 -51.744 1.00 84.75 398 GLY A CA 1
ATOM 3184 C C . GLY A 1 398 ? 18.390 0.283 -53.103 1.00 84.75 398 GLY A C 1
ATOM 3185 O O . GLY A 1 398 ? 18.215 -0.660 -53.866 1.00 84.75 398 GLY A O 1
ATOM 3186 N N . GLU A 1 399 ? 18.017 1.530 -53.408 1.00 81.81 399 GLU A N 1
ATOM 3187 C CA . GLU A 1 399 ? 17.257 1.859 -54.625 1.00 81.81 399 GLU A CA 1
ATOM 3188 C C . GLU A 1 399 ? 18.122 1.821 -55.885 1.00 81.81 399 GLU A C 1
ATOM 3190 O O . GLU A 1 399 ? 17.660 1.395 -56.940 1.00 81.81 399 GLU A O 1
ATOM 3195 N N . MET A 1 400 ? 19.385 2.245 -55.780 1.00 82.19 400 MET A N 1
ATOM 3196 C CA . MET A 1 400 ? 20.305 2.267 -56.922 1.00 82.19 400 MET A CA 1
ATOM 3197 C C . MET A 1 400 ? 21.159 0.997 -57.040 1.00 82.19 400 MET A C 1
ATOM 3199 O O . MET A 1 400 ? 21.890 0.858 -58.020 1.00 82.19 400 MET A O 1
ATOM 3203 N N . GLY A 1 401 ? 21.089 0.086 -56.060 1.00 83.00 401 GLY A N 1
ATOM 3204 C CA . GLY A 1 401 ? 21.835 -1.177 -56.054 1.00 83.00 401 GLY A CA 1
ATOM 3205 C C . GLY A 1 401 ? 23.360 -1.016 -56.047 1.00 83.00 401 GLY A C 1
ATOM 3206 O O . GLY A 1 401 ? 24.071 -1.918 -56.492 1.00 83.00 401 GLY A O 1
ATOM 3207 N N . MET A 1 402 ? 23.878 0.129 -55.590 1.00 85.25 402 MET A N 1
ATOM 3208 C CA . MET A 1 402 ? 25.313 0.415 -55.613 1.00 85.25 402 MET A CA 1
ATOM 3209 C C . MET A 1 402 ? 26.032 -0.314 -54.479 1.00 85.25 402 MET A C 1
ATOM 3211 O O . MET A 1 402 ? 25.674 -0.183 -53.308 1.00 85.25 402 MET A O 1
ATOM 3215 N N . THR A 1 403 ? 27.084 -1.061 -54.814 1.00 88.75 403 THR A N 1
ATOM 3216 C CA . THR A 1 403 ? 27.925 -1.720 -53.809 1.00 88.75 403 THR A CA 1
ATOM 3217 C C . THR A 1 403 ? 28.752 -0.693 -53.036 1.00 88.75 403 THR A C 1
ATOM 3219 O O . THR A 1 403 ? 29.091 0.375 -53.548 1.00 88.75 403 THR A O 1
ATOM 3222 N N . GLN A 1 404 ? 29.123 -1.025 -51.797 1.00 87.75 404 GLN A N 1
ATOM 3223 C CA . GLN A 1 404 ? 29.951 -0.151 -50.958 1.00 87.75 404 GLN A CA 1
ATOM 3224 C C . GLN A 1 404 ? 31.265 0.243 -51.648 1.00 87.75 404 GLN A C 1
ATOM 3226 O O . GLN A 1 404 ? 31.675 1.396 -51.571 1.00 87.75 404 GLN A O 1
ATOM 3231 N N . GLU A 1 405 ? 31.883 -0.680 -52.384 1.00 86.94 405 GLU A N 1
ATOM 3232 C CA . GLU A 1 405 ? 33.122 -0.436 -53.129 1.00 86.94 405 GLU A CA 1
ATOM 3233 C C . GLU A 1 405 ? 32.952 0.623 -54.228 1.00 86.94 405 GLU A C 1
ATOM 3235 O O . GLU A 1 405 ? 33.799 1.504 -54.370 1.00 86.94 405 GLU A O 1
ATOM 3240 N N . LEU A 1 406 ? 31.836 0.598 -54.967 1.00 86.75 406 LEU A N 1
ATOM 3241 C CA . LEU A 1 406 ? 31.530 1.618 -55.976 1.00 86.75 406 LEU A CA 1
ATOM 3242 C C . LEU A 1 406 ? 31.291 2.986 -55.339 1.00 86.75 406 LEU A C 1
ATOM 3244 O O . LEU A 1 406 ? 31.777 3.998 -55.840 1.00 86.75 406 LEU A O 1
ATOM 3248 N N . ILE A 1 407 ? 30.578 3.023 -54.212 1.00 89.44 407 ILE A N 1
ATOM 3249 C CA . ILE A 1 407 ? 30.311 4.271 -53.489 1.00 89.44 407 ILE A CA 1
ATOM 3250 C C . ILE A 1 407 ? 31.622 4.879 -52.968 1.00 89.44 407 ILE A C 1
ATOM 3252 O O . ILE A 1 407 ? 31.837 6.083 -53.109 1.00 89.44 407 ILE A O 1
ATOM 3256 N N . VAL A 1 408 ? 32.527 4.056 -52.430 1.00 91.00 408 VAL A N 1
ATOM 3257 C CA . VAL A 1 408 ? 33.867 4.489 -52.004 1.00 91.00 408 VAL A CA 1
ATOM 3258 C C . VAL A 1 408 ? 34.693 4.977 -53.199 1.00 91.00 408 VAL A C 1
ATOM 3260 O O . VAL A 1 408 ? 35.312 6.034 -53.110 1.00 91.00 408 VAL A O 1
ATOM 3263 N N . GLN A 1 409 ? 34.644 4.295 -54.346 1.00 87.88 409 GLN A N 1
ATOM 3264 C CA . GLN A 1 409 ? 35.354 4.730 -55.555 1.00 87.88 409 GLN A CA 1
ATOM 3265 C C . GLN A 1 409 ? 34.836 6.082 -56.079 1.00 87.88 409 GLN A C 1
ATOM 3267 O O . GLN A 1 409 ? 35.633 6.946 -56.446 1.00 87.88 409 GLN A O 1
ATOM 3272 N N . ALA A 1 410 ? 33.518 6.305 -56.067 1.00 87.19 410 ALA A N 1
ATOM 3273 C CA . ALA A 1 410 ? 32.927 7.605 -56.390 1.00 87.19 410 ALA A CA 1
ATOM 3274 C C . ALA A 1 410 ? 33.351 8.692 -55.384 1.00 87.19 410 ALA A C 1
ATOM 3276 O O . ALA A 1 410 ? 33.561 9.845 -55.764 1.00 87.19 410 ALA A O 1
ATOM 3277 N N . ALA A 1 411 ? 33.509 8.327 -54.108 1.00 89.12 411 ALA A N 1
ATOM 3278 C CA . ALA A 1 411 ? 34.001 9.223 -53.066 1.00 89.12 411 ALA A CA 1
ATOM 3279 C C . ALA A 1 411 ? 35.456 9.645 -53.294 1.00 89.12 411 ALA A C 1
ATOM 3281 O O . ALA A 1 411 ? 35.767 10.826 -53.145 1.00 89.12 411 ALA A O 1
ATOM 3282 N N . GLU A 1 412 ? 36.325 8.736 -53.739 1.00 88.00 412 GLU A N 1
ATOM 3283 C CA . GLU A 1 412 ? 37.698 9.077 -54.134 1.00 88.00 412 GLU A CA 1
ATOM 3284 C C . GLU A 1 412 ? 37.732 10.089 -55.287 1.00 88.00 412 GLU A C 1
ATOM 3286 O O . GLU A 1 412 ? 38.513 11.040 -55.248 1.00 88.00 412 GLU A O 1
ATOM 3291 N N . TYR A 1 413 ? 36.851 9.942 -56.283 1.00 85.25 413 TYR A N 1
ATOM 3292 C CA . TYR A 1 413 ? 36.740 10.888 -57.404 1.00 85.25 413 TYR A CA 1
ATOM 3293 C C . TYR A 1 413 ? 36.157 12.243 -57.004 1.00 85.25 413 TYR A C 1
ATOM 3295 O O . TYR A 1 413 ? 36.386 13.244 -57.680 1.00 85.25 413 TYR A O 1
ATOM 3303 N N . ALA A 1 414 ? 35.429 12.295 -55.890 1.00 86.12 414 ALA A N 1
ATOM 3304 C CA . ALA A 1 414 ? 34.908 13.528 -55.320 1.00 86.12 414 ALA A CA 1
ATOM 3305 C C . ALA A 1 414 ? 35.892 14.228 -54.362 1.00 86.12 414 ALA A C 1
ATOM 3307 O O . ALA A 1 414 ? 35.539 15.250 -53.761 1.00 86.12 414 ALA A O 1
ATOM 3308 N N . ARG A 1 415 ? 37.117 13.707 -54.202 1.00 86.69 415 ARG A N 1
ATOM 3309 C CA . ARG A 1 415 ? 38.124 14.277 -53.302 1.00 86.69 415 ARG A CA 1
ATOM 3310 C C . ARG A 1 415 ? 38.486 15.709 -53.704 1.00 86.69 415 ARG A C 1
ATOM 3312 O O . ARG A 1 415 ? 38.797 15.991 -54.856 1.00 86.69 415 ARG A O 1
ATOM 3319 N N . GLY A 1 416 ? 38.465 16.617 -52.728 1.00 77.62 416 GLY A N 1
ATOM 3320 C CA . GLY A 1 416 ? 38.755 18.042 -52.936 1.00 77.62 416 GLY A CA 1
ATOM 3321 C C . GLY A 1 416 ? 37.585 18.868 -53.487 1.00 77.62 416 GLY A C 1
ATOM 3322 O O . GLY A 1 416 ? 37.736 20.072 -53.686 1.00 77.62 416 GLY A O 1
ATOM 3323 N N . ALA A 1 417 ? 36.410 18.267 -53.710 1.00 81.12 417 ALA A N 1
ATOM 3324 C CA . ALA A 1 417 ? 35.207 19.015 -54.063 1.00 81.12 417 ALA A CA 1
ATOM 3325 C C . ALA A 1 417 ? 34.671 19.821 -52.864 1.00 81.12 417 ALA A C 1
ATOM 3327 O O . ALA A 1 417 ? 34.719 19.368 -51.724 1.00 81.12 417 ALA A O 1
ATOM 3328 N N . GLY A 1 418 ? 34.069 20.990 -53.117 1.00 78.50 418 GLY A N 1
ATOM 3329 C CA . GLY A 1 418 ? 33.442 21.803 -52.061 1.00 78.50 418 GLY A CA 1
ATOM 3330 C C . GLY A 1 418 ? 32.192 21.166 -51.433 1.00 78.50 418 GLY A C 1
ATOM 3331 O O . GLY A 1 418 ? 31.781 21.539 -50.339 1.00 78.50 418 GLY A O 1
ATOM 3332 N N . SER A 1 419 ? 31.567 20.192 -52.102 1.00 84.44 419 SER A N 1
ATOM 3333 C CA . SER A 1 419 ? 30.422 19.433 -51.571 1.00 84.44 419 SER A CA 1
ATOM 3334 C C . SER A 1 419 ? 30.493 17.957 -51.986 1.00 84.44 419 SER A C 1
ATOM 3336 O O . SER A 1 419 ? 29.766 17.534 -52.890 1.00 84.44 419 SER A O 1
ATOM 3338 N N . PRO A 1 420 ? 31.360 17.154 -51.340 1.00 84.56 420 PRO A N 1
ATOM 3339 C CA . PRO A 1 420 ? 31.666 15.796 -51.794 1.00 84.56 420 PRO A CA 1
ATOM 3340 C C . PRO A 1 420 ? 30.453 14.861 -51.830 1.00 84.56 420 PRO A C 1
ATOM 3342 O O . PRO A 1 420 ? 30.262 14.171 -52.823 1.00 84.56 420 PRO A O 1
ATOM 3345 N N . MET A 1 421 ? 29.559 14.910 -50.834 1.00 86.62 421 MET A N 1
ATOM 3346 C CA . MET A 1 421 ? 28.354 14.057 -50.799 1.00 86.62 421 MET A CA 1
ATOM 3347 C C . MET A 1 421 ? 27.406 14.292 -51.986 1.00 86.62 421 MET A C 1
ATOM 3349 O O . MET A 1 421 ? 26.853 13.343 -52.541 1.00 86.62 421 MET A O 1
ATOM 3353 N N . MET A 1 422 ? 27.250 15.547 -52.417 1.00 86.50 422 MET A N 1
ATOM 3354 C CA . MET A 1 422 ? 26.429 15.893 -53.585 1.00 86.50 422 MET A CA 1
ATOM 3355 C C . MET A 1 422 ? 27.062 15.399 -54.888 1.00 86.50 422 MET A C 1
ATOM 3357 O O . MET A 1 422 ? 26.357 14.923 -55.779 1.00 86.50 422 MET A O 1
ATOM 3361 N N . LEU A 1 423 ? 28.390 15.508 -55.000 1.00 86.50 423 LEU A N 1
ATOM 3362 C CA . LEU A 1 423 ? 29.127 15.059 -56.177 1.00 86.50 423 LEU A CA 1
ATOM 3363 C C . LEU A 1 423 ? 29.118 13.530 -56.293 1.00 86.50 423 LEU A C 1
ATOM 3365 O O . LEU A 1 423 ? 28.844 13.021 -57.376 1.00 86.50 423 LEU A O 1
ATOM 3369 N N . ILE A 1 424 ? 29.299 12.813 -55.179 1.00 87.56 424 ILE A N 1
ATOM 3370 C CA . ILE A 1 424 ? 29.152 11.350 -55.109 1.00 87.56 424 ILE A CA 1
ATOM 3371 C C . ILE A 1 424 ? 27.769 10.939 -55.618 1.00 87.56 424 ILE A C 1
ATOM 3373 O O . ILE A 1 424 ? 27.661 10.137 -56.541 1.00 87.56 424 ILE A O 1
ATOM 3377 N N . GLY A 1 425 ? 26.704 11.561 -55.104 1.00 87.88 425 GLY A N 1
ATOM 3378 C CA . GLY A 1 425 ? 25.341 11.274 -55.556 1.00 87.88 425 GLY A CA 1
ATOM 3379 C C . GLY A 1 425 ? 25.087 11.608 -57.033 1.00 87.88 425 GLY A C 1
ATOM 3380 O O . GLY A 1 425 ? 24.192 11.036 -57.653 1.00 87.88 425 GLY A O 1
ATOM 3381 N N . ARG A 1 426 ? 25.846 12.528 -57.641 1.00 87.38 426 ARG A N 1
ATOM 3382 C CA . ARG A 1 426 ? 25.789 12.774 -59.090 1.00 87.38 426 ARG A CA 1
ATOM 3383 C C . ARG A 1 426 ? 26.486 11.659 -59.869 1.00 87.38 426 ARG A C 1
ATOM 3385 O O . ARG A 1 426 ? 25.848 11.084 -60.741 1.00 87.38 426 ARG A O 1
ATOM 3392 N N . ILE A 1 427 ? 27.723 11.323 -59.500 1.00 85.75 427 ILE A N 1
ATOM 3393 C CA . ILE A 1 427 ? 28.516 10.260 -60.136 1.00 85.75 427 ILE A CA 1
ATOM 3394 C C . ILE A 1 427 ? 27.750 8.933 -60.104 1.00 85.75 427 ILE A C 1
ATOM 3396 O O . ILE A 1 427 ? 27.562 8.299 -61.137 1.00 85.75 427 ILE A O 1
ATOM 3400 N N . LEU A 1 428 ? 27.205 8.558 -58.944 1.00 88.19 428 LEU A N 1
ATOM 3401 C CA . LEU A 1 428 ? 26.434 7.321 -58.801 1.00 88.19 428 LEU A CA 1
ATOM 3402 C C . LEU A 1 428 ? 25.162 7.317 -59.659 1.00 88.19 428 LEU A C 1
ATOM 3404 O O . LEU A 1 428 ? 24.783 6.273 -60.185 1.00 88.19 428 LEU A O 1
ATOM 3408 N N . ARG A 1 429 ? 24.486 8.462 -59.831 1.00 87.56 429 ARG A N 1
ATOM 3409 C CA . ARG A 1 429 ? 23.303 8.549 -60.709 1.00 87.56 429 ARG A CA 1
ATOM 3410 C C . ARG A 1 429 ? 23.678 8.386 -62.175 1.00 87.56 429 ARG A C 1
ATOM 3412 O O . ARG A 1 429 ? 22.939 7.734 -62.910 1.00 87.56 429 ARG A O 1
ATOM 3419 N N . ASP A 1 430 ? 24.803 8.956 -62.584 1.00 85.56 430 ASP A N 1
ATOM 3420 C CA . ASP A 1 430 ? 25.308 8.825 -63.947 1.00 85.56 430 ASP A CA 1
ATOM 3421 C C . ASP A 1 430 ? 25.734 7.366 -64.223 1.00 85.56 430 ASP A C 1
ATOM 3423 O O . ASP A 1 430 ? 25.326 6.796 -65.235 1.00 85.56 430 ASP A O 1
ATOM 3427 N N . TRP A 1 431 ? 26.396 6.699 -63.268 1.00 86.25 431 TRP A N 1
ATOM 3428 C CA . TRP A 1 431 ? 26.724 5.266 -63.344 1.00 86.25 431 TRP A CA 1
ATOM 3429 C C . TRP A 1 431 ? 25.493 4.361 -63.365 1.00 86.25 431 TRP A C 1
ATOM 3431 O O . TRP A 1 431 ? 25.423 3.439 -64.177 1.00 86.25 431 TRP A O 1
ATOM 3441 N N . SER A 1 432 ? 24.491 4.652 -62.533 1.00 86.12 432 SER A N 1
ATOM 3442 C CA . SER A 1 432 ? 23.223 3.914 -62.513 1.00 86.12 432 SER A CA 1
ATOM 3443 C C . SER A 1 432 ? 22.493 4.016 -63.859 1.00 86.12 432 SER A C 1
ATOM 3445 O O . SER A 1 432 ? 22.033 3.006 -64.387 1.00 86.12 432 SER A O 1
ATOM 3447 N N . ARG A 1 433 ? 22.458 5.209 -64.473 1.00 84.88 433 ARG A N 1
ATOM 3448 C CA . ARG A 1 433 ? 21.882 5.421 -65.816 1.00 84.88 433 ARG A CA 1
ATOM 3449 C C . ARG A 1 433 ? 22.663 4.715 -66.920 1.00 84.88 433 ARG A C 1
ATOM 3451 O O . ARG A 1 433 ? 22.059 4.268 -67.890 1.00 84.88 433 ARG A O 1
ATOM 3458 N N . ALA A 1 434 ? 23.983 4.629 -66.781 1.00 82.88 434 ALA A N 1
ATOM 3459 C CA . ALA A 1 434 ? 24.860 3.940 -67.722 1.00 82.88 434 ALA A CA 1
ATOM 3460 C C . ALA A 1 434 ? 24.882 2.409 -67.532 1.00 82.88 434 ALA A C 1
ATOM 3462 O O . ALA A 1 434 ? 25.501 1.712 -68.332 1.00 82.88 434 ALA A O 1
ATOM 3463 N N . GLY A 1 435 ? 24.221 1.875 -66.496 1.00 81.12 435 GLY A N 1
ATOM 3464 C CA . GLY A 1 435 ? 24.227 0.443 -66.179 1.00 81.12 435 GLY A CA 1
ATOM 3465 C C . GLY A 1 435 ? 25.568 -0.068 -65.640 1.00 81.12 435 GLY A C 1
ATOM 3466 O O . GLY A 1 435 ? 25.858 -1.258 -65.742 1.00 81.12 435 GLY A O 1
ATOM 3467 N N . ILE A 1 436 ? 26.404 0.817 -65.091 1.00 80.25 436 ILE A N 1
ATOM 3468 C CA . ILE A 1 436 ? 27.720 0.473 -64.546 1.00 80.25 436 ILE A CA 1
ATOM 3469 C C . ILE A 1 436 ? 27.542 -0.086 -63.133 1.00 80.25 436 ILE A C 1
ATOM 3471 O O . ILE A 1 436 ? 27.120 0.625 -62.224 1.00 80.25 436 ILE A O 1
ATOM 3475 N N . SER A 1 437 ? 27.893 -1.360 -62.948 1.00 76.12 437 SER A N 1
ATOM 3476 C CA . SER A 1 437 ? 27.756 -2.074 -61.670 1.00 76.12 437 SER A CA 1
ATOM 3477 C C . SER A 1 437 ? 29.042 -2.768 -61.205 1.00 76.12 437 SER A C 1
ATOM 3479 O O . SER A 1 437 ? 29.013 -3.532 -60.242 1.00 76.12 437 SER A O 1
ATOM 3481 N N . THR A 1 438 ? 30.174 -2.537 -61.879 1.00 81.75 438 THR A N 1
ATOM 3482 C CA . THR A 1 438 ? 31.476 -3.137 -61.542 1.00 81.75 438 THR A CA 1
ATOM 3483 C C . THR A 1 438 ? 32.556 -2.071 -61.383 1.00 81.75 438 THR A C 1
ATOM 3485 O O . THR A 1 438 ? 32.531 -1.030 -62.044 1.00 81.75 438 THR A O 1
ATOM 3488 N N . LEU A 1 439 ? 33.526 -2.337 -60.503 1.00 77.44 439 LEU A N 1
ATOM 3489 C CA . LEU A 1 439 ? 34.618 -1.410 -60.185 1.00 77.44 439 LEU A CA 1
ATOM 3490 C C . LEU A 1 439 ? 35.468 -1.064 -61.420 1.00 77.44 439 LEU A C 1
ATOM 3492 O O . LEU A 1 439 ? 35.891 0.076 -61.602 1.00 77.44 439 LEU A O 1
ATOM 3496 N N . GLU A 1 440 ? 35.709 -2.050 -62.283 1.00 75.62 440 GLU A N 1
ATOM 3497 C CA . GLU A 1 440 ? 36.515 -1.889 -63.496 1.00 75.62 440 GLU A CA 1
ATOM 3498 C C . GLU A 1 440 ? 35.825 -0.991 -64.527 1.00 75.62 440 GLU A C 1
ATOM 3500 O O . GLU A 1 440 ? 36.463 -0.095 -65.080 1.00 75.62 440 GLU A O 1
ATOM 3505 N N . ALA A 1 441 ? 34.516 -1.167 -64.732 1.00 77.31 441 ALA A N 1
ATOM 3506 C CA . ALA A 1 441 ? 33.742 -0.335 -65.650 1.00 77.31 441 ALA A CA 1
ATOM 3507 C C . ALA A 1 441 ? 33.639 1.119 -65.155 1.00 77.31 441 ALA A C 1
ATOM 3509 O O . ALA A 1 441 ? 33.756 2.046 -65.954 1.00 77.31 441 ALA A O 1
ATOM 3510 N N . ALA A 1 442 ? 33.512 1.327 -63.840 1.00 77.94 442 ALA A N 1
ATOM 3511 C CA . ALA A 1 442 ? 33.526 2.660 -63.237 1.00 77.94 442 ALA A CA 1
ATOM 3512 C C . ALA A 1 442 ? 34.873 3.383 -63.438 1.00 77.94 442 ALA A C 1
ATOM 3514 O O . ALA A 1 442 ? 34.905 4.572 -63.757 1.00 77.94 442 ALA A O 1
ATOM 3515 N N . ARG A 1 443 ? 35.997 2.663 -63.310 1.00 76.94 443 ARG A N 1
ATOM 3516 C CA . ARG A 1 443 ? 37.342 3.215 -63.555 1.00 76.94 443 ARG A CA 1
ATOM 3517 C C . ARG A 1 443 ? 37.561 3.581 -65.022 1.00 76.94 443 ARG A C 1
ATOM 3519 O O . ARG A 1 443 ? 38.078 4.659 -65.300 1.00 76.94 443 ARG A O 1
ATOM 3526 N N . GLN A 1 444 ? 37.143 2.716 -65.946 1.00 76.12 444 GLN A N 1
ATOM 3527 C CA . GLN A 1 444 ? 37.271 2.958 -67.387 1.00 76.12 444 GLN A CA 1
ATOM 3528 C C . GLN A 1 444 ? 36.411 4.138 -67.862 1.00 76.12 444 GLN A C 1
ATOM 3530 O O . GLN A 1 444 ? 36.863 4.939 -68.684 1.00 76.12 444 GLN A O 1
ATOM 3535 N N . GLU A 1 445 ? 35.189 4.277 -67.341 1.00 78.50 445 GLU A N 1
ATOM 3536 C CA . GLU A 1 445 ? 34.312 5.411 -67.650 1.00 78.50 445 GLU A CA 1
ATOM 3537 C C . GLU A 1 445 ? 34.891 6.725 -67.114 1.00 78.50 445 GLU A C 1
ATOM 3539 O O . GLU A 1 445 ? 34.953 7.712 -67.851 1.00 78.50 445 GLU A O 1
ATOM 3544 N N . HIS A 1 446 ? 35.435 6.717 -65.895 1.00 74.31 446 HIS A N 1
ATOM 3545 C CA . HIS A 1 446 ? 36.104 7.881 -65.324 1.00 74.31 446 HIS A CA 1
ATOM 3546 C C . HIS A 1 446 ? 37.370 8.279 -66.098 1.00 74.31 446 HIS A C 1
ATOM 3548 O O . HIS A 1 446 ? 37.582 9.460 -66.376 1.00 74.31 446 HIS A O 1
ATOM 3554 N N . GLU A 1 447 ? 38.196 7.309 -66.496 1.00 72.38 447 GLU A N 1
ATOM 3555 C CA . GLU A 1 447 ? 39.385 7.550 -67.318 1.00 72.38 447 GLU A CA 1
ATOM 3556 C C . GLU A 1 447 ? 39.005 8.129 -68.690 1.00 72.38 447 GLU A C 1
ATOM 3558 O O . GLU A 1 447 ? 39.585 9.123 -69.131 1.00 72.38 447 GLU A O 1
ATOM 3563 N N . SER A 1 448 ? 37.953 7.592 -69.315 1.00 72.06 448 SER A N 1
ATOM 3564 C CA . SER A 1 448 ? 37.391 8.114 -70.567 1.00 72.06 448 SER A CA 1
ATOM 3565 C C . SER A 1 448 ? 36.836 9.536 -70.401 1.00 72.06 448 SER A C 1
ATOM 3567 O O . SER A 1 448 ? 37.013 10.388 -71.275 1.00 72.06 448 SER A O 1
ATOM 3569 N N . HIS A 1 449 ? 36.206 9.834 -69.263 1.00 74.12 449 HIS A N 1
ATOM 3570 C CA . HIS A 1 449 ? 35.687 11.159 -68.932 1.00 74.12 449 HIS A CA 1
ATOM 3571 C C . HIS A 1 449 ? 36.813 12.181 -68.689 1.00 74.12 449 HIS A C 1
ATOM 3573 O O . HIS A 1 449 ? 36.749 13.295 -69.214 1.00 74.12 449 HIS A O 1
ATOM 3579 N N . ILE A 1 450 ? 37.883 11.807 -67.971 1.00 70.44 450 ILE A N 1
ATOM 3580 C CA . ILE A 1 450 ? 39.084 12.645 -67.802 1.00 70.44 450 ILE A CA 1
ATOM 3581 C C . ILE A 1 450 ? 39.742 12.919 -69.159 1.00 70.44 450 ILE A C 1
ATOM 3583 O O . ILE A 1 450 ? 40.064 14.071 -69.455 1.00 70.44 450 ILE A O 1
ATOM 3587 N N . GLN A 1 451 ? 39.905 11.900 -70.008 1.00 67.38 451 GLN A N 1
ATOM 3588 C CA . GLN A 1 451 ? 40.466 12.063 -71.354 1.00 67.38 451 GLN A CA 1
ATOM 3589 C C . GLN A 1 451 ? 39.585 12.969 -72.233 1.00 67.38 451 GLN A C 1
ATOM 3591 O O . GLN A 1 451 ? 40.103 13.818 -72.960 1.00 67.38 451 GLN A O 1
ATOM 3596 N N . GLY A 1 452 ? 38.257 12.873 -72.115 1.00 63.56 452 GLY A N 1
ATOM 3597 C CA . GLY A 1 452 ? 37.306 13.755 -72.797 1.00 63.56 452 GLY A CA 1
ATOM 3598 C C . GLY A 1 452 ? 37.342 15.211 -72.311 1.00 63.56 452 GLY A C 1
ATOM 3599 O O . GLY A 1 452 ? 37.206 16.130 -73.121 1.00 63.56 452 GLY A O 1
ATOM 3600 N N . ILE A 1 453 ? 37.569 15.449 -71.013 1.00 63.09 453 ILE A N 1
ATOM 3601 C CA . ILE A 1 453 ? 37.802 16.795 -70.459 1.00 63.09 453 ILE A CA 1
ATOM 3602 C C . ILE A 1 453 ? 39.147 17.349 -70.940 1.00 63.09 453 ILE A C 1
ATOM 3604 O O . ILE A 1 453 ? 39.210 18.504 -71.361 1.00 63.09 453 ILE A O 1
ATOM 3608 N N . ALA A 1 454 ? 40.203 16.532 -70.941 1.00 57.16 454 ALA A N 1
ATOM 3609 C CA . ALA A 1 454 ? 41.527 16.928 -71.420 1.00 57.16 454 ALA A CA 1
ATOM 3610 C C . ALA A 1 454 ? 41.517 17.314 -72.912 1.00 57.16 454 ALA A C 1
ATOM 3612 O O . ALA A 1 454 ? 42.226 18.233 -73.312 1.00 57.16 454 ALA A O 1
ATOM 3613 N N . GLN A 1 455 ? 40.667 16.676 -73.725 1.00 55.28 455 GLN A N 1
ATOM 3614 C CA . GLN A 1 455 ? 40.467 17.020 -75.139 1.00 55.28 455 GLN A CA 1
ATOM 3615 C C . GLN A 1 455 ? 39.556 18.243 -75.364 1.00 55.28 455 GLN A C 1
ATOM 3617 O O . GLN A 1 455 ? 39.650 18.886 -76.408 1.00 55.28 455 GLN A O 1
ATOM 3622 N N . LYS A 1 456 ? 38.680 18.585 -74.406 1.00 51.38 456 LYS A N 1
ATOM 3623 C CA . LYS A 1 456 ? 37.775 19.752 -74.465 1.00 51.38 456 LYS A CA 1
ATOM 3624 C C . LYS A 1 456 ? 38.308 21.000 -73.753 1.00 51.38 456 LYS A C 1
ATOM 3626 O O . LYS A 1 456 ? 37.635 22.030 -73.789 1.00 51.38 456 LYS A O 1
ATOM 3631 N N . ALA A 1 457 ? 39.478 20.937 -73.118 1.00 33.59 457 ALA A N 1
ATOM 3632 C CA . ALA A 1 457 ? 40.109 22.097 -72.498 1.00 33.59 457 ALA A CA 1
ATOM 3633 C C . ALA A 1 457 ? 40.452 23.153 -73.575 1.00 33.59 457 ALA A C 1
ATOM 3635 O O . ALA A 1 457 ? 41.260 22.874 -74.464 1.00 33.59 457 ALA A O 1
ATOM 3636 N N . PRO A 1 458 ? 39.860 24.363 -73.544 1.00 41.44 458 PRO A N 1
ATOM 3637 C CA . PRO A 1 458 ? 40.230 25.414 -74.479 1.00 41.44 458 PRO A CA 1
ATOM 3638 C C . PRO A 1 458 ? 41.666 25.873 -74.196 1.00 41.44 458 PRO A C 1
ATOM 3640 O O . PRO A 1 458 ? 42.040 26.117 -73.048 1.00 41.44 458 PRO A O 1
ATOM 3643 N N . VAL A 1 459 ? 42.463 26.023 -75.256 1.00 39.69 459 VAL A N 1
ATOM 3644 C CA . VAL A 1 459 ? 43.765 26.700 -75.212 1.00 39.69 459 VAL A CA 1
ATOM 3645 C C . VAL A 1 459 ? 43.548 28.106 -74.643 1.00 39.69 459 VAL A C 1
ATOM 3647 O O . VAL A 1 459 ? 42.901 28.950 -75.261 1.00 39.69 459 VAL A O 1
ATOM 3650 N N . LEU A 1 460 ? 44.068 28.353 -73.443 1.00 40.19 460 LEU A N 1
ATOM 3651 C CA . LEU A 1 460 ? 44.048 29.654 -72.782 1.00 40.19 460 LEU A CA 1
ATOM 3652 C C . LEU A 1 460 ? 44.841 30.686 -73.610 1.00 40.19 460 LEU A C 1
ATOM 3654 O O . LEU A 1 460 ? 46.069 30.716 -73.569 1.00 40.19 460 LEU A O 1
ATOM 3658 N N . GLN A 1 461 ? 44.149 31.591 -74.314 1.00 42.78 461 GLN A N 1
ATOM 3659 C CA . GLN A 1 461 ? 44.703 32.900 -74.689 1.00 42.78 461 GLN A CA 1
ATOM 3660 C C . GLN A 1 461 ? 44.741 33.809 -73.447 1.00 42.78 461 GLN A C 1
ATOM 3662 O O . GLN A 1 461 ? 43.975 34.760 -73.308 1.00 42.78 461 GLN A O 1
ATOM 3667 N N . THR A 1 462 ? 45.646 33.522 -72.516 1.00 43.91 462 THR A N 1
ATOM 3668 C CA . THR A 1 462 ? 46.021 34.434 -71.424 1.00 43.91 462 THR A CA 1
ATOM 3669 C C . THR A 1 462 ? 47.427 34.952 -71.674 1.00 43.91 462 THR A C 1
ATOM 3671 O O . THR A 1 462 ? 48.393 34.427 -71.137 1.00 43.91 462 THR A O 1
ATOM 3674 N N . ALA A 1 463 ? 47.540 35.993 -72.501 1.00 40.84 463 ALA A N 1
ATOM 3675 C CA . ALA A 1 463 ? 48.773 36.776 -72.627 1.00 40.84 463 ALA A CA 1
ATOM 3676 C C . ALA A 1 463 ? 48.548 38.298 -72.741 1.00 40.84 463 ALA A C 1
ATOM 3678 O O . ALA A 1 463 ? 49.504 39.029 -72.957 1.00 40.84 463 ALA A O 1
ATOM 3679 N N . GLN A 1 464 ? 47.321 38.819 -72.582 1.00 45.19 464 GLN A N 1
ATOM 3680 C CA . GLN A 1 464 ? 47.063 40.265 -72.764 1.00 45.19 464 GLN A CA 1
ATOM 3681 C C . GLN A 1 464 ? 46.232 40.959 -71.671 1.00 45.19 464 GLN A C 1
ATOM 3683 O O . GLN A 1 464 ? 45.821 42.100 -71.855 1.00 45.19 464 GLN A O 1
ATOM 3688 N N . LYS A 1 465 ? 45.999 40.340 -70.504 1.00 42.78 465 LYS A N 1
ATOM 3689 C CA . LYS A 1 465 ? 45.259 41.004 -69.403 1.00 42.78 465 LYS A CA 1
ATOM 3690 C C . LYS A 1 465 ? 45.885 40.909 -68.007 1.00 42.78 465 LYS A C 1
ATOM 3692 O O . LYS A 1 465 ? 45.250 41.322 -67.045 1.00 42.78 465 LYS A O 1
ATOM 3697 N N . GLN A 1 466 ? 47.126 40.437 -67.880 1.00 41.78 466 GLN A N 1
ATOM 3698 C CA . GLN A 1 466 ? 47.875 40.534 -66.614 1.00 41.78 466 GLN A CA 1
ATOM 3699 C C . GLN A 1 466 ? 48.710 41.821 -66.494 1.00 41.78 466 GLN A C 1
ATOM 3701 O O . GLN A 1 466 ? 49.128 42.168 -65.396 1.00 41.78 466 GLN A O 1
ATOM 3706 N N . ASP A 1 467 ? 48.857 42.591 -67.576 1.00 44.06 467 ASP A N 1
ATOM 3707 C CA . ASP A 1 467 ? 49.703 43.796 -67.602 1.00 44.06 467 ASP A CA 1
ATOM 3708 C C . ASP A 1 467 ? 48.958 45.106 -67.245 1.00 44.06 467 ASP A C 1
ATOM 3710 O O . ASP A 1 467 ? 49.514 46.200 -67.302 1.00 44.06 467 ASP A O 1
ATOM 3714 N N . ALA A 1 468 ? 47.679 45.021 -66.854 1.00 44.62 468 ALA A N 1
ATOM 3715 C CA . ALA A 1 468 ? 46.840 46.189 -66.547 1.00 44.62 468 ALA A CA 1
ATOM 3716 C C . ALA A 1 468 ? 46.470 46.346 -65.058 1.00 44.62 468 ALA A C 1
ATOM 3718 O O . ALA A 1 468 ? 45.808 47.316 -64.702 1.00 44.62 468 ALA A O 1
ATOM 3719 N N . MET A 1 469 ? 46.902 45.436 -64.173 1.00 40.41 469 MET A N 1
ATOM 3720 C CA . MET A 1 469 ? 46.553 45.465 -62.738 1.00 40.41 469 MET A CA 1
ATOM 3721 C C . MET A 1 469 ? 47.742 45.769 -61.804 1.00 40.41 469 MET A C 1
ATOM 3723 O O . MET A 1 469 ? 47.611 45.691 -60.587 1.00 40.41 469 MET A O 1
ATOM 3727 N N . LEU A 1 470 ? 48.894 46.163 -62.364 1.00 51.69 470 LEU A N 1
ATOM 3728 C CA . LEU A 1 470 ? 50.098 46.592 -61.628 1.00 51.69 470 LEU A CA 1
ATOM 3729 C C . LEU A 1 470 ? 50.248 48.127 -61.529 1.00 51.69 470 LEU A C 1
ATOM 3731 O O . LEU A 1 470 ? 51.323 48.623 -61.205 1.00 51.69 470 LEU A O 1
ATOM 3735 N N . ARG A 1 471 ? 49.181 48.899 -61.783 1.00 50.94 471 ARG A N 1
ATOM 3736 C CA . ARG A 1 471 ? 49.195 50.378 -61.746 1.00 50.94 471 ARG A CA 1
ATOM 3737 C C . ARG A 1 471 ? 48.318 51.003 -60.650 1.00 50.94 471 ARG A C 1
ATOM 3739 O O . ARG A 1 471 ? 47.692 52.023 -60.896 1.00 50.94 471 ARG A O 1
ATOM 3746 N N . TYR A 1 472 ? 48.287 50.427 -59.450 1.00 51.06 472 TYR A N 1
ATOM 3747 C CA . TYR A 1 472 ? 47.698 51.092 -58.278 1.00 51.06 472 TYR A CA 1
ATOM 3748 C C . TYR A 1 472 ? 48.654 51.012 -57.088 1.00 51.06 472 TYR A C 1
ATOM 3750 O O . TYR A 1 472 ? 49.217 49.951 -56.794 1.00 51.06 472 TYR A O 1
ATOM 3758 N N . THR A 1 473 ? 48.881 52.149 -56.430 1.00 64.19 473 THR A N 1
ATOM 3759 C CA . THR A 1 473 ? 49.833 52.250 -55.319 1.00 64.19 473 THR A CA 1
ATOM 3760 C C . THR A 1 473 ? 49.222 51.683 -54.026 1.00 64.19 473 THR A C 1
ATOM 3762 O O . THR A 1 473 ? 48.006 51.509 -53.918 1.00 64.19 473 THR A O 1
ATOM 3765 N N . PRO A 1 474 ? 50.044 51.318 -53.023 1.00 52.44 474 PRO A N 1
ATOM 3766 C CA . PRO A 1 474 ? 49.574 50.679 -51.788 1.00 52.44 474 PRO A CA 1
ATOM 3767 C C . PRO A 1 474 ? 48.535 51.482 -50.984 1.00 52.44 474 PRO A C 1
ATOM 3769 O O . PRO A 1 474 ? 47.797 50.885 -50.202 1.00 52.44 474 PRO A O 1
ATOM 3772 N N . GLU A 1 475 ? 48.446 52.800 -51.180 1.00 54.16 475 GLU A N 1
ATOM 3773 C CA . GLU A 1 475 ? 47.518 53.676 -50.453 1.00 54.16 475 GLU A CA 1
ATOM 3774 C C . GLU A 1 475 ? 46.077 53.597 -50.987 1.00 54.16 475 GLU A C 1
ATOM 3776 O O . GLU A 1 475 ? 45.132 53.619 -50.200 1.00 54.16 475 GLU A O 1
ATOM 3781 N N . GLU A 1 476 ? 45.875 53.345 -52.284 1.00 54.31 476 GLU A N 1
ATOM 3782 C CA . GLU A 1 476 ? 44.533 53.207 -52.882 1.00 54.31 476 GLU A CA 1
ATOM 3783 C C . GLU A 1 476 ? 43.865 51.856 -52.552 1.00 54.31 476 GLU A C 1
ATOM 3785 O O . GLU A 1 476 ? 42.641 51.724 -52.596 1.00 54.31 476 GLU A O 1
ATOM 3790 N N . ARG A 1 477 ? 44.645 50.855 -52.112 1.00 52.16 477 ARG A N 1
ATOM 3791 C CA . ARG A 1 477 ? 44.121 49.577 -51.586 1.00 52.16 477 ARG A CA 1
ATOM 3792 C C . ARG A 1 477 ? 43.600 49.663 -50.146 1.00 52.16 477 ARG A C 1
ATOM 3794 O O . ARG A 1 477 ? 42.856 48.781 -49.729 1.00 52.16 477 ARG A O 1
ATOM 3801 N N . ARG A 1 478 ? 43.954 50.705 -49.382 1.00 50.06 478 ARG A N 1
ATOM 3802 C CA . ARG A 1 478 ? 43.469 50.892 -47.998 1.00 50.06 478 ARG A CA 1
ATOM 3803 C C . ARG A 1 478 ? 42.104 51.582 -47.913 1.00 50.06 478 ARG A C 1
ATOM 3805 O O . ARG A 1 478 ? 41.395 51.363 -46.937 1.00 50.06 478 ARG A O 1
ATOM 3812 N N . ALA A 1 479 ? 41.696 52.341 -48.930 1.00 49.38 479 ALA A N 1
ATOM 3813 C CA . ALA A 1 479 ? 40.400 53.031 -48.943 1.00 49.38 479 ALA A CA 1
ATOM 3814 C C . ALA A 1 479 ? 39.208 52.110 -49.283 1.00 49.38 479 ALA A C 1
ATOM 3816 O O . ALA A 1 479 ? 38.085 52.384 -48.874 1.00 49.38 479 ALA A O 1
ATOM 3817 N N . THR A 1 480 ? 39.435 50.988 -49.972 1.00 48.22 480 THR A N 1
ATOM 3818 C CA . THR A 1 480 ? 38.375 50.028 -50.340 1.00 48.22 480 THR A CA 1
ATOM 3819 C C . THR A 1 480 ? 38.053 49.012 -49.240 1.00 48.22 480 THR A C 1
ATOM 3821 O O . THR A 1 480 ? 36.943 48.491 -49.209 1.00 48.22 480 THR A O 1
ATOM 3824 N N . TYR A 1 481 ? 38.963 48.784 -48.287 1.00 41.97 481 TYR A N 1
ATOM 3825 C CA . TYR A 1 481 ? 38.731 47.902 -47.130 1.00 41.97 481 TYR A CA 1
ATOM 3826 C C . TYR A 1 481 ? 38.080 48.603 -45.921 1.00 41.97 481 TYR A C 1
ATOM 3828 O O . TYR A 1 481 ? 37.560 47.926 -45.040 1.00 41.97 481 TYR A O 1
ATOM 3836 N N . SER A 1 482 ? 38.059 49.941 -45.873 1.00 44.25 482 SER A N 1
ATOM 3837 C CA . SER A 1 482 ? 37.491 50.712 -44.749 1.00 44.25 482 SER A CA 1
ATOM 3838 C C . SER A 1 482 ? 35.994 51.033 -44.892 1.00 44.25 482 SER A C 1
ATOM 3840 O O . SER A 1 482 ? 35.411 51.589 -43.965 1.00 44.25 482 SER A O 1
ATOM 3842 N N . ALA A 1 483 ? 35.361 50.703 -46.023 1.00 44.66 483 ALA A N 1
ATOM 3843 C CA . ALA A 1 483 ? 33.940 50.984 -46.275 1.00 44.66 483 ALA A CA 1
ATOM 3844 C C . ALA A 1 483 ? 33.018 49.759 -46.093 1.00 44.66 483 ALA A C 1
ATOM 3846 O O . ALA A 1 483 ? 31.820 49.865 -46.323 1.00 44.66 483 ALA A O 1
ATOM 3847 N N . ALA A 1 484 ? 33.559 48.603 -45.688 1.00 43.47 484 ALA A N 1
ATOM 3848 C CA . ALA A 1 484 ? 32.809 47.345 -45.564 1.00 43.47 484 ALA A CA 1
ATOM 3849 C C . ALA A 1 484 ? 32.713 46.805 -44.121 1.00 43.47 484 ALA A C 1
ATOM 3851 O O . ALA A 1 484 ? 32.224 45.698 -43.917 1.00 43.47 484 ALA A O 1
ATOM 3852 N N . VAL A 1 485 ? 33.178 47.564 -43.120 1.00 45.16 485 VAL A N 1
ATOM 3853 C CA . VAL A 1 485 ? 33.134 47.169 -41.700 1.00 45.16 485 VAL A CA 1
ATOM 3854 C C . VAL A 1 485 ? 32.631 48.327 -40.836 1.00 45.16 485 VAL A C 1
ATOM 3856 O O . VAL A 1 485 ? 33.339 48.783 -39.953 1.00 45.16 485 VAL A O 1
ATOM 3859 N N . VAL A 1 486 ? 31.431 48.838 -41.121 1.00 40.62 486 VAL A N 1
ATOM 3860 C CA . VAL A 1 486 ? 30.524 49.465 -40.138 1.00 40.62 486 VAL A CA 1
ATOM 3861 C C . VAL A 1 486 ? 29.100 49.323 -40.701 1.00 40.62 486 VAL A C 1
ATOM 3863 O O . VAL A 1 486 ? 28.898 49.620 -41.876 1.00 40.62 486 VAL A O 1
ATOM 3866 N N . ASN A 1 487 ? 28.145 48.900 -39.867 1.00 33.91 487 ASN A N 1
ATOM 3867 C CA . ASN A 1 487 ? 26.700 48.716 -40.115 1.00 33.91 487 ASN A CA 1
ATOM 3868 C C . ASN A 1 487 ? 26.247 47.302 -40.520 1.00 33.91 487 ASN A C 1
ATOM 3870 O O . ASN A 1 487 ? 25.703 47.077 -41.597 1.00 33.91 487 ASN A O 1
ATOM 3874 N N . PHE A 1 488 ? 26.413 46.371 -39.583 1.00 31.20 488 PHE A N 1
ATOM 3875 C CA . PHE A 1 488 ? 25.377 45.392 -39.259 1.00 31.20 488 PHE A CA 1
ATOM 3876 C C . PHE A 1 488 ? 25.157 45.500 -37.748 1.00 31.20 488 PHE A C 1
ATOM 3878 O O . PHE A 1 488 ? 25.877 44.874 -36.984 1.00 31.20 488 PHE A O 1
ATOM 3885 N N . ASP A 1 489 ? 24.240 46.377 -37.353 1.00 32.22 489 ASP A N 1
ATOM 3886 C CA . ASP A 1 489 ? 23.447 46.228 -36.135 1.00 32.22 489 ASP A CA 1
ATOM 3887 C C . ASP A 1 489 ? 22.011 46.604 -36.515 1.00 32.22 489 ASP A C 1
ATOM 3889 O O . ASP A 1 489 ? 21.774 47.530 -37.297 1.00 32.22 489 ASP A O 1
ATOM 3893 N N . GLU A 1 490 ? 21.114 45.745 -36.055 1.00 36.88 490 GLU A N 1
ATOM 3894 C CA . GLU A 1 490 ? 19.698 45.606 -36.365 1.00 36.88 490 GLU A CA 1
ATOM 3895 C C . GLU A 1 490 ? 18.824 46.678 -35.684 1.00 36.88 490 GLU A C 1
ATOM 3897 O O . GLU A 1 490 ? 19.326 47.567 -35.002 1.00 36.88 490 GLU A O 1
ATOM 3902 N N . GLU A 1 491 ? 17.509 46.477 -35.838 1.00 34.91 491 GLU A N 1
ATOM 3903 C CA . GLU A 1 491 ? 16.370 47.045 -35.098 1.00 34.91 491 GLU A CA 1
ATOM 3904 C C . GLU A 1 491 ? 15.703 48.266 -35.745 1.00 34.91 491 GLU A C 1
ATOM 3906 O O . GLU A 1 491 ? 16.351 49.212 -36.175 1.00 34.91 491 GLU A O 1
ATOM 3911 N N . ASP A 1 492 ? 14.382 48.384 -35.813 1.00 37.53 492 ASP A N 1
ATOM 3912 C CA . ASP A 1 492 ? 13.234 47.491 -35.620 1.00 37.53 492 ASP A CA 1
ATOM 3913 C C . ASP A 1 492 ? 12.043 48.348 -36.091 1.00 37.53 492 ASP A C 1
ATOM 3915 O O . ASP A 1 492 ? 11.990 49.555 -35.816 1.00 37.53 492 ASP A O 1
ATOM 3919 N N . ASP A 1 493 ? 11.128 47.761 -36.854 1.00 34.34 493 ASP A N 1
ATOM 3920 C CA . ASP A 1 493 ? 9.927 48.434 -37.343 1.00 34.34 493 ASP A CA 1
ATOM 3921 C C . ASP A 1 493 ? 8.926 48.569 -36.190 1.00 34.34 493 ASP A C 1
ATOM 3923 O O . ASP A 1 493 ? 8.316 47.602 -35.738 1.00 34.34 493 ASP A O 1
ATOM 3927 N N . GLY A 1 494 ? 8.717 49.805 -35.743 1.00 45.78 494 GLY A N 1
ATOM 3928 C CA . GLY A 1 494 ? 7.605 50.182 -34.883 1.00 45.78 494 GLY A CA 1
ATOM 3929 C C . GLY A 1 494 ? 6.638 51.120 -35.599 1.00 45.78 494 GLY A C 1
ATOM 3930 O O . GLY A 1 494 ? 6.778 52.334 -35.446 1.00 45.78 494 GLY A O 1
ATOM 3931 N N . GLN A 1 495 ? 5.658 50.566 -36.330 1.00 39.69 495 GLN A N 1
ATOM 3932 C CA . GLN A 1 495 ? 4.239 50.989 -36.340 1.00 39.69 495 GLN A CA 1
ATOM 3933 C C . GLN A 1 495 ? 3.352 50.105 -37.219 1.00 39.69 495 GLN A C 1
ATOM 3935 O O . GLN A 1 495 ? 3.690 49.904 -38.405 1.00 39.69 495 GLN A O 1
#

Foldseek 3Di:
DPPDDDDPPPPDDLDQDDDVCCVPPPCVPDDPLLVVLVSVVSSCVVVPDPPDALVVSCVVSVHDSVVSVVSQVVCVQVVQKDFDDDVRTDIDGDDPVVCVVPVDRDPPVCVVLVVLQVLLCVLLVHHDDPVLSVLLVCLCVVLVADSVRSSVLSNVQCVVVVRDDDSVVSSVVSNVCSVVVPHDPVSVVVCVVVLVVLQVLLCVLCVLLVRNDRDDPVSSVLSCCLCPVLPADSLLLSVLSVVVVVDNDDSVNSSVLSVVCSVVVQRYNVSSVVVVVVVVVLQVLLQVLCVLLVNPPDGDDPVSSVLVVVLVVVQADSLNLSVLSNVQCPDDPGGDSVSSVVSSVVCVVVVVRDNVSVVVVVVLVVVLQVLVVLLCVLQVHDDGDDDVLSVLVCCLCPVLVADSLLLSVLSNVNHPPPDSSVSSSVLSVVCSVVVNHDPVVSVVVVVVVVVVVVVVDDDDPPDPPPVPPPPDDPVVVVVVVVVPPDDDDDDDDDD

Sequence (495 aa):
MAFCAFDDSAALFDSTPVENMFITEYMLRAPGDFVKVYLYALMLCYHPTPRMSLSSMARDLDMTEEDVERAFKYWARDGLVRQVGDNPVSFTLFNLKQLTLTRAENPGDKLYNQKFIEEAERILKRTLQPEEINLINDWIQVLELPEEVVLMLLQIEMENSRGRVSISIAGRRAKEWAQSGIRTVDDVEKIVVMGREREQQLRKLLARLGQRRTPSEDEKAMYKTWIDEWGFTPEAVQEACRETTKGTPTMAYLNGILMRQHQLGRHEVIALETGMQTEHEARNFAREVYAGLGVTGKTPTQDDLAAIETWHEQGANDELILLAVKAAHGKSGGGNMDDVDNYLQDWRRRGLTTPEAVRAESARTRMLNGQLREIYAAAGVEKRPNAPDRDLLCHWAGEMGMTQELIVQAAEYARGAGSPMMLIGRILRDWSRAGISTLEAARQEHESHIQGIAQKAPVLQTAQKQDAMLRYTPEERRATYSAAVVNFDEEDDGQ

Radius of gyration: 52.87 Å; chains: 1; bounding box: 117×70×135 Å

Secondary structure (DSSP, 8-state):
--S----TT-SSSS--PPPHHIIIIIGGGS-HHHHHHHHHHHHHHHS--TT--HHHHHHHHT--HHHHHHHHHHHHHTTSEEEEEETTEEEEEPPHHHHHHH----HHHHHHHHHHHHHHHHHHTSPPPHHHHHHHHHHHHTS---HHHHHHHHHHHHHHTTT---HHHHHHHHHHHHHTT--SHHHHHHHHHHHHHHHHHHHHHHHHTT--SPPPHHHHHHHHIIIIIS---HHHHHHHHHHHTTS---HHHHHHHHHHHHHTT--SHHHHHHHHHHHHHHHHHHHHHHHHHT--SPPPPHHHHHHHHHHHHTT--HHHHHHHHHHHHTSTT---HHHHHHHHHHHHHTT--SHHHHHHHHHHHHHHHHHHHHHHHHHT------HHHHHHHHIIIIIS---HHHHHHHHHHTTT-SSHHHHHHHHHHHHHHHT--SHHHHHHHHHHHHHHHHHH------SSSSTTSS---TTHHHHTTTTSSS---------

pLDDT: mean 77.83, std 15.73, range [31.2, 94.38]